Protein AF-0000000080789205 (afdb_homodimer)

InterPro domains:
  IPR005720 Dihydroorotate dehydrogenase, catalytic [PF01180] (4-302)
  IPR012135 Dihydroorotate dehydrogenase, class 1/ 2 [PIRSF000164] (1-318)
  IPR013785 Aldolase-type TIM barrel [G3DSA:3.20.20.70] (4-308)

Organism: Sulfurisphaera tokodaii (strain DSM 16993 / JCM 10545 / NBRC 100140 / 7) (NCBI:txid273063)

Foldseek 3Di:
DFQQWFAALNDIFSHQEEAEADPQQAFQVSQLQQLVLPGREYEHFAAAAPDADDAFPPFKDFDDDPPHTQKIWGPDDGHNDHPVVVLVRLLSNCVRCPVSHAYEYEYWYWPDLVRVLVVLVVCVVSPHQEYEYQQAAPNPPCVGCIHVNLLQDLVSLLVSLLSNQVRDDHAYEYEHELAYDANLSNLVSNVVSPHQAYEDHWFDWDFRDAPPVVRATPPHRPRHDDTTGMAAQNCLVVQLVSLLSSQVRHVHAYAGEGHCQALVSQLSSQLSAHRHYHYHVNCVVPNNNCVVVSVVVNSVVCVVVVNRYSNSRGNNVSVVDDDVVVVVVVDDDDDDPVVVVVVVVVVVVD/DFQQWFDALNDIFSHQEEAEADPQQAFQVSQLQQLVLPGREYEHFAAAAPDADDAFPPFKDFDDDPPHTQKIWGPDDGHNDHPVRVLVRLLSNCVRCPVSHAYEYEYWYWPDLVRVLVVLVVCVVSPHQEYEYQQANPNPPCVGCIHVNLLQDLVSLLVSLLSNQVRDDHAYEYEHELAYDANLSNLVSNVVSPHQAYEDHWFDWDFRDAPPVVRATPPHRPRHDDTTGMAAQNCLVVQLVSLLSSQVRHPHAYAGEGHCQALVSQLSSQLSAHRHYHYHVNCVVPNNNCVVVSVVVNSVVCVVVVNRYSNSRGNNVSVVDDDVVVVVVVDDDDDDPVVVVVVVVVVVVD

Sequence (700 aa):
MIDLSVTFQGITFPNPFLVGSGPTTGNPPKIISAIRAGWGGVVVKTIGDSIVRKSVRPMYATIRRNREIIAFENLELITEDPLEVWDKYLRVIKSEIGKSAPIIVSIMGGPDYSEWIRLARWAEDRGADMLELNFGCPHGEPEKRTGAFIGQHADLVQEYTKEVVSSVGIPVIAKLTPNITDIRETAKAAENAGAKAVTAINTVNGVIAVDIERAQPLPDINGYSGYGGISGPAVKPIGLAAVSKIYTSTSLQISGVGGIFDWRDAVEYIMMGATTVQSVTYTILKGFEFINEWKKELESFMERKGYRAIEDMRGLAAKKMTTYEVLEKVTKRRTSVDEEINTVRDETHGMIDLSVTFQGITFPNPFLVGSGPTTGNPPKIISAIRAGWGGVVVKTIGDSIVRKSVRPMYATIRRNREIIAFENLELITEDPLEVWDKYLRVIKSEIGKSAPIIVSIMGGPDYSEWIRLARWAEDRGADMLELNFGCPHGEPEKRTGAFIGQHADLVQEYTKEVVSSVGIPVIAKLTPNITDIRETAKAAENAGAKAVTAINTVNGVIAVDIERAQPLPDINGYSGYGGISGPAVKPIGLAAVSKIYTSTSLQISGVGGIFDWRDAVEYIMMGATTVQSVTYTILKGFEFINEWKKELESFMERKGYRAIEDMRGLAAKKMTTYEVLEKVTKRRTSVDEEINTVRDETHG

Secondary structure (DSSP, 8-state):
-----EEETTEEESSSEEEPSSGGGSSHHHHHHHHHHT-SEEEPPPB-SS---PPPSS-EEEEEETTEEEEEEE---S--S-HHHHHHHHHHHHHHHTTSS-EEEEE---S-HHHHHHHHHHHHHTT-SEEEEE---TTS-GGG--THHHHT-HHHHHHHHHHHHTT-SS-EEEEE-S-SS-HHHHHHHHHHTT-SEEEE--PEEE--EEETTTTEEES-BTTBB--EEEESGGGHHHHHHHHHHHHHH---EEEEES---SHHHHHHHHHTT-SEEEE-HHHHHH-STTHHHHHHHHHHHHHHHT--SGGGTTTTTGGGB--HHHHHHH------HHHHHHHHHHHHH-/-----EEETTEEESSSEEEPSSGGGSSHHHHHHHHHHT-SEEEPPPB-SS---PPPSS-EEEEEETTEEEEEEE---S--S-HHHHHHHHHHHHHHHTTSS-EEEEE---S-HHHHHHHHHHHHHTT-SEEEEE---TTS-GGG--THHHHT-HHHHHHHHHHHHTT-SS-EEEEE-S-SS-HHHHHHHHHHTT-SEEEE--PEEE--EEETTTTEEES-BTTBB--EEEESGGGHHHHHHHHHHHHHH---EEEEES---SHHHHHHHHHTT-SEEEE-HHHHHH-STTHHHHHHHHHHHHHHHT--SGGGTTTTTGGGB--HHHHHHH------HHHHHHHHHHHHH-

Solvent-accessible surface area (backbone atoms only — not comparable to full-atom values): 34205 Å² total; per-residue (Å²): 134,73,45,51,45,36,74,62,87,86,40,71,23,68,26,41,48,23,39,28,57,34,83,66,21,63,46,45,72,45,41,52,48,36,49,73,47,59,38,13,26,39,26,32,28,32,42,39,75,84,67,78,68,69,71,41,34,56,36,56,40,71,37,66,60,99,74,37,72,38,32,34,29,32,54,72,71,62,54,77,66,51,56,72,55,48,54,52,36,43,52,52,42,45,70,72,52,55,86,74,43,46,42,30,42,25,33,43,42,55,66,52,57,66,49,37,34,51,51,48,40,54,42,49,76,62,62,37,57,28,37,31,42,47,19,24,48,70,80,35,59,60,91,46,44,16,25,23,49,31,35,58,31,37,70,48,33,21,50,51,41,29,55,36,46,74,60,46,89,56,49,34,24,44,27,34,26,61,57,28,58,57,59,54,51,33,49,44,24,27,46,76,26,57,35,51,27,32,30,33,33,39,48,36,65,18,29,63,49,48,44,69,92,74,44,37,37,35,35,60,26,78,79,26,25,48,80,24,32,32,31,29,55,36,34,23,22,44,23,41,34,52,39,24,48,38,41,77,70,43,88,51,47,27,34,29,24,44,32,40,79,51,49,65,47,46,50,35,34,22,18,18,32,18,65,31,34,30,32,42,63,44,40,59,61,69,47,54,73,61,44,54,57,33,52,52,53,47,45,52,50,28,59,75,72,68,40,61,39,59,72,73,43,40,27,56,20,34,73,31,53,48,54,61,72,56,42,43,68,52,36,84,62,77,71,54,70,64,58,53,43,50,51,56,32,50,62,53,76,98,132,75,44,52,44,35,73,61,87,88,41,70,23,67,26,41,47,22,40,29,57,35,81,65,23,61,46,45,74,45,41,53,49,37,48,71,47,59,38,13,26,38,26,32,29,32,41,38,74,85,67,78,66,70,71,43,36,57,38,58,39,72,38,67,60,97,73,38,69,37,32,33,29,32,54,73,68,61,53,77,66,52,57,73,55,48,54,53,35,43,52,52,40,44,70,72,51,56,85,74,43,47,42,31,43,25,33,43,42,55,65,52,57,67,50,38,35,51,51,50,41,54,42,48,76,61,63,38,58,29,37,31,42,47,19,25,48,70,79,37,59,62,92,47,46,17,25,23,48,31,36,58,31,38,69,49,32,20,51,51,41,29,56,36,48,74,61,47,90,56,48,35,24,45,27,34,26,60,58,28,59,56,58,53,52,34,49,44,25,27,48,74,26,59,35,52,26,33,31,33,34,38,50,36,64,17,29,62,48,49,44,71,93,75,45,36,35,34,34,61,27,79,80,25,25,48,80,24,32,32,32,29,55,37,35,23,20,44,22,42,34,50,38,23,50,38,40,75,69,43,88,51,47,27,34,29,23,43,31,39,79,50,48,64,47,45,49,34,36,21,18,19,32,17,65,31,34,29,32,42,62,43,38,60,60,70,47,54,74,62,44,54,58,33,52,52,53,45,46,52,49,28,59,77,72,68,40,59,38,59,72,71,43,41,28,57,20,35,73,30,51,48,55,64,71,57,42,43,69,53,36,84,61,78,72,53,71,66,57,53,42,50,52,53,32,49,60,53,77,96

Structure (mmCIF, N/CA/C/O backbone):
data_AF-0000000080789205-model_v1
#
loop_
_entity.id
_entity.type
_entity.pdbx_description
1 polymer 'Dihydroorotate dehydrogenase B (NAD(+)), catalytic subunit'
#
loop_
_atom_site.group_PDB
_atom_site.id
_atom_site.type_symbol
_atom_site.label_atom_id
_atom_site.label_alt_id
_atom_site.label_comp_id
_atom_site.label_asym_id
_atom_site.label_entity_id
_atom_site.label_seq_id
_atom_site.pdbx_PDB_ins_code
_atom_site.Cartn_x
_atom_site.Cartn_y
_atom_site.Cartn_z
_atom_site.occupancy
_atom_site.B_iso_or_equiv
_atom_site.auth_seq_id
_atom_site.auth_comp_id
_atom_site.auth_asym_id
_atom_site.auth_atom_id
_atom_site.pdbx_PDB_model_num
ATOM 1 N N . MET A 1 1 ? -22.891 32.375 3.377 1 74.56 1 MET A N 1
ATOM 2 C CA . MET A 1 1 ? -21.531 32.125 2.898 1 74.56 1 MET A CA 1
ATOM 3 C C . MET A 1 1 ? -20.938 30.891 3.564 1 74.56 1 MET A C 1
ATOM 5 O O . MET A 1 1 ? -21.109 30.688 4.766 1 74.56 1 MET A O 1
ATOM 9 N N . ILE A 1 2 ? -20.391 29.922 2.738 1 89.12 2 ILE A N 1
ATOM 10 C CA . ILE A 1 2 ? -19.859 28.672 3.287 1 89.12 2 ILE A CA 1
ATOM 11 C C . ILE A 1 2 ? -18.562 28.953 4.031 1 89.12 2 ILE A C 1
ATOM 13 O O . ILE A 1 2 ? -17.703 29.688 3.533 1 89.12 2 ILE A O 1
ATOM 17 N N . ASP A 1 3 ? -18.469 28.578 5.246 1 92.62 3 ASP A N 1
ATOM 18 C CA . ASP A 1 3 ? -17.297 28.719 6.09 1 92.62 3 ASP A CA 1
ATOM 19 C C . ASP A 1 3 ? -16.375 27.5 5.961 1 92.62 3 ASP A C 1
ATOM 21 O O . ASP A 1 3 ? -16.734 26.406 6.387 1 92.62 3 ASP A O 1
ATOM 25 N N . LEU A 1 4 ? -15.211 27.75 5.426 1 97.56 4 LEU A N 1
ATOM 26 C CA . LEU A 1 4 ? -14.281 26.625 5.238 1 97.56 4 LEU A CA 1
ATOM 27 C C . LEU A 1 4 ? -13.367 26.469 6.445 1 97.56 4 LEU A C 1
ATOM 29 O O . LEU A 1 4 ? -12.594 25.516 6.523 1 97.56 4 LEU A O 1
ATOM 33 N N . SER A 1 5 ? -13.461 27.406 7.391 1 97.5 5 SER A N 1
ATOM 34 C CA . SER A 1 5 ? -12.57 27.312 8.547 1 97.5 5 SER A CA 1
ATOM 35 C C . SER A 1 5 ? -12.844 26.047 9.352 1 97.5 5 SER A C 1
ATOM 37 O O . SER A 1 5 ? -13.961 25.531 9.352 1 97.5 5 SER A O 1
ATOM 39 N N . VAL A 1 6 ? -11.82 25.516 9.961 1 97.38 6 VAL A N 1
ATOM 40 C CA . VAL A 1 6 ? -11.938 24.328 10.797 1 97.38 6 VAL A CA 1
ATOM 41 C C . VAL A 1 6 ? -11.203 24.562 12.117 1 97.38 6 VAL A C 1
ATOM 43 O O . VAL A 1 6 ? -10.203 25.281 12.164 1 97.38 6 VAL A O 1
ATOM 46 N N . THR A 1 7 ? -11.734 24.031 13.117 1 96.19 7 THR A N 1
ATOM 47 C CA . THR A 1 7 ? -11.062 24.031 14.414 1 96.19 7 THR A CA 1
ATOM 48 C C . THR A 1 7 ? -10.375 22.688 14.648 1 96.19 7 THR A C 1
ATOM 50 O O . THR A 1 7 ? -11.023 21.641 14.664 1 96.19 7 THR A O 1
ATOM 53 N N . PHE A 1 8 ? -9.148 22.688 14.781 1 95.25 8 PHE A N 1
ATOM 54 C CA . PHE A 1 8 ? -8.289 21.531 15.016 1 95.25 8 PHE A CA 1
ATOM 55 C C . PHE A 1 8 ? -7.586 21.656 16.359 1 95.25 8 PHE A C 1
ATOM 57 O O . PHE A 1 8 ? -6.535 22.281 16.469 1 95.25 8 PHE A O 1
ATOM 64 N N . GLN A 1 9 ? -8.188 21.047 17.391 1 94.81 9 GLN A N 1
ATOM 65 C CA . GLN A 1 9 ? -7.727 21.031 18.766 1 94.81 9 GLN A CA 1
ATOM 66 C C . GLN A 1 9 ? -7.508 22.438 19.312 1 94.81 9 GLN A C 1
ATOM 68 O O . GLN A 1 9 ? -6.441 22.75 19.844 1 94.81 9 GLN A O 1
ATOM 73 N N . GLY A 1 10 ? -8.516 23.312 19.062 1 93.5 10 GLY A N 1
ATOM 74 C CA . GLY A 1 10 ? -8.555 24.656 19.625 1 93.5 10 GLY A CA 1
ATOM 75 C C . GLY A 1 10 ? -7.898 25.688 18.719 1 93.5 10 GLY A C 1
ATOM 76 O O . GLY A 1 10 ? -7.996 26.891 18.984 1 93.5 10 GLY A O 1
ATOM 77 N N . ILE A 1 11 ? -7.277 25.219 17.703 1 96.56 11 ILE A N 1
ATOM 78 C CA . ILE A 1 11 ? -6.641 26.125 16.75 1 96.56 11 ILE A CA 1
ATOM 79 C C . ILE A 1 11 ? -7.516 26.25 15.508 1 96.56 11 ILE A C 1
ATOM 81 O O . ILE A 1 11 ? -7.953 25.25 14.938 1 96.56 11 ILE A O 1
ATOM 85 N N . THR A 1 12 ? -7.766 27.438 15.094 1 96.94 12 THR A N 1
ATOM 86 C CA . THR A 1 12 ? -8.602 27.672 13.922 1 96.94 12 THR A CA 1
ATOM 87 C C . THR A 1 12 ? -7.746 27.766 12.664 1 96.94 12 THR A C 1
ATOM 89 O O . THR A 1 12 ? -6.801 28.562 12.617 1 96.94 12 THR A O 1
ATOM 92 N N . PHE A 1 13 ? -8.023 26.984 11.68 1 98.12 13 PHE A N 1
ATOM 93 C CA . PHE A 1 13 ? -7.461 27.047 10.336 1 98.12 13 PHE A CA 1
ATOM 94 C C . PHE A 1 13 ? -8.453 27.672 9.359 1 98.12 13 PHE A C 1
ATOM 96 O O . PHE A 1 13 ? -9.648 27.375 9.406 1 98.12 13 PHE A O 1
ATOM 103 N N . PRO A 1 14 ? -8.047 28.578 8.5 1 97.62 14 PRO A N 1
ATOM 104 C CA . PRO A 1 14 ? -8.984 29.25 7.594 1 97.62 14 PRO A CA 1
ATOM 105 C C . PRO A 1 14 ? -9.641 28.281 6.609 1 97.62 14 PRO A C 1
ATOM 107 O O . PRO A 1 14 ? -10.68 28.609 6.031 1 97.62 14 PRO A O 1
ATOM 110 N N . ASN A 1 15 ? -9.086 27.219 6.344 1 98.25 15 ASN A N 1
ATOM 111 C CA . ASN A 1 15 ? -9.617 26.141 5.531 1 98.25 15 ASN A CA 1
ATOM 112 C C . ASN A 1 15 ? -8.922 24.812 5.852 1 98.25 15 ASN A C 1
ATOM 114 O O . ASN A 1 15 ? -7.922 24.797 6.566 1 98.25 15 ASN A O 1
ATOM 118 N N . PRO A 1 16 ? -9.406 23.656 5.348 1 98.75 16 PRO A N 1
ATOM 119 C CA . PRO A 1 16 ? -8.898 22.375 5.812 1 98.75 16 PRO A CA 1
ATOM 120 C C . PRO A 1 16 ? -7.648 21.922 5.059 1 98.75 16 PRO A C 1
ATOM 122 O O . PRO A 1 16 ? -7.086 20.875 5.355 1 98.75 16 PRO A O 1
ATOM 125 N N . PHE A 1 17 ? -7.195 22.656 4.098 1 98.88 17 PHE A N 1
ATOM 126 C CA . PHE A 1 17 ? -6.098 22.25 3.227 1 98.88 17 PHE A CA 1
ATOM 127 C C . PHE A 1 17 ? -4.758 22.719 3.795 1 98.88 17 PHE A C 1
ATOM 129 O O . PHE A 1 17 ? -4.477 23.906 3.852 1 98.88 17 PHE A O 1
ATOM 136 N N . LEU A 1 18 ? -3.934 21.812 4.172 1 98.88 18 LEU A N 1
ATOM 137 C CA . LEU A 1 18 ? -2.594 22.125 4.66 1 98.88 18 LEU A CA 1
ATOM 138 C C . LEU A 1 18 ? -1.531 21.609 3.697 1 98.88 18 LEU A C 1
ATOM 140 O O . LEU A 1 18 ? -1.724 20.578 3.051 1 98.88 18 LEU A O 1
ATOM 144 N N . VAL A 1 19 ? -0.43 22.312 3.604 1 98.81 19 VAL A N 1
ATOM 145 C CA . VAL A 1 19 ? 0.761 21.719 2.992 1 98.81 19 VAL A CA 1
ATOM 146 C C . VAL A 1 19 ? 1.492 20.859 4.008 1 98.81 19 VAL A C 1
ATOM 148 O O . VAL A 1 19 ? 1.828 21.312 5.102 1 98.81 19 VAL A O 1
ATOM 151 N N . GLY A 1 20 ? 1.661 19.594 3.678 1 98.62 20 GLY A N 1
ATOM 152 C CA . GLY A 1 20 ? 2.289 18.672 4.602 1 98.62 20 GLY A CA 1
ATOM 153 C C . GLY A 1 20 ? 3.801 18.781 4.637 1 98.62 20 GLY A C 1
ATOM 154 O O . GLY A 1 20 ? 4.395 19.438 3.781 1 98.62 20 GLY A O 1
ATOM 155 N N . SER A 1 21 ? 4.414 18.172 5.621 1 98.06 21 SER A N 1
ATOM 156 C CA . SER A 1 21 ? 5.863 18.203 5.797 1 98.06 21 SER A CA 1
ATOM 157 C C . SER A 1 21 ? 6.574 17.562 4.609 1 98.06 21 SER A C 1
ATOM 159 O O . SER A 1 21 ? 6.309 16.422 4.258 1 98.06 21 SER A O 1
ATOM 161 N N . GLY A 1 22 ? 7.383 18.203 3.98 1 96.69 22 GLY A N 1
ATOM 162 C CA . GLY A 1 22 ? 8.156 17.766 2.832 1 96.69 22 GLY A CA 1
ATOM 163 C C . GLY A 1 22 ? 9.07 18.844 2.285 1 96.69 22 GLY A C 1
ATOM 164 O O . GLY A 1 22 ? 9.32 19.859 2.953 1 96.69 22 GLY A O 1
ATOM 165 N N . PRO A 1 23 ? 9.57 18.688 1.111 1 96.5 23 PRO A N 1
ATOM 166 C CA . PRO A 1 23 ? 10.539 19.625 0.558 1 96.5 23 PRO A CA 1
ATOM 167 C C . PRO A 1 23 ? 9.914 21 0.261 1 96.5 23 PRO A C 1
ATOM 169 O O . PRO A 1 23 ? 10.625 22 0.235 1 96.5 23 PRO A O 1
ATOM 172 N N . THR A 1 24 ? 8.633 21.078 0.122 1 97.88 24 THR A N 1
ATOM 173 C CA . THR A 1 24 ? 7.977 22.344 -0.222 1 97.88 24 THR A CA 1
ATOM 174 C C . THR A 1 24 ? 7.676 23.156 1.033 1 97.88 24 THR A C 1
ATOM 176 O O . THR A 1 24 ? 7.125 24.25 0.95 1 97.88 24 THR A O 1
ATOM 179 N N . THR A 1 25 ? 8.023 22.656 2.141 1 98.44 25 THR A N 1
ATOM 180 C CA . THR A 1 25 ? 7.934 23.391 3.396 1 98.44 25 THR A CA 1
ATOM 181 C C . THR A 1 25 ? 9.281 23.422 4.109 1 98.44 25 THR A C 1
ATOM 183 O O . THR A 1 25 ? 9.344 23.359 5.336 1 98.44 25 THR A O 1
ATOM 186 N N . GLY A 1 26 ? 10.344 23.531 3.336 1 97.31 26 GLY A N 1
ATOM 187 C CA . GLY A 1 26 ? 11.68 23.312 3.869 1 97.31 26 GLY A CA 1
ATOM 188 C C . GLY A 1 26 ? 12.422 24.609 4.152 1 97.31 26 GLY A C 1
ATOM 189 O O . GLY A 1 26 ? 13.531 24.594 4.691 1 97.31 26 GLY A O 1
ATOM 190 N N . ASN A 1 27 ? 11.836 25.734 3.754 1 97.69 27 ASN A N 1
ATOM 191 C CA . ASN A 1 27 ? 12.453 27.031 4.016 1 97.69 27 ASN A CA 1
ATOM 192 C C . ASN A 1 27 ? 11.43 28.156 3.979 1 97.69 27 ASN A C 1
ATOM 194 O O . ASN A 1 27 ? 10.289 27.953 3.562 1 97.69 27 ASN A O 1
ATOM 198 N N . PRO A 1 28 ? 11.828 29.359 4.438 1 98.25 28 PRO A N 1
ATOM 199 C CA . PRO A 1 28 ? 10.859 30.453 4.59 1 98.25 28 PRO A CA 1
ATOM 200 C C . PRO A 1 28 ? 10.211 30.844 3.268 1 98.25 28 PRO A C 1
ATOM 202 O O . PRO A 1 28 ? 8.984 30.984 3.193 1 98.25 28 PRO A O 1
ATOM 205 N N . PRO A 1 29 ? 10.938 31.062 2.135 1 98.12 29 PRO A N 1
ATOM 206 C CA . PRO A 1 29 ? 10.273 31.453 0.891 1 98.12 29 PRO A CA 1
ATOM 207 C C . PRO A 1 29 ? 9.164 30.5 0.478 1 98.12 29 PRO A C 1
ATOM 209 O O . PRO A 1 29 ? 8.086 30.938 0.053 1 98.12 29 PRO A O 1
ATOM 212 N N . LYS A 1 30 ? 9.375 29.234 0.607 1 98.19 30 LYS A N 1
ATOM 213 C CA . LYS A 1 30 ? 8.383 28.234 0.231 1 98.19 30 LYS A CA 1
ATOM 214 C C . LYS A 1 30 ? 7.176 28.281 1.163 1 98.19 30 LYS A C 1
ATOM 216 O O . LYS A 1 30 ? 6.031 28.312 0.705 1 98.19 30 LYS A O 1
ATOM 221 N N . ILE A 1 31 ? 7.422 28.312 2.441 1 98.5 31 ILE A N 1
ATOM 222 C CA . ILE A 1 31 ? 6.363 28.297 3.445 1 98.5 31 ILE A CA 1
ATOM 223 C C . ILE A 1 31 ? 5.512 29.562 3.299 1 98.5 31 ILE A C 1
ATOM 225 O O . ILE A 1 31 ? 4.281 29.484 3.293 1 98.5 31 ILE A O 1
ATOM 229 N N . ILE A 1 32 ? 6.168 30.719 3.172 1 98.25 32 ILE A N 1
ATOM 230 C CA . ILE A 1 32 ? 5.484 32 3.02 1 98.25 32 ILE A CA 1
ATOM 231 C C . ILE A 1 32 ? 4.656 31.984 1.737 1 98.25 32 ILE A C 1
ATOM 233 O O . ILE A 1 32 ? 3.51 32.438 1.728 1 98.25 32 ILE A O 1
ATOM 237 N N . SER A 1 33 ? 5.191 31.406 0.665 1 98.12 33 SER A N 1
ATOM 238 C CA . SER A 1 33 ? 4.48 31.328 -0.606 1 98.12 33 SER A CA 1
ATOM 239 C C . SER A 1 33 ? 3.217 30.469 -0.474 1 98.12 33 SER A C 1
ATOM 241 O O . SER A 1 33 ? 2.176 30.812 -1.044 1 98.12 33 SER A O 1
ATOM 243 N N . ALA A 1 34 ? 3.285 29.359 0.234 1 98.44 34 ALA A N 1
ATOM 244 C CA . ALA A 1 34 ? 2.129 28.5 0.446 1 98.44 34 ALA A CA 1
ATOM 245 C C . ALA A 1 34 ? 1.012 29.234 1.175 1 98.44 34 ALA A C 1
ATOM 247 O O . ALA A 1 34 ? -0.151 29.172 0.769 1 98.44 34 ALA A O 1
ATOM 248 N N . ILE A 1 35 ? 1.375 29.953 2.225 1 97.94 35 ILE A N 1
ATOM 249 C CA . ILE A 1 35 ? 0.397 30.672 3.037 1 97.94 35 ILE A CA 1
ATOM 250 C C . ILE A 1 35 ? -0.211 31.812 2.227 1 97.94 35 ILE A C 1
ATOM 252 O O . ILE A 1 35 ? -1.428 32 2.248 1 97.94 35 ILE A O 1
ATOM 256 N N . ARG A 1 36 ? 0.619 32.5 1.491 1 97.56 36 ARG A N 1
ATOM 257 C CA . ARG A 1 36 ? 0.133 33.625 0.676 1 97.56 36 ARG A CA 1
ATOM 258 C C . ARG A 1 36 ? -0.765 33.125 -0.45 1 97.56 36 ARG A C 1
ATOM 260 O O . ARG A 1 36 ? -1.688 33.812 -0.873 1 97.56 36 ARG A O 1
ATOM 267 N N . ALA A 1 37 ? -0.484 31.922 -0.948 1 98 37 ALA A N 1
ATOM 268 C CA . ALA A 1 37 ? -1.321 31.328 -1.987 1 98 37 ALA A CA 1
ATOM 269 C C . ALA A 1 37 ? -2.713 31 -1.453 1 98 37 ALA A C 1
ATOM 271 O O . ALA A 1 37 ? -3.668 30.891 -2.225 1 98 37 ALA A O 1
ATOM 272 N N . GLY A 1 38 ? -2.85 30.766 -0.127 1 97.88 38 GLY A N 1
ATOM 273 C CA . GLY A 1 38 ? -4.176 30.578 0.442 1 97.88 38 GLY A CA 1
ATOM 274 C C . GLY A 1 38 ? -4.336 29.266 1.163 1 97.88 38 GLY A C 1
ATOM 275 O O . GLY A 1 38 ? -5.449 28.891 1.541 1 97.88 38 GLY A O 1
ATOM 276 N N . TRP A 1 39 ? -3.287 28.469 1.327 1 98.56 39 TRP A N 1
ATOM 277 C CA . TRP A 1 39 ? -3.367 27.234 2.09 1 98.56 39 TRP A CA 1
ATOM 278 C C . TRP A 1 39 ? -3.734 27.5 3.543 1 98.56 39 TRP A C 1
ATOM 280 O O . TRP A 1 39 ? -3.373 28.547 4.094 1 98.56 39 TRP A O 1
ATOM 290 N N . GLY A 1 40 ? -4.48 26.609 4.199 1 98.44 40 GLY A N 1
ATOM 291 C CA . GLY A 1 40 ? -5.02 26.812 5.535 1 98.44 40 GLY A CA 1
ATOM 292 C C . GLY A 1 40 ? -3.963 26.75 6.621 1 98.44 40 GLY A C 1
ATOM 293 O O . GLY A 1 40 ? -4.164 27.266 7.723 1 98.44 40 GLY A O 1
ATOM 294 N N . GLY A 1 41 ? -2.873 26.141 6.336 1 98.31 41 GLY A N 1
ATOM 295 C CA . GLY A 1 41 ? -1.744 25.969 7.238 1 98.31 41 GLY A CA 1
ATOM 296 C C . GLY A 1 41 ? -0.611 25.156 6.629 1 98.31 41 GLY A C 1
ATOM 297 O O . GLY A 1 41 ? -0.697 24.734 5.477 1 98.31 41 GLY A O 1
ATOM 298 N N . VAL A 1 42 ? 0.437 25.031 7.379 1 98.56 42 VAL A N 1
ATOM 299 C CA . VAL A 1 42 ? 1.616 24.328 6.887 1 98.56 42 VAL A CA 1
ATOM 300 C C . VAL A 1 42 ? 2.219 23.484 8.008 1 98.56 42 VAL A C 1
ATOM 302 O O . VAL A 1 42 ? 2.234 23.906 9.172 1 98.56 42 VAL A O 1
ATOM 305 N N . VAL A 1 43 ? 2.621 22.312 7.66 1 98.81 43 VAL A N 1
ATOM 306 C CA . VAL A 1 43 ? 3.531 21.531 8.492 1 98.81 43 VAL A CA 1
ATOM 307 C C . VAL A 1 43 ? 4.957 21.672 7.961 1 98.81 43 VAL A C 1
ATOM 309 O O . VAL A 1 43 ? 5.25 21.266 6.832 1 98.81 43 VAL A O 1
ATOM 312 N N . VAL A 1 44 ? 5.848 22.203 8.703 1 98.44 44 VAL A N 1
ATOM 313 C CA . VAL A 1 44 ? 7.188 22.469 8.188 1 98.44 44 VAL A CA 1
ATOM 314 C C . VAL A 1 44 ? 7.949 21.156 8.031 1 98.44 44 VAL A C 1
ATOM 316 O O . VAL A 1 44 ? 7.617 20.156 8.672 1 98.44 44 VAL A O 1
ATOM 319 N N . LYS A 1 45 ? 8.945 21.203 7.141 1 97.06 45 LYS A N 1
ATOM 320 C CA . LYS A 1 45 ? 9.852 20.062 7.027 1 97.06 45 LYS A CA 1
ATOM 321 C C . LYS A 1 45 ? 10.359 19.625 8.398 1 97.06 45 LYS A C 1
ATOM 323 O O . LYS A 1 45 ? 10.719 20.469 9.227 1 97.06 45 LYS A O 1
ATOM 328 N N . THR A 1 46 ? 10.367 18.328 8.617 1 96.69 46 THR A N 1
ATOM 329 C CA . THR A 1 46 ? 10.68 17.797 9.938 1 96.69 46 THR A CA 1
ATOM 330 C C . THR A 1 46 ? 12.07 18.25 10.391 1 96.69 46 THR A C 1
ATOM 332 O O . THR A 1 46 ? 13.039 18.125 9.648 1 96.69 46 THR A O 1
ATOM 335 N N . ILE A 1 47 ? 12.102 18.781 11.555 1 96.06 47 ILE A N 1
ATOM 336 C CA . ILE A 1 47 ? 13.32 19.328 12.148 1 96.06 47 ILE A CA 1
ATOM 337 C C . ILE A 1 47 ? 13.891 18.344 13.164 1 96.06 47 ILE A C 1
ATOM 339 O O . ILE A 1 47 ? 13.156 17.781 13.977 1 96.06 47 ILE A O 1
ATOM 343 N N . GLY A 1 48 ? 15.117 18.078 13.078 1 92.31 48 GLY A N 1
ATOM 344 C CA . GLY A 1 48 ? 15.875 17.297 14.039 1 92.31 48 GLY A CA 1
ATOM 345 C C . GLY A 1 48 ? 17.109 18.016 14.562 1 92.31 48 GLY A C 1
ATOM 346 O O . GLY A 1 48 ? 17.391 19.156 14.156 1 92.31 48 GLY A O 1
ATOM 347 N N . ASP A 1 49 ? 17.766 17.406 15.516 1 87.81 49 ASP A N 1
ATOM 348 C CA . ASP A 1 49 ? 18.969 18 16.094 1 87.81 49 ASP A CA 1
ATOM 349 C C . ASP A 1 49 ? 20.188 17.109 15.891 1 87.81 49 ASP A C 1
ATOM 351 O O . ASP A 1 49 ? 21.078 17.422 15.094 1 87.81 49 ASP A O 1
ATOM 355 N N . SER A 1 50 ? 20.125 15.859 16.422 1 80.69 50 SER A N 1
ATOM 356 C CA . SER A 1 50 ? 21.281 14.977 16.406 1 80.69 50 SER A CA 1
ATOM 357 C C . SER A 1 50 ? 21.25 14.047 15.188 1 80.69 50 SER A C 1
ATOM 359 O O . SER A 1 50 ? 22.266 13.453 14.828 1 80.69 50 SER A O 1
ATOM 361 N N . ILE A 1 51 ? 20.141 13.938 14.664 1 73.44 51 ILE A N 1
ATOM 362 C CA . ILE A 1 51 ? 20 13.023 13.531 1 73.44 51 ILE A CA 1
ATOM 363 C C . ILE A 1 51 ? 20.438 13.727 12.25 1 73.44 51 ILE A C 1
ATOM 365 O O . ILE A 1 51 ? 19.797 14.672 11.797 1 73.44 51 ILE A O 1
ATOM 369 N N . VAL A 1 52 ? 21.734 13.531 11.922 1 71.12 52 VAL A N 1
ATOM 370 C CA . VAL A 1 52 ? 22.25 14.25 10.766 1 71.12 52 VAL A CA 1
ATOM 371 C C . VAL A 1 52 ? 22.641 13.25 9.672 1 71.12 52 VAL A C 1
ATOM 373 O O . VAL A 1 52 ? 23.484 12.375 9.898 1 71.12 52 VAL A O 1
ATOM 376 N N . ARG A 1 53 ? 21.828 13.25 8.594 1 79.19 53 ARG A N 1
ATOM 377 C CA . ARG A 1 53 ? 22.203 12.516 7.387 1 79.19 53 ARG A CA 1
ATOM 378 C C . ARG A 1 53 ? 22.141 13.406 6.156 1 79.19 53 ARG A C 1
ATOM 380 O O . ARG A 1 53 ? 21.391 14.391 6.137 1 79.19 53 ARG A O 1
ATOM 387 N N . LYS A 1 54 ? 23.016 13 5.258 1 87.56 54 LYS A N 1
ATOM 388 C CA . LYS A 1 54 ? 22.953 13.727 3.996 1 87.56 54 LYS A CA 1
ATOM 389 C C . LYS A 1 54 ? 22 13.055 3.012 1 87.56 54 LYS A C 1
ATOM 391 O O . LYS A 1 54 ? 21.953 11.828 2.934 1 87.56 54 LYS A O 1
ATOM 396 N N . SER A 1 55 ? 21.312 13.875 2.369 1 90.75 55 SER A N 1
ATOM 397 C CA . SER A 1 55 ? 20.344 13.352 1.417 1 90.75 55 SER A CA 1
ATOM 398 C C . SER A 1 55 ? 21.031 12.68 0.232 1 90.75 55 SER A C 1
ATOM 400 O O . SER A 1 55 ? 22.062 13.164 -0.246 1 90.75 55 SER A O 1
ATOM 402 N N . VAL A 1 56 ? 20.5 11.609 -0.198 1 94.56 56 VAL A N 1
ATOM 403 C CA . VAL A 1 56 ? 21 10.906 -1.382 1 94.56 56 VAL A CA 1
ATOM 404 C C . VAL A 1 56 ? 20.453 11.586 -2.641 1 94.56 56 VAL A C 1
ATOM 406 O O . VAL A 1 56 ? 19.516 12.375 -2.574 1 94.56 56 VAL A O 1
ATOM 409 N N . ARG A 1 57 ? 21.109 11.414 -3.754 1 96.12 57 ARG A N 1
ATOM 410 C CA . ARG A 1 57 ? 20.672 11.953 -5.043 1 96.12 57 ARG A CA 1
ATOM 411 C C . ARG A 1 57 ? 20.844 10.914 -6.148 1 96.12 57 ARG A C 1
ATOM 413 O O . ARG A 1 57 ? 21.891 10.25 -6.227 1 96.12 57 ARG A O 1
ATOM 420 N N . PRO A 1 58 ? 19.797 10.758 -7.035 1 96.38 58 PRO A N 1
ATOM 421 C CA . PRO A 1 58 ? 18.453 11.352 -6.973 1 96.38 58 PRO A CA 1
ATOM 422 C C . PRO A 1 58 ? 17.609 10.758 -5.855 1 96.38 58 PRO A C 1
ATOM 424 O O . PRO A 1 58 ? 17.781 9.602 -5.48 1 96.38 58 PRO A O 1
ATOM 427 N N . MET A 1 59 ? 16.703 11.516 -5.41 1 94.81 59 MET A N 1
ATOM 428 C CA . MET A 1 59 ? 15.961 11.047 -4.242 1 94.81 59 MET A CA 1
ATOM 429 C C . MET A 1 59 ? 14.523 10.711 -4.613 1 94.81 59 MET A C 1
ATOM 431 O O . MET A 1 59 ? 13.766 10.203 -3.783 1 94.81 59 MET A O 1
ATOM 435 N N . TYR A 1 60 ? 14.156 11.039 -5.906 1 96.69 60 TYR A N 1
ATOM 436 C CA . TYR A 1 60 ? 12.766 10.844 -6.305 1 96.69 60 TYR A CA 1
ATOM 437 C C . TYR A 1 60 ? 12.672 9.953 -7.543 1 96.69 60 TYR A C 1
ATOM 439 O O . TYR A 1 60 ? 13.578 9.953 -8.383 1 96.69 60 TYR A O 1
ATOM 447 N N . ALA A 1 61 ? 11.633 9.234 -7.656 1 96.75 61 ALA A N 1
ATOM 448 C CA . ALA A 1 61 ? 11.227 8.516 -8.867 1 96.75 61 ALA A CA 1
ATOM 449 C C . ALA A 1 61 ? 9.711 8.367 -8.93 1 96.75 61 ALA A C 1
ATOM 451 O O . ALA A 1 61 ? 9.016 8.5 -7.918 1 96.75 61 ALA A O 1
ATOM 452 N N . THR A 1 62 ? 9.148 8.195 -10.133 1 95.31 62 THR A N 1
ATOM 453 C CA . THR A 1 62 ? 7.703 8.086 -10.32 1 95.31 62 THR A CA 1
ATOM 454 C C . THR A 1 62 ? 7.367 6.926 -11.258 1 95.31 62 THR A C 1
ATOM 456 O O . THR A 1 62 ? 8.227 6.465 -12.016 1 95.31 62 THR A O 1
ATOM 459 N N . ILE A 1 63 ? 6.266 6.379 -11.094 1 92.19 63 ILE A N 1
ATOM 460 C CA . ILE A 1 63 ? 5.652 5.566 -12.133 1 92.19 63 ILE A CA 1
ATOM 461 C C . ILE A 1 63 ? 4.438 6.289 -12.711 1 92.19 63 ILE A C 1
ATOM 463 O O . ILE A 1 63 ? 3.67 6.91 -11.969 1 92.19 63 ILE A O 1
ATOM 467 N N . ARG A 1 64 ? 4.34 6.199 -13.969 1 88.88 64 ARG A N 1
ATOM 468 C CA . ARG A 1 64 ? 3.283 6.891 -14.695 1 88.88 64 ARG A CA 1
ATOM 469 C C . ARG A 1 64 ? 2.662 5.984 -15.758 1 88.88 64 ARG A C 1
ATOM 471 O O . ARG A 1 64 ? 3.312 5.059 -16.25 1 88.88 64 ARG A O 1
ATOM 478 N N . ARG A 1 65 ? 1.43 6.164 -15.969 1 80.19 65 ARG A N 1
ATOM 479 C CA . ARG A 1 65 ? 0.726 5.59 -17.109 1 80.19 65 ARG A CA 1
ATOM 480 C C . ARG A 1 65 ? -0.026 6.664 -17.891 1 80.19 65 ARG A C 1
ATOM 482 O O . ARG A 1 65 ? -0.865 7.371 -17.328 1 80.19 65 ARG A O 1
ATOM 489 N N . ASN A 1 66 ? 0.116 6.844 -19.234 1 75.94 66 ASN A N 1
ATOM 490 C CA . ASN A 1 66 ? -0.469 7.855 -20.109 1 75.94 66 ASN A CA 1
ATOM 491 C C . ASN A 1 66 ? -0.364 9.25 -19.5 1 75.94 66 ASN A C 1
ATOM 493 O O . ASN A 1 66 ? -1.359 9.969 -19.406 1 75.94 66 ASN A O 1
ATOM 497 N N . ARG A 1 67 ? 0.674 9.703 -18.828 1 75.12 67 ARG A N 1
ATOM 498 C CA . ARG A 1 67 ? 1.028 11.023 -18.312 1 75.12 67 ARG A CA 1
ATOM 499 C C . ARG A 1 67 ? 0.436 11.242 -16.922 1 75.12 67 ARG A C 1
ATOM 501 O O . ARG A 1 67 ? 0.511 12.352 -16.375 1 75.12 67 ARG A O 1
ATOM 508 N N . GLU A 1 68 ? -0.215 10.297 -16.484 1 83.06 68 GLU A N 1
ATOM 509 C CA . GLU A 1 68 ? -0.748 10.414 -15.125 1 83.06 68 GLU A CA 1
ATOM 510 C C . GLU A 1 68 ? 0.152 9.703 -14.117 1 83.06 68 GLU A C 1
ATOM 512 O O . GLU A 1 68 ? 0.602 8.578 -14.359 1 83.06 68 GLU A O 1
ATOM 517 N N . ILE A 1 69 ? 0.416 10.359 -13.109 1 90.31 69 ILE A N 1
ATOM 518 C CA . ILE A 1 69 ? 1.233 9.766 -12.055 1 90.31 69 ILE A CA 1
ATOM 519 C C . ILE A 1 69 ? 0.413 8.734 -11.281 1 90.31 69 ILE A C 1
ATOM 521 O O . ILE A 1 69 ? -0.717 9.016 -10.867 1 90.31 69 ILE A O 1
ATOM 525 N N . ILE A 1 70 ? 0.906 7.586 -11.141 1 93.69 70 ILE A N 1
ATOM 526 C CA . ILE A 1 70 ? 0.268 6.535 -10.359 1 93.69 70 ILE A CA 1
ATOM 527 C C . ILE A 1 70 ? 0.821 6.539 -8.93 1 93.69 70 ILE A C 1
ATOM 529 O O . ILE A 1 70 ? 0.061 6.477 -7.965 1 93.69 70 ILE A O 1
ATOM 533 N N . ALA A 1 71 ? 2.123 6.664 -8.859 1 96.56 71 ALA A N 1
ATOM 534 C CA . ALA A 1 71 ? 2.812 6.621 -7.574 1 96.56 71 ALA A CA 1
ATOM 535 C C . ALA A 1 71 ? 4.102 7.438 -7.617 1 96.56 71 ALA A C 1
ATOM 537 O O . ALA A 1 71 ? 4.609 7.754 -8.695 1 96.56 71 ALA A O 1
ATOM 538 N N . PHE A 1 72 ? 4.539 7.852 -6.547 1 97.5 72 PHE A N 1
ATOM 539 C CA . PHE A 1 72 ? 5.734 8.648 -6.297 1 97.5 72 PHE A CA 1
ATOM 540 C C . PHE A 1 72 ? 6.566 8.039 -5.168 1 97.5 72 PHE A C 1
ATOM 542 O O . PHE A 1 72 ? 6.016 7.59 -4.164 1 97.5 72 PHE A O 1
ATOM 549 N N . GLU A 1 73 ? 7.883 7.922 -5.395 1 97.44 73 GLU A N 1
ATOM 550 C CA . GLU A 1 73 ? 8.773 7.441 -4.34 1 97.44 73 GLU A CA 1
ATOM 551 C C . GLU A 1 73 ? 9.773 8.516 -3.93 1 97.44 73 GLU A C 1
ATOM 553 O O . GLU A 1 73 ? 10.289 9.25 -4.777 1 97.44 73 GLU A O 1
ATOM 558 N N . ASN A 1 74 ? 10.016 8.578 -2.619 1 96.44 74 ASN A N 1
ATOM 559 C CA . ASN A 1 74 ? 11.086 9.445 -2.139 1 96.44 74 ASN A CA 1
ATOM 560 C C . ASN A 1 74 ? 12.023 8.703 -1.187 1 96.44 74 ASN A C 1
ATOM 562 O O . ASN A 1 74 ? 11.586 7.805 -0.458 1 96.44 74 ASN A O 1
ATOM 566 N N . LEU A 1 75 ? 13.266 9.016 -1.243 1 95 75 LEU A N 1
ATOM 567 C CA . LEU A 1 75 ? 14.258 8.664 -0.233 1 95 75 LEU A CA 1
ATOM 568 C C . LEU A 1 75 ? 14.711 9.898 0.536 1 95 75 LEU A C 1
ATOM 570 O O . LEU A 1 75 ? 15.898 10.047 0.836 1 95 75 LEU A O 1
ATOM 574 N N . GLU A 1 76 ? 13.75 10.734 0.764 1 89.88 76 GLU A N 1
ATOM 575 C CA . GLU A 1 76 ? 13.992 11.992 1.455 1 89.88 76 GLU A CA 1
ATOM 576 C C . GLU A 1 76 ? 14.125 11.781 2.961 1 89.88 76 GLU A C 1
ATOM 578 O O . GLU A 1 76 ? 13.461 10.914 3.533 1 89.88 76 GLU A O 1
ATOM 583 N N . LEU A 1 77 ? 14.938 12.586 3.57 1 88.25 77 LEU A N 1
ATOM 584 C CA . LEU A 1 77 ? 15.117 12.594 5.016 1 88.25 77 LEU A CA 1
ATOM 585 C C . LEU A 1 77 ? 14.547 13.875 5.621 1 88.25 77 LEU A C 1
ATOM 587 O O . LEU A 1 77 ? 13.844 14.625 4.945 1 88.25 77 LEU A O 1
ATOM 591 N N . ILE A 1 78 ? 14.734 14.023 6.875 1 92.25 78 ILE A N 1
ATOM 592 C CA . ILE A 1 78 ? 14.367 15.273 7.535 1 92.25 78 ILE A CA 1
ATOM 593 C C . ILE A 1 78 ? 15.266 16.406 7.043 1 92.25 78 ILE A C 1
ATOM 595 O O . ILE A 1 78 ? 16.094 16.203 6.16 1 92.25 78 ILE A O 1
ATOM 599 N N . THR A 1 79 ? 15.062 17.594 7.453 1 93.12 79 THR A N 1
ATOM 600 C CA . THR A 1 79 ? 15.805 18.75 6.996 1 93.12 79 THR A CA 1
ATOM 601 C C . THR A 1 79 ? 17.297 18.547 7.203 1 93.12 79 THR A C 1
ATOM 603 O O . THR A 1 79 ? 17.719 17.906 8.164 1 93.12 79 THR A O 1
ATOM 606 N N . GLU A 1 80 ? 18.062 19.078 6.332 1 89.44 80 GLU A N 1
ATOM 607 C CA . GLU A 1 80 ? 19.516 19.078 6.488 1 89.44 80 GLU A CA 1
ATOM 608 C C . GLU A 1 80 ? 19.984 20.344 7.223 1 89.44 80 GLU A C 1
ATOM 610 O O . GLU A 1 80 ? 21.141 20.406 7.648 1 89.44 80 GLU A O 1
ATOM 615 N N . ASP A 1 81 ? 19.125 21.297 7.34 1 93.88 81 ASP A N 1
ATOM 616 C CA . ASP A 1 81 ? 19.516 22.547 7.992 1 93.88 81 ASP A CA 1
ATOM 617 C C . ASP A 1 81 ? 19.547 22.391 9.508 1 93.88 81 ASP A C 1
ATOM 619 O O . ASP A 1 81 ? 18.625 21.828 10.102 1 93.88 81 ASP A O 1
ATOM 623 N N . PRO A 1 82 ? 20.609 22.859 10.148 1 93.56 82 PRO A N 1
ATOM 624 C CA . PRO A 1 82 ? 20.719 22.719 11.602 1 93.56 82 PRO A CA 1
ATOM 625 C C . PRO A 1 82 ? 19.719 23.578 12.359 1 93.56 82 PRO A C 1
ATOM 627 O O . PRO A 1 82 ? 19.094 24.469 11.773 1 93.56 82 PRO A O 1
ATOM 630 N N . LEU A 1 83 ? 19.609 23.328 13.625 1 94.81 83 LEU A N 1
ATOM 631 C CA . LEU A 1 83 ? 18.625 23.969 14.484 1 94.81 83 LEU A CA 1
ATOM 632 C C . LEU A 1 83 ? 18.812 25.484 14.492 1 94.81 83 LEU A C 1
ATOM 634 O O . LEU A 1 83 ? 17.844 26.234 14.539 1 94.81 83 LEU A O 1
ATOM 638 N N . GLU A 1 84 ? 20.031 25.922 14.43 1 95.31 84 GLU A N 1
ATOM 639 C CA . GLU A 1 84 ? 20.328 27.344 14.422 1 95.31 84 GLU A CA 1
ATOM 640 C C . GLU A 1 84 ? 19.75 28.031 13.195 1 95.31 84 GLU A C 1
ATOM 642 O O . GLU A 1 84 ? 19.281 29.172 13.273 1 95.31 84 GLU A O 1
ATOM 647 N N . VAL A 1 85 ? 19.812 27.359 12.109 1 96.69 85 VAL A N 1
ATOM 648 C CA . VAL A 1 85 ? 19.25 27.891 10.867 1 96.69 85 VAL A CA 1
ATOM 649 C C . VAL A 1 85 ? 17.719 27.922 10.969 1 96.69 85 VAL A C 1
ATOM 651 O O . VAL A 1 85 ? 17.094 28.906 10.594 1 96.69 85 VAL A O 1
ATOM 654 N N . TRP A 1 86 ? 17.125 26.938 11.508 1 97.31 86 TRP A N 1
ATOM 655 C CA . TRP A 1 86 ? 15.672 26.891 11.641 1 97.31 86 TRP A CA 1
ATOM 656 C C . TRP A 1 86 ? 15.172 27.906 12.656 1 97.31 86 TRP A C 1
ATOM 658 O O . TRP A 1 86 ? 14.047 28.391 12.555 1 97.31 86 TRP A O 1
ATOM 668 N N . ASP A 1 87 ? 16.062 28.203 13.617 1 97 87 ASP A N 1
ATOM 669 C CA . ASP A 1 87 ? 15.727 29.297 14.523 1 97 87 ASP A CA 1
ATOM 670 C C . ASP A 1 87 ? 15.445 30.594 13.742 1 97 87 ASP A C 1
ATOM 672 O O . ASP A 1 87 ? 14.445 31.266 13.992 1 97 87 ASP A O 1
ATOM 676 N N . LYS A 1 88 ? 16.312 30.859 12.836 1 97.5 88 LYS A N 1
ATOM 677 C CA . LYS A 1 88 ? 16.141 32.031 11.977 1 97.5 88 LYS A CA 1
ATOM 678 C C . LYS A 1 88 ? 14.945 31.875 11.047 1 97.5 88 LYS A C 1
ATOM 680 O O . LYS A 1 88 ? 14.195 32.812 10.82 1 97.5 88 LYS A O 1
ATOM 685 N N . TYR A 1 89 ? 14.781 30.672 10.469 1 98.12 89 TYR A N 1
ATOM 686 C CA . TYR A 1 89 ? 13.664 30.391 9.57 1 98.12 89 TYR A CA 1
ATOM 687 C C . TYR A 1 89 ? 12.336 30.703 10.258 1 98.12 89 TYR A C 1
ATOM 689 O O . TYR A 1 89 ? 11.5 31.422 9.703 1 98.12 89 TYR A O 1
ATOM 697 N N . LEU A 1 90 ? 12.156 30.234 11.5 1 97.5 90 LEU A N 1
ATOM 698 C CA . LEU A 1 90 ? 10.883 30.359 12.195 1 97.5 90 LEU A CA 1
ATOM 699 C C . LEU A 1 90 ? 10.609 31.828 12.539 1 97.5 90 LEU A C 1
ATOM 701 O O . LEU A 1 90 ? 9.461 32.25 12.516 1 97.5 90 LEU A O 1
ATOM 705 N N . ARG A 1 91 ? 11.641 32.562 12.828 1 96.12 91 ARG A N 1
ATOM 706 C CA . ARG A 1 91 ? 11.484 34 13.094 1 96.12 91 ARG A CA 1
ATOM 707 C C . ARG A 1 91 ? 11 34.719 11.859 1 96.12 91 ARG A C 1
ATOM 709 O O . ARG A 1 91 ? 10.078 35.562 11.938 1 96.12 91 ARG A O 1
ATOM 716 N N . VAL A 1 92 ? 11.641 34.406 10.758 1 97.44 92 VAL A N 1
ATOM 717 C CA . VAL A 1 92 ? 11.273 35.031 9.5 1 97.44 92 VAL A CA 1
ATOM 718 C C . VAL A 1 92 ? 9.836 34.688 9.133 1 97.44 92 VAL A C 1
ATOM 720 O O . VAL A 1 92 ? 9.047 35.562 8.758 1 97.44 92 VAL A O 1
ATOM 723 N N . ILE A 1 93 ? 9.469 33.438 9.227 1 97.31 93 ILE A N 1
ATOM 724 C CA . ILE A 1 93 ? 8.141 32.938 8.891 1 97.31 93 ILE A CA 1
ATOM 725 C C . ILE A 1 93 ? 7.094 33.656 9.75 1 97.31 93 ILE A C 1
ATOM 727 O O . ILE A 1 93 ? 6.102 34.156 9.234 1 97.31 93 ILE A O 1
ATOM 731 N N . LYS A 1 94 ? 7.328 33.719 11.031 1 95.12 94 LYS A N 1
ATOM 732 C CA . LYS A 1 94 ? 6.383 34.312 11.953 1 95.12 94 LYS A CA 1
ATOM 733 C C . LYS A 1 94 ? 6.215 35.812 11.656 1 95.12 94 LYS A C 1
ATOM 735 O O . LYS A 1 94 ? 5.105 36.344 11.711 1 95.12 94 LYS A O 1
ATOM 740 N N . SER A 1 95 ? 7.301 36.438 11.391 1 95.38 95 SER A N 1
ATOM 741 C CA . SER A 1 95 ? 7.254 37.875 11.094 1 95.38 95 SER A CA 1
ATOM 742 C C . SER A 1 95 ? 6.461 38.156 9.82 1 95.38 95 SER A C 1
ATOM 744 O O . SER A 1 95 ? 5.73 39.156 9.742 1 95.38 95 SER A O 1
ATOM 746 N N . GLU A 1 96 ? 6.617 37.312 8.852 1 96.19 96 GLU A N 1
ATOM 747 C CA . GLU A 1 96 ? 6.035 37.562 7.531 1 96.19 96 GLU A CA 1
ATOM 748 C C . GLU A 1 96 ? 4.566 37.156 7.496 1 96.19 96 GLU A C 1
ATOM 750 O O . GLU A 1 96 ? 3.754 37.781 6.828 1 96.19 96 GLU A O 1
ATOM 755 N N . ILE A 1 97 ? 4.172 36.094 8.133 1 93.75 97 ILE A N 1
ATOM 756 C CA . ILE A 1 97 ? 2.824 35.562 7.957 1 93.75 97 ILE A CA 1
ATOM 757 C C . ILE A 1 97 ? 1.95 35.969 9.141 1 93.75 97 ILE A C 1
ATOM 759 O O . ILE A 1 97 ? 0.721 35.875 9.07 1 93.75 97 ILE A O 1
ATOM 763 N N . GLY A 1 98 ? 2.561 36.344 10.273 1 89.56 98 GLY A N 1
ATOM 764 C CA . GLY A 1 98 ? 1.797 36.719 11.445 1 89.56 98 GLY A CA 1
ATOM 765 C C . GLY A 1 98 ? 0.86 35.625 11.93 1 89.56 98 GLY A C 1
ATOM 766 O O . GLY A 1 98 ? 1.285 34.5 12.164 1 89.56 98 GLY A O 1
ATOM 767 N N . LYS A 1 99 ? -0.38 36.031 12.031 1 84.94 99 LYS A N 1
ATOM 768 C CA . LYS A 1 99 ? -1.396 35.094 12.5 1 84.94 99 LYS A CA 1
ATOM 769 C C . LYS A 1 99 ? -2.311 34.656 11.359 1 84.94 99 LYS A C 1
ATOM 771 O O . LYS A 1 99 ? -3.451 34.25 11.594 1 84.94 99 LYS A O 1
ATOM 776 N N . SER A 1 100 ? -1.836 34.75 10.195 1 87.38 100 SER A N 1
ATOM 777 C CA . SER A 1 100 ? -2.633 34.469 9.008 1 87.38 100 SER A CA 1
ATOM 778 C C . SER A 1 100 ? -2.967 32.969 8.906 1 87.38 100 SER A C 1
ATOM 780 O O . SER A 1 100 ? -4.051 32.625 8.453 1 87.38 100 SER A O 1
ATOM 782 N N . ALA A 1 101 ? -2.055 32.156 9.273 1 92.88 101 ALA A N 1
ATOM 783 C CA . ALA A 1 101 ? -2.262 30.719 9.227 1 92.88 101 ALA A CA 1
ATOM 784 C C . ALA A 1 101 ? -1.438 30.016 10.297 1 92.88 101 ALA A C 1
ATOM 786 O O . ALA A 1 101 ? -0.326 30.438 10.617 1 92.88 101 ALA A O 1
ATOM 787 N N . PRO A 1 102 ? -1.998 28.969 10.836 1 97.31 102 PRO A N 1
ATOM 788 C CA . PRO A 1 102 ? -1.231 28.203 11.828 1 97.31 102 PRO A CA 1
ATOM 789 C C . PRO A 1 102 ? -0.009 27.516 11.227 1 97.31 102 PRO A C 1
ATOM 791 O O . PRO A 1 102 ? -0.049 27.078 10.078 1 97.31 102 PRO A O 1
ATOM 794 N N . ILE A 1 103 ? 1.018 27.422 12.023 1 97.88 103 ILE A N 1
ATOM 795 C CA . ILE A 1 103 ? 2.24 26.703 11.68 1 97.88 103 ILE A CA 1
ATOM 796 C C . ILE A 1 103 ? 2.396 25.484 12.602 1 97.88 103 ILE A C 1
ATOM 798 O O . ILE A 1 103 ? 2.473 25.641 13.828 1 97.88 103 ILE A O 1
ATOM 802 N N . ILE A 1 104 ? 2.389 24.328 12 1 98.69 104 ILE A N 1
ATOM 803 C CA . ILE A 1 104 ? 2.686 23.094 12.711 1 98.69 104 ILE A CA 1
ATOM 804 C C . ILE A 1 104 ? 4.164 22.75 12.547 1 98.69 104 ILE A C 1
ATOM 806 O O . ILE A 1 104 ? 4.668 22.688 11.43 1 98.69 104 ILE A O 1
ATOM 810 N N . VAL A 1 105 ? 4.887 22.609 13.641 1 98.75 105 VAL A N 1
ATOM 811 C CA . VAL A 1 105 ? 6.297 22.234 13.57 1 98.75 105 VAL A CA 1
ATOM 812 C C . VAL A 1 105 ? 6.457 20.734 13.742 1 98.75 105 VAL A C 1
ATOM 814 O O . VAL A 1 105 ? 6.086 20.172 14.773 1 98.75 105 VAL A O 1
ATOM 817 N N . SER A 1 106 ? 6.922 20.109 12.68 1 98.25 106 SER A N 1
ATOM 818 C CA . SER A 1 106 ? 7.246 18.688 12.727 1 98.25 106 SER A CA 1
ATOM 819 C C . SER A 1 106 ? 8.641 18.453 13.297 1 98.25 106 SER A C 1
ATOM 821 O O . SER A 1 106 ? 9.602 19.109 12.883 1 98.25 106 SER A O 1
ATOM 823 N N . ILE A 1 107 ? 8.758 17.5 14.227 1 96.88 107 ILE A N 1
ATOM 824 C CA . ILE A 1 107 ? 10.055 17.25 14.844 1 96.88 107 ILE A CA 1
ATOM 825 C C . ILE A 1 107 ? 10.336 15.742 14.844 1 96.88 107 ILE A C 1
ATOM 827 O O . ILE A 1 107 ? 9.406 14.93 14.805 1 96.88 107 ILE A O 1
ATOM 831 N N . MET A 1 108 ? 11.57 15.398 14.883 1 94.75 108 MET A N 1
ATOM 832 C CA . MET A 1 108 ? 12.062 14.031 15.047 1 94.75 108 MET A CA 1
ATOM 833 C C . MET A 1 108 ? 13.375 14.016 15.828 1 94.75 108 MET A C 1
ATOM 835 O O . MET A 1 108 ? 14.297 14.758 15.508 1 94.75 108 MET A O 1
ATOM 839 N N . GLY A 1 109 ? 13.391 13.25 16.891 1 91.12 109 GLY A N 1
ATOM 840 C CA . GLY A 1 109 ? 14.602 13.039 17.672 1 91.12 109 GLY A CA 1
ATOM 841 C C . GLY A 1 109 ? 15.133 11.625 17.578 1 91.12 109 GLY A C 1
ATOM 842 O O . GLY A 1 109 ? 14.578 10.797 16.844 1 91.12 109 GLY A O 1
ATOM 843 N N . GLY A 1 110 ? 16.281 11.367 18.25 1 86.62 110 GLY A N 1
ATOM 844 C CA . GLY A 1 110 ? 16.875 10.039 18.312 1 86.62 110 GLY A CA 1
ATOM 845 C C . GLY A 1 110 ? 16.219 9.141 19.344 1 86.62 110 GLY A C 1
ATOM 846 O O . GLY A 1 110 ? 15.094 9.391 19.75 1 86.62 110 GLY A O 1
ATOM 847 N N . PRO A 1 111 ? 16.922 8.039 19.672 1 86.44 111 PRO A N 1
ATOM 848 C CA . PRO A 1 111 ? 16.375 7.074 20.625 1 86.44 111 PRO A CA 1
ATOM 849 C C . PRO A 1 111 ? 16.203 7.66 22.016 1 86.44 111 PRO A C 1
ATOM 851 O O . PRO A 1 111 ? 15.383 7.164 22.812 1 86.44 111 PRO A O 1
ATOM 854 N N . ASP A 1 112 ? 16.906 8.688 22.328 1 88.69 112 ASP A N 1
ATOM 855 C CA . ASP A 1 112 ? 16.766 9.375 23.609 1 88.69 112 ASP A CA 1
ATOM 856 C C . ASP A 1 112 ? 15.625 10.383 23.578 1 88.69 112 ASP A C 1
ATOM 858 O O . ASP A 1 112 ? 15.719 11.414 22.906 1 88.69 112 ASP A O 1
ATOM 862 N N . TYR A 1 113 ? 14.57 10.125 24.375 1 90.31 113 TYR A N 1
ATOM 863 C CA . TYR A 1 113 ? 13.383 10.969 24.328 1 90.31 113 TYR A CA 1
ATOM 864 C C . TYR A 1 113 ? 13.688 12.375 24.828 1 90.31 113 TYR A C 1
ATOM 866 O O . TYR A 1 113 ? 12.945 13.32 24.562 1 90.31 113 TYR A O 1
ATOM 874 N N . SER A 1 114 ? 14.797 12.57 25.562 1 94.62 114 SER A N 1
ATOM 875 C CA . SER A 1 114 ? 15.156 13.906 26.016 1 94.62 114 SER A CA 1
ATOM 876 C C . SER A 1 114 ? 15.383 14.844 24.828 1 94.62 114 SER A C 1
ATOM 878 O O . SER A 1 114 ? 15.133 16.047 24.922 1 94.62 114 SER A O 1
ATOM 880 N N . GLU A 1 115 ? 15.828 14.289 23.75 1 94 115 GLU A N 1
ATOM 881 C CA . GLU A 1 115 ? 16 15.086 22.547 1 94 115 GLU A CA 1
ATOM 882 C C . GLU A 1 115 ? 14.664 15.562 21.984 1 94 115 GLU A C 1
ATOM 884 O O . GLU A 1 115 ? 14.547 16.688 21.5 1 94 115 GLU A O 1
ATOM 889 N N . TRP A 1 116 ? 13.68 14.727 22.078 1 96.25 116 TRP A N 1
ATOM 890 C CA . TRP A 1 116 ? 12.336 15.086 21.625 1 96.25 116 TRP A CA 1
ATOM 891 C C . TRP A 1 116 ? 11.75 16.188 22.5 1 96.25 116 TRP A C 1
ATOM 893 O O . TRP A 1 116 ? 11.117 17.125 21.984 1 96.25 116 TRP A O 1
ATOM 903 N N . ILE A 1 117 ? 11.977 16.078 23.766 1 97.94 117 ILE A N 1
ATOM 904 C CA . ILE A 1 117 ? 11.492 17.078 24.719 1 97.94 117 ILE A CA 1
ATOM 905 C C . ILE A 1 117 ? 12.141 18.422 24.422 1 97.94 117 ILE A C 1
ATOM 907 O O . ILE A 1 117 ? 11.461 19.453 24.359 1 97.94 117 ILE A O 1
ATOM 911 N N . ARG A 1 118 ? 13.43 18.391 24.219 1 97.56 118 ARG A N 1
ATOM 912 C CA . ARG A 1 118 ? 14.156 19.625 23.938 1 97.56 118 ARG A CA 1
ATOM 913 C C . ARG A 1 118 ? 13.664 20.266 22.641 1 97.56 118 ARG A C 1
ATOM 915 O O . ARG A 1 118 ? 13.469 21.484 22.578 1 97.56 118 ARG A O 1
ATOM 922 N N . LEU A 1 119 ? 13.469 19.484 21.625 1 97.25 119 LEU A N 1
ATOM 923 C CA . LEU A 1 119 ? 12.977 19.969 20.344 1 97.25 119 LEU A CA 1
ATOM 924 C C . LEU A 1 119 ? 11.578 20.547 20.484 1 97.25 119 LEU A C 1
ATOM 926 O O . LEU A 1 119 ? 11.258 21.578 19.891 1 97.25 119 LEU A O 1
ATOM 930 N N . ALA A 1 120 ? 10.781 19.875 21.266 1 98.62 120 ALA A N 1
ATOM 931 C CA . ALA A 1 120 ? 9.398 20.297 21.469 1 98.62 120 ALA A CA 1
ATOM 932 C C . ALA A 1 120 ? 9.344 21.656 22.156 1 98.62 120 ALA A C 1
ATOM 934 O O . ALA A 1 120 ? 8.633 22.562 21.703 1 98.62 120 ALA A O 1
ATOM 935 N N . ARG A 1 121 ? 10.062 21.828 23.219 1 98.56 121 ARG A N 1
ATOM 936 C CA . ARG A 1 121 ? 10.109 23.094 23.938 1 98.56 121 ARG A CA 1
ATOM 937 C C . ARG A 1 121 ? 10.672 24.203 23.047 1 98.56 121 ARG A C 1
ATOM 939 O O . ARG A 1 121 ? 10.172 25.328 23.078 1 98.56 121 ARG A O 1
ATOM 946 N N . TRP A 1 122 ? 11.711 23.828 22.359 1 98.12 122 TRP A N 1
ATOM 947 C CA . TRP A 1 122 ? 12.328 24.766 21.422 1 98.12 122 TRP A CA 1
ATOM 948 C C . TRP A 1 122 ? 11.305 25.266 20.406 1 98.12 122 TRP A C 1
ATOM 950 O O . TRP A 1 122 ? 11.219 26.484 20.156 1 98.12 122 TRP A O 1
ATOM 960 N N . ALA A 1 123 ? 10.523 24.406 19.828 1 98.12 123 ALA A N 1
ATOM 961 C CA . ALA A 1 123 ? 9.508 24.75 18.828 1 98.12 123 ALA A CA 1
ATOM 962 C C . ALA A 1 123 ? 8.414 25.609 19.438 1 98.12 123 ALA A C 1
ATOM 964 O O . ALA A 1 123 ? 7.984 26.609 18.844 1 98.12 123 ALA A O 1
ATOM 965 N N . GLU A 1 124 ? 7.945 25.219 20.609 1 98.12 124 GLU A N 1
ATOM 966 C CA . GLU A 1 124 ? 6.91 25.984 21.297 1 98.12 124 GLU A CA 1
ATOM 967 C C . GLU A 1 124 ? 7.383 27.406 21.594 1 98.12 124 GLU A C 1
ATOM 969 O O . GLU A 1 124 ? 6.648 28.375 21.375 1 98.12 124 GLU A O 1
ATOM 974 N N . ASP A 1 125 ? 8.586 27.516 22.078 1 97.5 125 ASP A N 1
ATOM 975 C CA . ASP A 1 125 ? 9.164 28.812 22.438 1 97.5 125 ASP A CA 1
ATOM 976 C C . ASP A 1 125 ? 9.258 29.719 21.219 1 97.5 125 ASP A C 1
ATOM 978 O O . ASP A 1 125 ? 9.281 30.938 21.344 1 97.5 125 ASP A O 1
ATOM 982 N N . ARG A 1 126 ? 9.266 29.156 20.094 1 96 126 ARG A N 1
ATOM 983 C CA . ARG A 1 126 ? 9.445 29.922 18.875 1 96 126 ARG A CA 1
ATOM 984 C C . ARG A 1 126 ? 8.125 30.109 18.141 1 96 126 ARG A C 1
ATOM 986 O O . ARG A 1 126 ? 8.109 30.516 16.984 1 96 126 ARG A O 1
ATOM 993 N N . GLY A 1 127 ? 7.082 29.703 18.766 1 94.12 127 GLY A N 1
ATOM 994 C CA . GLY A 1 127 ? 5.77 30.125 18.297 1 94.12 127 GLY A CA 1
ATOM 995 C C . GLY A 1 127 ? 5.055 29.047 17.5 1 94.12 127 GLY A C 1
ATOM 996 O O . GLY A 1 127 ? 4.117 29.344 16.766 1 94.12 127 GLY A O 1
ATOM 997 N N . ALA A 1 128 ? 5.484 27.797 17.562 1 97.06 128 ALA A N 1
ATOM 998 C CA . ALA A 1 128 ? 4.703 26.719 16.953 1 97.06 128 ALA A CA 1
ATOM 999 C C . ALA A 1 128 ? 3.271 26.719 17.484 1 97.06 128 ALA A C 1
ATOM 1001 O O . ALA A 1 128 ? 3.051 26.844 18.688 1 97.06 128 ALA A O 1
ATOM 1002 N N . ASP A 1 129 ? 2.307 26.641 16.578 1 97.88 129 ASP A N 1
ATOM 1003 C CA . ASP A 1 129 ? 0.917 26.547 17 1 97.88 129 ASP A CA 1
ATOM 1004 C C . ASP A 1 129 ? 0.586 25.125 17.469 1 97.88 129 ASP A C 1
ATOM 1006 O O . ASP A 1 129 ? -0.262 24.938 18.344 1 97.88 129 ASP A O 1
ATOM 1010 N N . MET A 1 130 ? 1.134 24.125 16.812 1 98.38 130 MET A N 1
ATOM 1011 C CA . MET A 1 130 ? 1.052 22.703 17.141 1 98.38 130 MET A CA 1
ATOM 1012 C C . MET A 1 130 ? 2.385 22.016 16.906 1 98.38 130 MET A C 1
ATOM 1014 O O . MET A 1 130 ? 3.246 22.547 16.203 1 98.38 130 MET A O 1
ATOM 1018 N N . LEU A 1 131 ? 2.525 20.875 17.5 1 98.69 131 LEU A N 1
ATOM 1019 C CA . LEU A 1 131 ? 3.672 20 17.25 1 98.69 131 LEU A CA 1
ATOM 1020 C C . LEU A 1 131 ? 3.24 18.719 16.562 1 98.69 131 LEU A C 1
ATOM 1022 O O . LEU A 1 131 ? 2.217 18.125 16.922 1 98.69 131 LEU A O 1
ATOM 1026 N N . GLU A 1 132 ? 3.965 18.312 15.594 1 98.69 132 GLU A N 1
ATOM 1027 C CA . GLU A 1 132 ? 3.785 16.984 14.992 1 98.69 132 GLU A CA 1
ATOM 1028 C C . GLU A 1 132 ? 5.004 16.109 15.219 1 98.69 132 GLU A C 1
ATOM 1030 O O . GLU A 1 132 ? 6.117 16.453 14.82 1 98.69 132 GLU A O 1
ATOM 1035 N N . LEU A 1 133 ? 4.855 15.016 15.883 1 97.94 133 LEU A N 1
ATOM 1036 C CA . LEU A 1 133 ? 5.91 14.031 16.109 1 97.94 133 LEU A CA 1
ATOM 1037 C C . LEU A 1 133 ? 6 13.062 14.93 1 97.94 133 LEU A C 1
ATOM 1039 O O . LEU A 1 133 ? 5.102 12.242 14.727 1 97.94 133 LEU A O 1
ATOM 1043 N N . ASN A 1 134 ? 7.059 13.125 14.203 1 96.44 134 ASN A N 1
ATOM 1044 C CA . ASN A 1 134 ? 7.223 12.266 13.031 1 96.44 134 ASN A CA 1
ATOM 1045 C C . ASN A 1 134 ? 7.664 10.859 13.438 1 96.44 134 ASN A C 1
ATOM 1047 O O . ASN A 1 134 ? 8.859 10.609 13.617 1 96.44 134 ASN A O 1
ATOM 1051 N N . PHE A 1 135 ? 6.707 9.922 13.469 1 94.38 135 PHE A N 1
ATOM 1052 C CA . PHE A 1 135 ? 6.957 8.523 13.781 1 94.38 135 PHE A CA 1
ATOM 1053 C C . PHE A 1 135 ? 6.922 7.668 12.523 1 94.38 135 PHE A C 1
ATOM 1055 O O . PHE A 1 135 ? 6.645 6.469 12.586 1 94.38 135 PHE A O 1
ATOM 1062 N N . GLY A 1 136 ? 7.188 8.297 11.352 1 85.44 136 GLY A N 1
ATOM 1063 C CA . GLY A 1 136 ? 6.957 7.52 10.141 1 85.44 136 GLY A CA 1
ATOM 1064 C C . GLY A 1 136 ? 8.156 7.496 9.211 1 85.44 136 GLY A C 1
ATOM 1065 O O . GLY A 1 136 ? 8.156 6.762 8.219 1 85.44 136 GLY A O 1
ATOM 1066 N N . CYS A 1 137 ? 9.109 8.25 9.477 1 69.19 137 CYS A N 1
ATOM 1067 C CA . CYS A 1 137 ? 10.234 8.32 8.539 1 69.19 137 CYS A CA 1
ATOM 1068 C C . CYS A 1 137 ? 11.016 7.016 8.523 1 69.19 137 CYS A C 1
ATOM 1070 O O . CYS A 1 137 ? 11.57 6.605 9.547 1 69.19 137 CYS A O 1
ATOM 1072 N N . PRO A 1 138 ? 10.977 6.328 7.395 1 55.97 138 PRO A N 1
ATOM 1073 C CA . PRO A 1 138 ? 11.484 4.957 7.305 1 55.97 138 PRO A CA 1
ATOM 1074 C C . PRO A 1 138 ? 13.008 4.895 7.25 1 55.97 138 PRO A C 1
ATOM 1076 O O . PRO A 1 138 ? 13.586 3.807 7.328 1 55.97 138 PRO A O 1
ATOM 1079 N N . HIS A 1 139 ? 13.617 5.965 6.902 1 55.09 139 HIS A N 1
ATOM 1080 C CA . HIS A 1 139 ? 15.016 5.938 6.477 1 55.09 139 HIS A CA 1
ATOM 1081 C C . HIS A 1 139 ? 15.953 5.938 7.68 1 55.09 139 HIS A C 1
ATOM 1083 O O . HIS A 1 139 ? 17.172 6.07 7.523 1 55.09 139 HIS A O 1
ATOM 1089 N N . GLY A 1 140 ? 15.227 5.785 8.805 1 50.66 140 GLY A N 1
ATOM 1090 C CA . GLY A 1 140 ? 16.062 5.867 10 1 50.66 140 GLY A CA 1
ATOM 1091 C C . GLY A 1 140 ? 16.594 4.523 10.445 1 50.66 140 GLY A C 1
ATOM 1092 O O . GLY A 1 140 ? 16.094 3.477 10.023 1 50.66 140 GLY A O 1
ATOM 1093 N N . GLU A 1 141 ? 18.016 4.27 10 1 52.28 141 GLU A N 1
ATOM 1094 C CA . GLU A 1 141 ? 18.75 3.164 10.586 1 52.28 141 GLU A CA 1
ATOM 1095 C C . GLU A 1 141 ? 17.969 2.49 11.695 1 52.28 141 GLU A C 1
ATOM 1097 O O . GLU A 1 141 ? 17.938 2.977 12.828 1 52.28 141 GLU A O 1
ATOM 1102 N N . PRO A 1 142 ? 16.906 1.52 11.312 1 49.91 142 PRO A N 1
ATOM 1103 C CA . PRO A 1 142 ? 16.125 0.849 12.352 1 49.91 142 PRO A CA 1
ATOM 1104 C C . PRO A 1 142 ? 16.922 0.573 13.617 1 49.91 142 PRO A C 1
ATOM 1106 O O . PRO A 1 142 ? 16.375 0.643 14.727 1 49.91 142 PRO A O 1
ATOM 1109 N N . GLU A 1 143 ? 18.188 0.401 13.492 1 45.59 143 GLU A N 1
ATOM 1110 C CA . GLU A 1 143 ? 19.047 0.109 14.617 1 45.59 143 GLU A CA 1
ATOM 1111 C C . GLU A 1 143 ? 19.172 1.31 15.555 1 45.59 143 GLU A C 1
ATOM 1113 O O . GLU A 1 143 ? 19.578 1.169 16.703 1 45.59 143 GLU A O 1
ATOM 1118 N N . LYS A 1 144 ? 18.625 2.377 14.961 1 56.34 144 LYS A N 1
ATOM 1119 C CA . LYS A 1 144 ? 18.781 3.562 15.797 1 56.34 144 LYS A CA 1
ATOM 1120 C C . LYS A 1 144 ? 17.438 4.023 16.359 1 56.34 144 LYS A C 1
ATOM 1122 O O . LYS A 1 144 ? 17.344 5.094 16.953 1 56.34 144 LYS A O 1
ATOM 1127 N N . ARG A 1 145 ? 16.516 3.123 16.203 1 59.31 145 ARG A N 1
ATOM 1128 C CA . ARG A 1 145 ? 15.211 3.311 16.828 1 59.31 145 ARG A CA 1
ATOM 1129 C C . ARG A 1 145 ? 14.672 4.711 16.562 1 59.31 145 ARG A C 1
ATOM 1131 O O . ARG A 1 145 ? 14.297 5.426 17.5 1 59.31 145 ARG A O 1
ATOM 1138 N N . THR A 1 146 ? 14.617 5.102 15.391 1 69.44 146 THR A N 1
ATOM 1139 C CA . THR A 1 146 ? 14.117 6.422 15.039 1 69.44 146 THR A CA 1
ATOM 1140 C C . THR A 1 146 ? 13.008 6.316 13.992 1 69.44 146 THR A C 1
ATOM 1142 O O . THR A 1 146 ? 12.875 5.289 13.32 1 69.44 146 THR A O 1
ATOM 1145 N N . GLY A 1 147 ? 12.125 7.379 13.953 1 74.69 147 GLY A N 1
ATOM 1146 C CA . GLY A 1 147 ? 11.148 7.488 12.875 1 74.69 147 GLY A CA 1
ATOM 1147 C C . GLY A 1 147 ? 10.18 6.324 12.828 1 74.69 147 GLY A C 1
ATOM 1148 O O . GLY A 1 147 ? 9.484 6.051 13.805 1 74.69 147 GLY A O 1
ATOM 1149 N N . ALA A 1 148 ? 10.297 5.664 11.82 1 76.5 148 ALA A N 1
ATOM 1150 C CA . ALA A 1 148 ? 9.305 4.625 11.547 1 76.5 148 ALA A CA 1
ATOM 1151 C C . ALA A 1 148 ? 9.453 3.457 12.516 1 76.5 148 ALA A C 1
ATOM 1153 O O . ALA A 1 148 ? 8.469 2.785 12.844 1 76.5 148 ALA A O 1
ATOM 1154 N N . PHE A 1 149 ? 10.648 3.227 13.008 1 83.25 149 PHE A N 1
ATOM 1155 C CA . PHE A 1 149 ? 10.812 2.174 14 1 83.25 149 PHE A CA 1
ATOM 1156 C C . PHE A 1 149 ? 9.953 2.453 15.227 1 83.25 149 PHE A C 1
ATOM 1158 O O . PHE A 1 149 ? 9.266 1.561 15.727 1 83.25 149 PHE A O 1
ATOM 1165 N N . ILE A 1 150 ? 9.945 3.674 15.703 1 87.62 150 ILE A N 1
ATOM 1166 C CA . ILE A 1 150 ? 9.102 4.059 16.828 1 87.62 150 ILE A CA 1
ATOM 1167 C C . ILE A 1 150 ? 7.633 3.846 16.469 1 87.62 150 ILE A C 1
ATOM 1169 O O . ILE A 1 150 ? 6.875 3.266 17.25 1 87.62 150 ILE A O 1
ATOM 1173 N N . GLY A 1 151 ? 7.27 4.262 15.266 1 92.81 151 GLY A N 1
ATOM 1174 C CA . GLY A 1 151 ? 5.895 4.188 14.805 1 92.81 151 GLY A CA 1
ATOM 1175 C C . GLY A 1 151 ? 5.395 2.768 14.625 1 92.81 151 GLY A C 1
ATOM 1176 O O . GLY A 1 151 ? 4.191 2.535 14.516 1 92.81 151 GLY A O 1
ATOM 1177 N N . GLN A 1 152 ? 6.266 1.796 14.641 1 94.56 152 GLN A N 1
ATOM 1178 C CA . GLN A 1 152 ? 5.902 0.4 14.422 1 94.56 152 GLN A CA 1
ATOM 1179 C C . GLN A 1 152 ? 5.73 -0.339 15.742 1 94.56 152 GLN A C 1
ATOM 1181 O O . GLN A 1 152 ? 5.379 -1.52 15.766 1 94.56 152 GLN A O 1
ATOM 1186 N N . HIS A 1 153 ? 5.969 0.416 16.828 1 94.81 153 HIS A N 1
ATOM 1187 C CA . HIS A 1 153 ? 5.863 -0.146 18.172 1 94.81 153 HIS A CA 1
ATOM 1188 C C . HIS A 1 153 ? 4.977 0.72 19.062 1 94.81 153 HIS A C 1
ATOM 1190 O O . HIS A 1 153 ? 5.391 1.801 19.5 1 94.81 153 HIS A O 1
ATOM 1196 N N . ALA A 1 154 ? 3.793 0.19 19.422 1 97.31 154 ALA A N 1
ATOM 1197 C CA . ALA A 1 154 ? 2.793 0.954 20.156 1 97.31 154 ALA A CA 1
ATOM 1198 C C . ALA A 1 154 ? 3.352 1.444 21.5 1 97.31 154 ALA A C 1
ATOM 1200 O O . ALA A 1 154 ? 3.057 2.562 21.922 1 97.31 154 ALA A O 1
ATOM 1201 N N . ASP A 1 155 ? 4.141 0.619 22.125 1 97.31 155 ASP A N 1
ATOM 1202 C CA . ASP A 1 155 ? 4.711 0.994 23.422 1 97.31 155 ASP A CA 1
ATOM 1203 C C . ASP A 1 155 ? 5.66 2.18 23.266 1 97.31 155 ASP A C 1
ATOM 1205 O O . ASP A 1 155 ? 5.672 3.078 24.125 1 97.31 155 ASP A O 1
ATOM 1209 N N . LEU A 1 156 ? 6.461 2.221 22.219 1 95.81 156 LEU A N 1
ATOM 1210 C CA . LEU A 1 156 ? 7.375 3.332 21.969 1 95.81 156 LEU A CA 1
ATOM 1211 C C . LEU A 1 156 ? 6.609 4.598 21.609 1 95.81 156 LEU A C 1
ATOM 1213 O O . LEU A 1 156 ? 6.949 5.691 22.062 1 95.81 156 LEU A O 1
ATOM 1217 N N . VAL A 1 157 ? 5.551 4.453 20.781 1 97.38 157 VAL A N 1
ATOM 1218 C CA . VAL A 1 157 ? 4.707 5.598 20.453 1 97.38 157 VAL A CA 1
ATOM 1219 C C . VAL A 1 157 ? 4.148 6.215 21.734 1 97.38 157 VAL A C 1
ATOM 1221 O O . VAL A 1 157 ? 4.176 7.434 21.906 1 97.38 157 VAL A O 1
ATOM 1224 N N . GLN A 1 158 ? 3.645 5.371 22.609 1 98.19 158 GLN A N 1
ATOM 1225 C CA . GLN A 1 158 ? 3.07 5.844 23.859 1 98.19 158 GLN A CA 1
ATOM 1226 C C . GLN A 1 158 ? 4.113 6.566 24.719 1 98.19 158 GLN A C 1
ATOM 1228 O O . GLN A 1 158 ? 3.848 7.645 25.25 1 98.19 158 GLN A O 1
ATOM 1233 N N . GLU A 1 159 ? 5.277 5.992 24.812 1 97.25 159 GLU A N 1
ATOM 1234 C CA . GLU A 1 159 ? 6.336 6.543 25.656 1 97.25 159 GLU A CA 1
ATOM 1235 C C . GLU A 1 159 ? 6.793 7.906 25.141 1 97.25 159 GLU A C 1
ATOM 1237 O O . GLU A 1 159 ? 6.801 8.891 25.891 1 97.25 159 GLU A O 1
ATOM 1242 N N . TYR A 1 160 ? 7.164 8.016 23.891 1 97.06 160 TYR A N 1
ATOM 1243 C CA . TYR A 1 160 ? 7.676 9.258 23.328 1 97.06 160 TYR A CA 1
ATOM 1244 C C . TYR A 1 160 ? 6.609 10.352 23.344 1 97.06 160 TYR A C 1
ATOM 1246 O O . TYR A 1 160 ? 6.902 11.5 23.672 1 97.06 160 TYR A O 1
ATOM 1254 N N . THR A 1 161 ? 5.398 9.977 23 1 98.5 161 THR A N 1
ATOM 1255 C CA . THR A 1 161 ? 4.301 10.938 22.969 1 98.5 161 THR A CA 1
ATOM 1256 C C . THR A 1 161 ? 4.023 11.492 24.375 1 98.5 161 THR A C 1
ATOM 1258 O O . THR A 1 161 ? 3.863 12.703 24.547 1 98.5 161 THR A O 1
ATOM 1261 N N . LYS A 1 162 ? 3.965 10.617 25.328 1 98.62 162 LYS A N 1
ATOM 1262 C CA . LYS A 1 162 ? 3.686 11.023 26.703 1 98.62 162 LYS A CA 1
ATOM 1263 C C . LYS A 1 162 ? 4.723 12.023 27.203 1 98.62 162 LYS A C 1
ATOM 1265 O O . LYS A 1 162 ? 4.371 13.031 27.828 1 98.62 162 LYS A O 1
ATOM 1270 N N . GLU A 1 163 ? 5.98 11.695 26.953 1 98.12 163 GLU A N 1
ATOM 1271 C CA . GLU A 1 163 ? 7.066 12.555 27.406 1 98.12 163 GLU A CA 1
ATOM 1272 C C . GLU A 1 163 ? 6.977 13.938 26.766 1 98.12 163 GLU A C 1
ATOM 1274 O O . GLU A 1 163 ? 7.16 14.953 27.438 1 98.12 163 GLU A O 1
ATOM 1279 N N . VAL A 1 164 ? 6.66 14.008 25.516 1 98.62 164 VAL A N 1
ATOM 1280 C CA . VAL A 1 164 ? 6.594 15.281 24.812 1 98.62 164 VAL A CA 1
ATOM 1281 C C . VAL A 1 164 ? 5.363 16.062 25.266 1 98.62 164 VAL A C 1
ATOM 1283 O O . VAL A 1 164 ? 5.445 17.266 25.531 1 98.62 164 VAL A O 1
ATOM 1286 N N . VAL A 1 165 ? 4.211 15.414 25.359 1 98.69 165 VAL A N 1
ATOM 1287 C CA . VAL A 1 165 ? 2.959 16.047 25.75 1 98.69 165 VAL A CA 1
ATOM 1288 C C . VAL A 1 165 ? 3.131 16.703 27.125 1 98.69 165 VAL A C 1
ATOM 1290 O O . VAL A 1 165 ? 2.623 17.812 27.344 1 98.69 165 VAL A O 1
ATOM 1293 N N . SER A 1 166 ? 3.852 16.078 27.969 1 98.31 166 SER A N 1
ATOM 1294 C CA . SER A 1 166 ? 4.031 16.578 29.328 1 98.31 166 SER A CA 1
ATOM 1295 C C . SER A 1 166 ? 4.988 17.766 29.359 1 98.31 166 SER A C 1
ATOM 1297 O O . SER A 1 166 ? 5.074 18.469 30.375 1 98.31 166 SER A O 1
ATOM 1299 N N . SER A 1 167 ? 5.645 18.016 28.297 1 98.44 167 SER A N 1
ATOM 1300 C CA . SER A 1 167 ? 6.73 19 28.312 1 98.44 167 SER A CA 1
ATOM 1301 C C . SER A 1 167 ? 6.312 20.312 27.656 1 98.44 167 SER A C 1
ATOM 1303 O O . SER A 1 167 ? 7.02 21.312 27.766 1 98.44 167 SER A O 1
ATOM 1305 N N . VAL A 1 168 ? 5.176 20.359 27.016 1 98.56 168 VAL A N 1
ATOM 1306 C CA . VAL A 1 168 ? 4.77 21.547 26.281 1 98.56 168 VAL A CA 1
ATOM 1307 C C . VAL A 1 168 ? 3.299 21.859 26.562 1 98.56 168 VAL A C 1
ATOM 1309 O O . VAL A 1 168 ? 2.574 21 27.094 1 98.56 168 VAL A O 1
ATOM 1312 N N . GLY A 1 169 ? 2.867 23.078 26.188 1 98.06 169 GLY A N 1
ATOM 1313 C CA . GLY A 1 169 ? 1.492 23.5 26.406 1 98.06 169 GLY A CA 1
ATOM 1314 C C . GLY A 1 169 ? 0.666 23.5 25.125 1 98.06 169 GLY A C 1
ATOM 1315 O O . GLY A 1 169 ? -0.562 23.5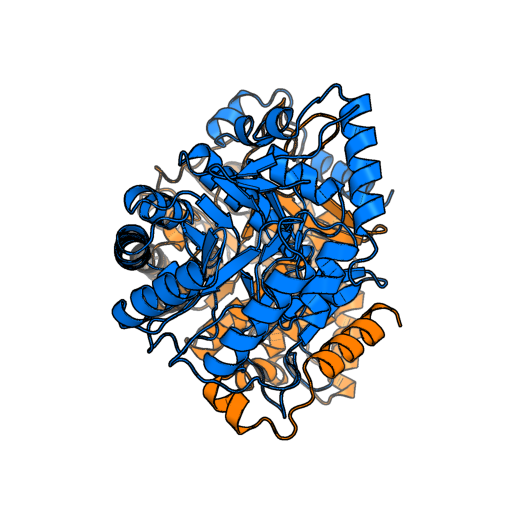94 25.172 1 98.06 169 GLY A O 1
ATOM 1316 N N . ILE A 1 170 ? 1.242 23.375 24.016 1 98.19 170 ILE A N 1
ATOM 1317 C CA . ILE A 1 170 ? 0.538 23.406 22.734 1 98.19 170 ILE A CA 1
ATOM 1318 C C . ILE A 1 170 ? 0.123 21.984 22.344 1 98.19 170 ILE A C 1
ATOM 1320 O O . ILE A 1 170 ? 0.696 21.016 22.828 1 98.19 170 ILE A O 1
ATOM 1324 N N . PRO A 1 171 ? -0.915 21.812 21.469 1 98.56 171 PRO A N 1
ATOM 1325 C CA . PRO A 1 171 ? -1.377 20.484 21.062 1 98.56 171 PRO A CA 1
ATOM 1326 C C . PRO A 1 171 ? -0.301 19.672 20.344 1 98.56 171 PRO A C 1
ATOM 1328 O O . PRO A 1 171 ? 0.43 20.219 19.516 1 98.56 171 PRO A O 1
ATOM 1331 N N . VAL A 1 172 ? -0.228 18.391 20.672 1 98.81 172 VAL A N 1
ATOM 1332 C CA . VAL A 1 172 ? 0.734 17.469 20.078 1 98.81 172 VAL A CA 1
ATOM 1333 C C . VAL A 1 172 ? 0.009 16.469 19.172 1 98.81 172 VAL A C 1
ATOM 1335 O O . VAL A 1 172 ? -0.987 15.867 19.562 1 98.81 172 VAL A O 1
ATOM 1338 N N . ILE A 1 173 ? 0.504 16.391 17.922 1 98.75 173 ILE A N 1
ATOM 1339 C CA . ILE A 1 173 ? 0.022 15.461 16.906 1 98.75 173 ILE A CA 1
ATOM 1340 C C . ILE A 1 173 ? 1.036 14.336 16.719 1 98.75 173 ILE A C 1
ATOM 1342 O O . ILE A 1 173 ? 2.232 14.586 16.562 1 98.75 173 ILE A O 1
ATOM 1346 N N . ALA A 1 174 ? 0.653 13.086 16.781 1 98.56 174 ALA A N 1
ATOM 1347 C CA . ALA A 1 174 ? 1.518 11.969 16.391 1 98.56 174 ALA A CA 1
ATOM 1348 C C . ALA A 1 174 ? 1.296 11.586 14.938 1 98.56 174 ALA A C 1
ATOM 1350 O O . ALA A 1 174 ? 0.188 11.211 14.547 1 98.56 174 ALA A O 1
ATOM 1351 N N . LYS A 1 175 ? 2.307 11.711 14.133 1 98.38 175 LYS A N 1
ATOM 1352 C CA . LYS A 1 175 ? 2.209 11.258 12.75 1 98.38 175 LYS A CA 1
ATOM 1353 C C . LYS A 1 175 ? 2.557 9.773 12.633 1 98.38 175 LYS A C 1
ATOM 1355 O O . LYS A 1 175 ? 3.691 9.375 12.898 1 98.38 175 LYS A O 1
ATOM 1360 N N . LEU A 1 176 ? 1.655 8.992 12.141 1 98.19 176 LEU A N 1
ATOM 1361 C CA . LEU A 1 176 ? 1.749 7.539 12.242 1 98.19 176 LEU A CA 1
ATOM 1362 C C . LEU A 1 176 ? 2.111 6.922 10.898 1 98.19 176 LEU A C 1
ATOM 1364 O O . LEU A 1 176 ? 1.721 7.434 9.852 1 98.19 176 LEU A O 1
ATOM 1368 N N . THR A 1 177 ? 2.834 5.82 10.969 1 97.38 177 THR A N 1
ATOM 1369 C CA . THR A 1 177 ? 3.238 5.086 9.773 1 97.38 177 THR A CA 1
ATOM 1370 C C . THR A 1 177 ? 2.195 4.035 9.406 1 97.38 177 THR A C 1
ATOM 1372 O O . THR A 1 177 ? 1.621 3.387 10.281 1 97.38 177 THR A O 1
ATOM 1375 N N . PRO A 1 178 ? 1.92 3.902 8.102 1 97.56 178 PRO A N 1
ATOM 1376 C CA . PRO A 1 178 ? 1.058 2.803 7.66 1 97.56 178 PRO A CA 1
ATOM 1377 C C . PRO A 1 178 ? 1.794 1.467 7.59 1 97.56 178 PRO A C 1
ATOM 1379 O O . PRO A 1 178 ? 1.185 0.435 7.293 1 97.56 178 PRO A O 1
ATOM 1382 N N . ASN A 1 179 ? 3.117 1.433 7.777 1 96.75 179 ASN A N 1
ATOM 1383 C CA . ASN A 1 179 ? 3.945 0.24 7.637 1 96.75 179 ASN A CA 1
ATOM 1384 C C . ASN A 1 179 ? 3.965 -0.585 8.922 1 96.75 179 ASN A C 1
ATOM 1386 O O . ASN A 1 179 ? 5.031 -0.873 9.461 1 96.75 179 ASN A O 1
ATOM 1390 N N . ILE A 1 180 ? 2.785 -0.908 9.391 1 96.38 180 ILE A N 1
ATOM 1391 C CA . ILE A 1 180 ? 2.531 -1.675 10.602 1 96.38 180 ILE A CA 1
ATOM 1392 C C . ILE A 1 180 ? 1.291 -2.545 10.414 1 96.38 180 ILE A C 1
ATOM 1394 O O . ILE A 1 180 ? 0.481 -2.295 9.516 1 96.38 180 ILE A O 1
ATOM 1398 N N . THR A 1 181 ? 1.175 -3.584 11.203 1 95.88 181 THR A N 1
ATOM 1399 C CA . THR A 1 181 ? 0.102 -4.559 11.047 1 95.88 181 THR A CA 1
ATOM 1400 C C . THR A 1 181 ? -1.258 -3.912 11.297 1 95.88 181 THR A C 1
ATOM 1402 O O . THR A 1 181 ? -2.199 -4.121 10.531 1 95.88 181 THR A O 1
ATOM 1405 N N . ASP A 1 182 ? -1.394 -3.137 12.344 1 96.38 182 ASP A N 1
ATOM 1406 C CA . ASP A 1 182 ? -2.652 -2.486 12.688 1 96.38 182 ASP A CA 1
ATOM 1407 C C . ASP A 1 182 ? -2.41 -1.085 13.25 1 96.38 182 ASP A C 1
ATOM 1409 O O . ASP A 1 182 ? -2.02 -0.931 14.406 1 96.38 182 ASP A O 1
ATOM 1413 N N . ILE A 1 183 ? -2.75 -0.078 12.492 1 97.88 183 ILE A N 1
ATOM 1414 C CA . ILE A 1 183 ? -2.455 1.312 12.82 1 97.88 183 ILE A CA 1
ATOM 1415 C C . ILE A 1 183 ? -3.285 1.745 14.031 1 97.88 183 ILE A C 1
ATOM 1417 O O . ILE A 1 183 ? -2.969 2.74 14.688 1 97.88 183 ILE A O 1
ATOM 1421 N N . ARG A 1 184 ? -4.457 1.049 14.367 1 98.44 184 ARG A N 1
ATOM 1422 C CA . ARG A 1 184 ? -5.297 1.373 15.516 1 98.44 184 ARG A CA 1
ATOM 1423 C C . ARG A 1 184 ? -4.508 1.269 16.812 1 98.44 184 ARG A C 1
ATOM 1425 O O . ARG A 1 184 ? -4.758 2.016 17.766 1 98.44 184 ARG A O 1
ATOM 1432 N N . GLU A 1 185 ? -3.469 0.345 16.797 1 98.06 185 GLU A N 1
ATOM 1433 C CA . GLU A 1 185 ? -2.674 0.12 18 1 98.06 185 GLU A CA 1
ATOM 1434 C C . GLU A 1 185 ? -1.832 1.346 18.344 1 98.06 185 GLU A C 1
ATOM 1436 O O . GLU A 1 185 ? -1.803 1.782 19.484 1 98.06 185 GLU A O 1
ATOM 1441 N N . THR A 1 186 ? -1.228 1.938 17.375 1 98.38 186 THR A N 1
ATOM 1442 C CA . THR A 1 186 ? -0.363 3.086 17.625 1 98.38 186 THR A CA 1
ATOM 1443 C C . THR A 1 186 ? -1.188 4.359 17.797 1 98.38 186 THR A C 1
ATOM 1445 O O . THR A 1 186 ? -0.812 5.254 18.562 1 98.38 186 THR A O 1
ATOM 1448 N N . ALA A 1 187 ? -2.348 4.414 17.109 1 98.75 187 ALA A N 1
ATOM 1449 C CA . ALA A 1 187 ? -3.246 5.543 17.328 1 98.75 187 ALA A CA 1
ATOM 1450 C C . ALA A 1 187 ? -3.752 5.566 18.766 1 98.75 187 ALA A C 1
ATOM 1452 O O . ALA A 1 187 ? -3.756 6.617 19.422 1 98.75 187 ALA A O 1
ATOM 1453 N N . LYS A 1 188 ? -4.176 4.41 19.266 1 98.81 188 LYS A N 1
ATOM 1454 C CA . LYS A 1 188 ? -4.664 4.305 20.641 1 98.81 188 LYS A CA 1
ATOM 1455 C C . LYS A 1 188 ? -3.555 4.621 21.641 1 98.81 188 LYS A C 1
ATOM 1457 O O . LYS A 1 188 ? -3.803 5.262 22.656 1 98.81 188 LYS A O 1
ATOM 1462 N N . ALA A 1 189 ? -2.357 4.125 21.328 1 98.81 189 ALA A N 1
ATOM 1463 C CA . ALA A 1 189 ? -1.208 4.426 22.172 1 98.81 189 ALA A CA 1
ATOM 1464 C C . ALA A 1 189 ? -0.965 5.93 22.25 1 98.81 189 ALA A C 1
ATOM 1466 O O . ALA A 1 189 ? -0.707 6.465 23.344 1 98.81 189 ALA A O 1
ATOM 1467 N N . ALA A 1 190 ? -1.021 6.629 21.125 1 98.81 190 ALA A N 1
ATOM 1468 C CA . ALA A 1 190 ? -0.869 8.078 21.094 1 98.81 190 ALA A CA 1
ATOM 1469 C C . ALA A 1 190 ? -1.961 8.766 21.906 1 98.81 190 ALA A C 1
ATOM 1471 O O . ALA A 1 190 ? -1.686 9.695 22.672 1 98.81 190 ALA A O 1
ATOM 1472 N N . GLU A 1 191 ? -3.201 8.305 21.719 1 98.81 191 GLU A N 1
ATOM 1473 C CA . GLU A 1 191 ? -4.336 8.844 22.469 1 98.81 191 GLU A CA 1
ATOM 1474 C C . GLU A 1 191 ? -4.129 8.695 23.969 1 98.81 191 GLU A C 1
ATOM 1476 O O . GLU A 1 191 ? -4.289 9.664 24.719 1 98.81 191 GLU A O 1
ATOM 1481 N N . ASN A 1 192 ? -3.752 7.488 24.344 1 98.69 192 ASN A N 1
ATOM 1482 C CA . ASN A 1 192 ? -3.539 7.195 25.766 1 98.69 192 ASN A CA 1
ATOM 1483 C C . ASN A 1 192 ? -2.428 8.062 26.344 1 98.69 192 ASN A C 1
ATOM 1485 O O . ASN A 1 192 ? -2.438 8.359 27.547 1 98.69 192 ASN A O 1
ATOM 1489 N N . ALA A 1 193 ? -1.536 8.469 25.516 1 98.75 193 ALA A N 1
ATOM 1490 C CA . ALA A 1 193 ? -0.373 9.234 25.953 1 98.75 193 ALA A CA 1
ATOM 1491 C C . ALA A 1 193 ? -0.686 10.727 26 1 98.75 193 ALA A C 1
ATOM 1493 O O . ALA A 1 193 ? 0.145 11.531 26.438 1 98.75 193 ALA A O 1
ATOM 1494 N N . GLY A 1 194 ? -1.833 11.133 25.516 1 98.62 194 GLY A N 1
ATOM 1495 C CA . GLY A 1 194 ? -2.262 12.516 25.656 1 98.62 194 GLY A CA 1
ATOM 1496 C C . GLY A 1 194 ? -2.158 13.305 24.359 1 98.62 194 GLY A C 1
ATOM 1497 O O . GLY A 1 194 ? -2.402 14.516 24.344 1 98.62 194 GLY A O 1
ATOM 1498 N N . ALA A 1 195 ? -1.797 12.625 23.266 1 98.69 195 ALA A N 1
ATOM 1499 C CA . ALA A 1 195 ? -1.846 13.32 21.984 1 98.69 195 ALA A CA 1
ATOM 1500 C C . ALA A 1 195 ? -3.24 13.875 21.719 1 98.69 195 ALA A C 1
ATOM 1502 O O . ALA A 1 195 ? -4.246 13.234 22.031 1 98.69 195 ALA A O 1
ATOM 1503 N N . LYS A 1 196 ? -3.285 14.992 21.109 1 97.88 196 LYS A N 1
ATOM 1504 C CA . LYS A 1 196 ? -4.57 15.625 20.828 1 97.88 196 LYS A CA 1
ATOM 1505 C C . LYS A 1 196 ? -5.07 15.234 19.438 1 97.88 196 LYS A C 1
ATOM 1507 O O . LYS A 1 196 ? -6.266 15.328 19.156 1 97.88 196 LYS A O 1
ATOM 1512 N N . ALA A 1 197 ? -4.188 14.844 18.578 1 98.75 197 ALA A N 1
ATOM 1513 C CA . ALA A 1 197 ? -4.5 14.477 17.203 1 98.75 197 ALA A CA 1
ATOM 1514 C C . ALA A 1 197 ? -3.459 13.508 16.641 1 98.75 197 ALA A C 1
ATOM 1516 O O . ALA A 1 197 ? -2.428 13.266 17.281 1 98.75 197 ALA A O 1
ATOM 1517 N N . VAL A 1 198 ? -3.793 12.922 15.523 1 98.81 198 VAL A N 1
ATOM 1518 C CA . VAL A 1 198 ? -2.838 12.133 14.75 1 98.81 198 VAL A CA 1
ATOM 1519 C C . VAL A 1 198 ? -2.846 12.586 13.297 1 98.81 198 VAL A C 1
ATOM 1521 O O . VAL A 1 198 ? -3.824 13.172 12.828 1 98.81 198 VAL A O 1
ATOM 1524 N N . THR A 1 199 ? -1.736 12.484 12.719 1 98.81 199 THR A N 1
ATOM 1525 C CA . THR A 1 199 ? -1.635 12.539 11.266 1 98.81 199 THR A CA 1
ATOM 1526 C C . THR A 1 199 ? -1.487 11.141 10.672 1 98.81 199 THR A C 1
ATOM 1528 O O . THR A 1 199 ? -0.677 10.344 11.148 1 98.81 199 THR A O 1
ATOM 1531 N N . ALA A 1 200 ? -2.266 10.898 9.742 1 98.5 200 ALA A N 1
ATOM 1532 C CA . ALA A 1 200 ? -2.193 9.617 9.047 1 98.5 200 ALA A CA 1
ATOM 1533 C C . ALA A 1 200 ? -2.414 9.789 7.547 1 98.5 200 ALA A C 1
ATOM 1535 O O . ALA A 1 200 ? -3.344 10.477 7.125 1 98.5 200 ALA A O 1
ATOM 1536 N N . ILE A 1 201 ? -1.576 9.281 6.707 1 97.94 201 ILE A N 1
ATOM 1537 C CA . ILE A 1 201 ? -0.481 8.375 7.035 1 97.94 201 ILE A CA 1
ATOM 1538 C C . ILE A 1 201 ? 0.841 8.969 6.551 1 97.94 201 ILE A C 1
ATOM 1540 O O . ILE A 1 201 ? 0.853 9.898 5.742 1 97.94 201 ILE A O 1
ATOM 1544 N N . ASN A 1 202 ? 1.957 8.484 7.168 1 96.56 202 ASN A N 1
ATOM 1545 C CA . ASN A 1 202 ? 3.24 8.648 6.492 1 96.56 202 ASN A CA 1
ATOM 1546 C C . ASN A 1 202 ? 3.342 7.77 5.254 1 96.56 202 ASN A C 1
ATOM 1548 O O . ASN A 1 202 ? 2.391 7.066 4.906 1 96.56 202 ASN A O 1
ATOM 1552 N N . THR A 1 203 ? 4.457 7.871 4.523 1 97.25 203 THR A N 1
ATOM 1553 C CA . THR A 1 203 ? 4.602 7.195 3.238 1 97.25 203 THR A CA 1
ATOM 1554 C C . THR A 1 203 ? 4.633 5.684 3.424 1 97.25 203 THR A C 1
ATOM 1556 O O . THR A 1 203 ? 4.93 5.191 4.516 1 97.25 203 THR A O 1
ATOM 1559 N N . VAL A 1 204 ? 4.258 4.965 2.393 1 97.75 204 VAL A N 1
ATOM 1560 C CA . VAL A 1 204 ? 4.227 3.506 2.373 1 97.75 204 VAL A CA 1
ATOM 1561 C C . VAL A 1 204 ? 5.559 2.969 1.851 1 97.75 204 VAL A C 1
ATOM 1563 O O . VAL A 1 204 ? 6.066 3.436 0.829 1 97.75 204 VAL A O 1
ATOM 1566 N N . ASN A 1 205 ? 6.102 2.01 2.535 1 96.88 205 ASN A N 1
ATOM 1567 C CA . ASN A 1 205 ? 7.383 1.445 2.119 1 96.88 205 ASN A CA 1
ATOM 1568 C C . ASN A 1 205 ? 7.266 0.709 0.789 1 96.88 205 ASN A C 1
ATOM 1570 O O . ASN A 1 205 ? 6.305 -0.029 0.566 1 96.88 205 ASN A O 1
ATOM 1574 N N . GLY A 1 206 ? 8.18 0.941 -0.12 1 97.88 206 GLY A N 1
ATOM 1575 C CA . GLY A 1 206 ? 8.094 0.261 -1.403 1 97.88 206 GLY A CA 1
ATOM 1576 C C . GLY A 1 206 ? 9.297 0.526 -2.295 1 97.88 206 GLY A C 1
ATOM 1577 O O . GLY A 1 206 ? 10.273 1.138 -1.863 1 97.88 206 GLY A O 1
ATOM 1578 N N . VAL A 1 207 ? 9.312 -0.053 -3.484 1 98.62 207 VAL A N 1
ATOM 1579 C CA . VAL A 1 207 ? 10.195 0.198 -4.613 1 98.62 207 VAL A CA 1
ATOM 1580 C C . VAL A 1 207 ? 9.383 0.599 -5.836 1 98.62 207 VAL A C 1
ATOM 1582 O O . VAL A 1 207 ? 8.57 -0.186 -6.332 1 98.62 207 VAL A O 1
ATOM 1585 N N . ILE A 1 208 ? 9.633 1.71 -6.328 1 98.31 208 ILE A N 1
ATOM 1586 C CA . ILE A 1 208 ? 8.734 2.342 -7.285 1 98.31 208 ILE A CA 1
ATOM 1587 C C . ILE A 1 208 ? 8.742 1.56 -8.594 1 98.31 208 ILE A C 1
ATOM 1589 O O . ILE A 1 208 ? 7.691 1.379 -9.227 1 98.31 208 ILE A O 1
ATOM 1593 N N . ALA A 1 209 ? 9.953 1.136 -9.047 1 98.38 209 ALA A N 1
ATOM 1594 C CA . ALA A 1 209 ? 10.078 0.483 -10.344 1 98.38 209 ALA A CA 1
ATOM 1595 C C . ALA A 1 209 ? 11.508 -0.017 -10.57 1 98.38 209 ALA A C 1
ATOM 1597 O O . ALA A 1 209 ? 12.398 0.236 -9.758 1 98.38 209 ALA A O 1
ATOM 1598 N N . VAL A 1 210 ? 11.633 -0.789 -11.602 1 98.81 210 VAL A N 1
ATOM 1599 C CA . VAL A 1 210 ? 12.93 -1.22 -12.117 1 98.81 210 VAL A CA 1
ATOM 1600 C C . VAL A 1 210 ? 13.086 -0.778 -13.578 1 98.81 210 VAL A C 1
ATOM 1602 O O . VAL A 1 210 ? 12.18 -0.989 -14.391 1 98.81 210 VAL A O 1
ATOM 1605 N N . ASP A 1 211 ? 14.172 -0.083 -13.875 1 98.62 211 ASP A N 1
ATOM 1606 C CA . ASP A 1 211 ? 14.562 0.064 -15.273 1 98.62 211 ASP A CA 1
ATOM 1607 C C . ASP A 1 211 ? 15.039 -1.268 -15.852 1 98.62 211 ASP A C 1
ATOM 1609 O O . ASP A 1 211 ? 16.172 -1.681 -15.625 1 98.62 211 ASP A O 1
ATOM 1613 N N . ILE A 1 212 ? 14.234 -1.902 -16.641 1 98.75 212 ILE A N 1
ATOM 1614 C CA . ILE A 1 212 ? 14.508 -3.281 -17.031 1 98.75 212 ILE A CA 1
ATOM 1615 C C . ILE A 1 212 ? 15.602 -3.312 -18.094 1 98.75 212 ILE A C 1
ATOM 1617 O O . ILE A 1 212 ? 16.234 -4.352 -18.328 1 98.75 212 ILE A O 1
ATOM 1621 N N . GLU A 1 213 ? 15.836 -2.205 -18.812 1 98.69 213 GLU A N 1
ATOM 1622 C CA . GLU A 1 213 ? 16.922 -2.162 -19.781 1 98.69 213 GLU A CA 1
ATOM 1623 C C . GLU A 1 213 ? 18.281 -2.23 -19.109 1 98.69 213 GLU A C 1
ATOM 1625 O O . GLU A 1 213 ? 19.234 -2.795 -19.656 1 98.69 213 GLU A O 1
ATOM 1630 N N . ARG A 1 214 ? 18.375 -1.7 -17.906 1 98.44 214 ARG A N 1
ATOM 1631 C CA . ARG A 1 214 ? 19.641 -1.651 -17.172 1 98.44 214 ARG A CA 1
ATOM 1632 C C . ARG A 1 214 ? 19.609 -2.582 -15.969 1 98.44 214 ARG A C 1
ATOM 1634 O O . ARG A 1 214 ? 20.609 -2.725 -15.266 1 98.44 214 ARG A O 1
ATOM 1641 N N . ALA A 1 215 ? 18.453 -3.219 -15.688 1 98.75 215 ALA A N 1
ATOM 1642 C CA . ALA A 1 215 ? 18.234 -4.02 -14.484 1 98.75 215 ALA A CA 1
ATOM 1643 C C . ALA A 1 215 ? 18.547 -3.211 -13.227 1 98.75 215 ALA A C 1
ATOM 1645 O O . ALA A 1 215 ? 19.281 -3.672 -12.352 1 98.75 215 ALA A O 1
ATOM 1646 N N . GLN A 1 216 ? 18.016 -1.992 -13.164 1 98.88 216 GLN A N 1
ATOM 1647 C CA . GLN A 1 216 ? 18.328 -1.027 -12.117 1 98.88 216 GLN A CA 1
ATOM 1648 C C . GLN A 1 216 ? 17.078 -0.564 -11.391 1 98.88 216 GLN A C 1
ATOM 1650 O O . GLN A 1 216 ? 16.188 0.027 -11.992 1 98.88 216 GLN A O 1
ATOM 1655 N N . PRO A 1 217 ? 17.016 -0.942 -10.062 1 98.75 217 PRO A N 1
ATOM 1656 C CA . PRO A 1 217 ? 15.898 -0.359 -9.32 1 98.75 217 PRO A CA 1
ATOM 1657 C C . PRO A 1 217 ? 15.969 1.165 -9.258 1 98.75 217 PRO A C 1
ATOM 1659 O O . PRO A 1 217 ? 17.062 1.744 -9.305 1 98.75 217 PRO A O 1
ATOM 1662 N N . LEU A 1 218 ? 14.844 1.751 -9.172 1 98.25 218 LEU A N 1
ATOM 1663 C CA . LEU A 1 218 ? 14.742 3.205 -9.141 1 98.25 218 LEU A CA 1
ATOM 1664 C C . LEU A 1 218 ? 14.367 3.693 -7.742 1 98.25 218 LEU A C 1
ATOM 1666 O O . LEU A 1 218 ? 13.641 3.008 -7.016 1 98.25 218 LEU A O 1
ATOM 1670 N N . PRO A 1 219 ? 14.75 5.02 -7.297 1 97.56 219 PRO A N 1
ATOM 1671 C CA . PRO A 1 219 ? 15.672 5.855 -8.078 1 97.56 219 PRO A CA 1
ATOM 1672 C C . PRO A 1 219 ? 17.078 5.27 -8.164 1 97.56 219 PRO A C 1
ATOM 1674 O O . PRO A 1 219 ? 17.5 4.543 -7.258 1 97.56 219 PRO A O 1
ATOM 1677 N N . ASP A 1 220 ? 17.766 5.562 -9.266 1 98.06 220 ASP A N 1
ATOM 1678 C CA . ASP A 1 220 ? 19.125 5.074 -9.484 1 98.06 220 ASP A CA 1
ATOM 1679 C C . ASP A 1 220 ? 20.141 5.973 -8.789 1 98.06 220 ASP A C 1
ATOM 1681 O O . ASP A 1 220 ? 20.484 7.035 -9.305 1 98.06 220 ASP A O 1
ATOM 1685 N N . ILE A 1 221 ? 20.656 5.543 -7.68 1 97.75 221 ILE A N 1
ATOM 1686 C CA . ILE A 1 221 ? 21.672 6.266 -6.922 1 97.75 221 ILE A CA 1
ATOM 1687 C C . ILE A 1 221 ? 23.031 5.613 -7.129 1 97.75 221 ILE A C 1
ATOM 1689 O O . ILE A 1 221 ? 23.484 4.812 -6.305 1 97.75 221 ILE A O 1
ATOM 1693 N N . ASN A 1 222 ? 23.641 6.02 -8.195 1 97.69 222 ASN A N 1
ATOM 1694 C CA . ASN A 1 222 ? 24.969 5.539 -8.578 1 97.69 222 ASN A CA 1
ATOM 1695 C C . ASN A 1 222 ? 25.031 4.016 -8.594 1 97.69 222 ASN A C 1
ATOM 1697 O O . ASN A 1 222 ? 25.922 3.422 -7.98 1 97.69 222 ASN A O 1
ATOM 1701 N N . GLY A 1 223 ? 24.031 3.377 -9.195 1 98.19 223 GLY A N 1
ATOM 1702 C CA . GLY A 1 223 ? 24.031 1.941 -9.422 1 98.19 223 GLY A CA 1
ATOM 1703 C C . GLY A 1 223 ? 23.328 1.162 -8.32 1 98.19 223 GLY A C 1
ATOM 1704 O O . GLY A 1 223 ? 23.203 -0.06 -8.406 1 98.19 223 GLY A O 1
ATOM 1705 N N . TYR A 1 224 ? 22.875 1.836 -7.281 1 98.38 224 TYR A N 1
ATOM 1706 C CA . TYR A 1 224 ? 22.156 1.223 -6.172 1 98.38 224 TYR A CA 1
ATOM 1707 C C . TYR A 1 224 ? 20.812 1.913 -5.945 1 98.38 224 TYR A C 1
ATOM 1709 O O . TYR A 1 224 ? 20.516 2.92 -6.59 1 98.38 224 TYR A O 1
ATOM 1717 N N . SER A 1 225 ? 20.016 1.35 -5.129 1 98.06 225 SER A N 1
ATOM 1718 C CA . SER A 1 225 ? 18.781 1.972 -4.652 1 98.06 225 SER A CA 1
ATOM 1719 C C . SER A 1 225 ? 18.406 1.462 -3.266 1 98.06 225 SER A C 1
ATOM 1721 O O . SER A 1 225 ? 19.109 0.611 -2.701 1 98.06 225 SER A O 1
ATOM 1723 N N . GLY A 1 226 ? 17.469 2.078 -2.697 1 96.38 226 GLY A N 1
ATOM 1724 C CA . GLY A 1 226 ? 16.938 1.661 -1.409 1 96.38 226 GLY A CA 1
ATOM 1725 C C . GLY A 1 226 ? 15.414 1.595 -1.382 1 96.38 226 GLY A C 1
ATOM 1726 O O . GLY A 1 226 ? 14.758 2.004 -2.34 1 96.38 226 GLY A O 1
ATOM 1727 N N . TYR A 1 227 ? 14.914 0.945 -0.317 1 96.56 227 TYR A N 1
ATOM 1728 C CA . TYR A 1 227 ? 13.477 1.01 -0.083 1 96.56 227 TYR A CA 1
ATOM 1729 C C . TYR A 1 227 ? 13.055 2.416 0.326 1 96.56 227 TYR A C 1
ATOM 1731 O O . TYR A 1 227 ? 13.609 2.988 1.267 1 96.56 227 TYR A O 1
ATOM 1739 N N . GLY A 1 228 ? 12.125 3.027 -0.385 1 96.38 228 GLY A N 1
ATOM 1740 C CA . GLY A 1 228 ? 11.711 4.395 -0.122 1 96.38 228 GLY A CA 1
ATOM 1741 C C . GLY A 1 228 ? 10.273 4.508 0.354 1 96.38 228 GLY A C 1
ATOM 1742 O O . GLY A 1 228 ? 9.672 3.512 0.771 1 96.38 228 GLY A O 1
ATOM 1743 N N . GLY A 1 229 ? 9.828 5.746 0.457 1 97 229 GLY A N 1
ATOM 1744 C CA . GLY A 1 229 ? 8.445 6.031 0.792 1 97 229 GLY A CA 1
ATOM 1745 C C . GLY A 1 229 ? 7.574 6.277 -0.426 1 97 229 GLY A C 1
ATOM 1746 O O . GLY A 1 229 ? 7.793 7.238 -1.168 1 97 229 GLY A O 1
ATOM 1747 N N . ILE A 1 230 ? 6.594 5.402 -0.582 1 98.19 230 ILE A N 1
ATOM 1748 C CA . ILE A 1 230 ? 5.66 5.531 -1.694 1 98.19 230 ILE A CA 1
ATOM 1749 C C . ILE A 1 230 ? 4.531 6.488 -1.313 1 98.19 230 ILE A C 1
ATOM 1751 O O . ILE A 1 230 ? 4 6.418 -0.203 1 98.19 230 ILE A O 1
ATOM 1755 N N . SER A 1 231 ? 4.219 7.422 -2.139 1 98 231 SER A N 1
ATOM 1756 C CA . SER A 1 231 ? 3.119 8.375 -2.021 1 98 231 SER A CA 1
ATOM 1757 C C . SER A 1 231 ? 2.398 8.555 -3.354 1 98 231 SER A C 1
ATOM 1759 O O . SER A 1 231 ? 2.543 7.73 -4.258 1 98 231 SER A O 1
ATOM 1761 N N . GLY A 1 232 ? 1.583 9.57 -3.479 1 96.81 232 GLY A N 1
ATOM 1762 C CA . GLY A 1 232 ? 0.811 9.781 -4.691 1 96.81 232 GLY A CA 1
ATOM 1763 C C . GLY A 1 232 ? -0.524 9.062 -4.684 1 96.81 232 GLY A C 1
ATOM 1764 O O . GLY A 1 232 ? -0.943 8.539 -3.652 1 96.81 232 GLY A O 1
ATOM 1765 N N . PRO A 1 233 ? -1.203 9.047 -5.805 1 96.31 233 PRO A N 1
ATOM 1766 C CA . PRO A 1 233 ? -2.549 8.477 -5.875 1 96.31 233 PRO A CA 1
ATOM 1767 C C . PRO A 1 233 ? -2.594 7.016 -5.422 1 96.31 233 PRO A C 1
ATOM 1769 O O . PRO A 1 233 ? -3.602 6.57 -4.867 1 96.31 233 PRO A O 1
ATOM 1772 N N . ALA A 1 234 ? -1.536 6.312 -5.555 1 97.5 234 ALA A N 1
ATOM 1773 C CA . ALA A 1 234 ? -1.477 4.879 -5.285 1 97.5 234 ALA A CA 1
ATOM 1774 C C . ALA A 1 234 ? -1.746 4.586 -3.812 1 97.5 234 ALA A C 1
ATOM 1776 O O . ALA A 1 234 ? -2.258 3.516 -3.471 1 97.5 234 ALA A O 1
ATOM 1777 N N . VAL A 1 235 ? -1.465 5.543 -2.912 1 98.44 235 VAL A N 1
ATOM 1778 C CA . VAL A 1 235 ? -1.527 5.203 -1.493 1 98.44 235 VAL A CA 1
ATOM 1779 C C . VAL A 1 235 ? -2.83 5.727 -0.894 1 98.44 235 VAL A C 1
ATOM 1781 O O . VAL A 1 235 ? -3.107 5.512 0.289 1 98.44 235 VAL A O 1
ATOM 1784 N N . LYS A 1 236 ? -3.688 6.418 -1.693 1 98.56 236 LYS A N 1
ATOM 1785 C CA . LYS A 1 236 ? -4.918 6.996 -1.166 1 98.56 236 LYS A CA 1
ATOM 1786 C C . LYS A 1 236 ? -5.805 5.93 -0.532 1 98.56 236 LYS A C 1
ATOM 1788 O O . LYS A 1 236 ? -6.309 6.113 0.577 1 98.56 236 LYS A O 1
ATOM 1793 N N . PRO A 1 237 ? -5.965 4.711 -1.146 1 98.75 237 PRO A N 1
ATOM 1794 C CA . PRO A 1 237 ? -6.816 3.705 -0.51 1 98.75 237 PRO A CA 1
ATOM 1795 C C . PRO A 1 237 ? -6.312 3.295 0.873 1 98.75 237 PRO A C 1
ATOM 1797 O O . PRO A 1 237 ? -7.113 2.992 1.761 1 98.75 237 PRO A O 1
ATOM 1800 N N . ILE A 1 238 ? -5.008 3.273 1.011 1 98.81 238 ILE A N 1
ATOM 1801 C CA . ILE A 1 238 ? -4.402 2.91 2.287 1 98.81 238 ILE A CA 1
ATOM 1802 C C . ILE A 1 238 ? -4.641 4.02 3.307 1 98.81 238 ILE A C 1
ATOM 1804 O O . ILE A 1 238 ? -4.992 3.75 4.457 1 98.81 238 ILE A O 1
ATOM 1808 N N . GLY A 1 239 ? -4.48 5.25 2.85 1 98.88 239 GLY A N 1
ATOM 1809 C CA . GLY A 1 239 ? -4.746 6.398 3.701 1 98.88 239 GLY A CA 1
ATOM 1810 C C . GLY A 1 239 ? -6.191 6.488 4.145 1 98.88 239 GLY A C 1
ATOM 1811 O O . GLY A 1 239 ? -6.473 6.723 5.324 1 98.88 239 GLY A O 1
ATOM 1812 N N . LEU A 1 240 ? -7.137 6.285 3.244 1 98.94 240 LEU A N 1
ATOM 1813 C CA . LEU A 1 240 ? -8.555 6.332 3.566 1 98.94 240 LEU A CA 1
ATOM 1814 C C . LEU A 1 240 ? -8.914 5.281 4.613 1 98.94 240 LEU A C 1
ATOM 1816 O O . LEU A 1 240 ? -9.648 5.566 5.559 1 98.94 240 LEU A O 1
ATOM 1820 N N . ALA A 1 241 ? -8.359 4.117 4.449 1 98.81 241 ALA A N 1
ATOM 1821 C CA . ALA A 1 241 ? -8.609 3.049 5.414 1 98.81 241 ALA A CA 1
ATOM 1822 C C . ALA A 1 241 ? -8.047 3.408 6.785 1 98.81 241 ALA A C 1
ATOM 1824 O O . ALA A 1 241 ? -8.703 3.217 7.809 1 98.81 241 ALA A O 1
ATOM 1825 N N . ALA A 1 242 ? -6.832 3.91 6.801 1 98.88 242 ALA A N 1
ATOM 1826 C CA . ALA A 1 242 ? -6.184 4.273 8.062 1 98.88 242 ALA A CA 1
ATOM 1827 C C . ALA A 1 242 ? -6.996 5.32 8.812 1 98.88 242 ALA A C 1
ATOM 1829 O O . ALA A 1 242 ? -7.242 5.18 10.016 1 98.88 242 ALA A O 1
ATOM 1830 N N . VAL A 1 243 ? -7.418 6.332 8.117 1 98.94 243 VAL A N 1
ATOM 1831 C CA . VAL A 1 243 ? -8.156 7.434 8.719 1 98.94 243 VAL A CA 1
ATOM 1832 C C . VAL A 1 243 ? -9.477 6.918 9.289 1 98.94 243 VAL A C 1
ATOM 1834 O O . VAL A 1 243 ? -9.836 7.234 10.43 1 98.94 243 VAL A O 1
ATOM 1837 N N . SER A 1 244 ? -10.195 6.098 8.555 1 98.88 244 SER A N 1
ATOM 1838 C CA . SER A 1 244 ? -11.477 5.578 9.031 1 98.88 244 SER A CA 1
ATOM 1839 C C . SER A 1 244 ? -11.289 4.664 10.234 1 98.88 244 SER A C 1
ATOM 1841 O O . SER A 1 244 ? -12.086 4.691 11.172 1 98.88 244 SER A O 1
ATOM 1843 N N . LYS A 1 245 ? -10.234 3.826 10.18 1 98.62 245 LYS A N 1
ATOM 1844 C CA . LYS A 1 245 ? -9.945 2.943 11.305 1 98.62 245 LYS A CA 1
ATOM 1845 C C . LYS A 1 245 ? -9.641 3.744 12.562 1 98.62 245 LYS A C 1
ATOM 1847 O O . LYS A 1 245 ? -10.125 3.416 13.648 1 98.62 245 LYS A O 1
ATOM 1852 N N . ILE A 1 246 ? -8.836 4.766 12.438 1 98.88 246 ILE A N 1
ATOM 1853 C CA . ILE A 1 246 ? -8.484 5.598 13.578 1 98.88 246 ILE A CA 1
ATOM 1854 C C . ILE A 1 246 ? -9.727 6.332 14.086 1 98.88 246 ILE A C 1
ATOM 1856 O O . ILE A 1 246 ? -9.977 6.379 15.297 1 98.88 246 ILE A O 1
ATOM 1860 N N . TYR A 1 247 ? -10.508 6.867 13.203 1 98.81 247 TYR A N 1
ATOM 1861 C CA . TYR A 1 247 ? -11.703 7.633 13.539 1 98.81 247 TYR A CA 1
ATOM 1862 C C . TYR A 1 247 ? -12.672 6.797 14.359 1 98.81 247 TYR A C 1
ATOM 1864 O O . TYR A 1 247 ? -13.273 7.293 15.312 1 98.81 247 TYR A O 1
ATOM 1872 N N . THR A 1 248 ? -12.789 5.551 14.023 1 97.88 248 THR A N 1
ATOM 1873 C CA . THR A 1 248 ? -13.789 4.707 14.672 1 97.88 248 THR A CA 1
ATOM 1874 C C . THR A 1 248 ? -13.227 4.066 15.938 1 97.88 248 THR A C 1
ATOM 1876 O O . THR A 1 248 ? -13.961 3.463 16.719 1 97.88 248 THR A O 1
ATOM 1879 N N . SER A 1 249 ? -11.945 4.246 16.156 1 97.56 249 SER A N 1
ATOM 1880 C CA . SER A 1 249 ? -11.359 3.52 17.281 1 97.56 249 SER A CA 1
ATOM 1881 C C . SER A 1 249 ? -10.805 4.477 18.328 1 97.56 249 SER A C 1
ATOM 1883 O O . SER A 1 249 ? -10.383 4.051 19.406 1 97.56 249 SER A O 1
ATOM 1885 N N . THR A 1 250 ? -10.719 5.773 18.047 1 98.31 250 THR A N 1
ATOM 1886 C CA . THR A 1 250 ? -10.188 6.77 18.984 1 98.31 250 THR A CA 1
ATOM 1887 C C . THR A 1 250 ? -11.055 8.023 18.984 1 98.31 250 THR A C 1
ATOM 1889 O O . THR A 1 250 ? -11.969 8.156 18.156 1 98.31 250 THR A O 1
ATOM 1892 N N . SER A 1 251 ? -10.82 8.914 19.875 1 97.81 251 SER A N 1
ATOM 1893 C CA . SER A 1 251 ? -11.492 10.211 19.906 1 97.81 251 SER A CA 1
ATOM 1894 C C . SER A 1 251 ? -10.609 11.305 19.312 1 97.81 251 SER A C 1
ATOM 1896 O O . SER A 1 251 ? -10.977 12.484 19.344 1 97.81 251 SER A O 1
ATOM 1898 N N . LEU A 1 252 ? -9.5 10.914 18.797 1 98.31 252 LEU A N 1
ATOM 1899 C CA . LEU A 1 252 ? -8.516 11.867 18.281 1 98.31 252 LEU A CA 1
ATOM 1900 C C . LEU A 1 252 ? -9.031 12.555 17.031 1 98.31 252 LEU A C 1
ATOM 1902 O O . LEU A 1 252 ? -9.688 11.93 16.203 1 98.31 252 LEU A O 1
ATOM 1906 N N . GLN A 1 253 ? -8.758 13.836 16.891 1 98.62 253 GLN A N 1
ATOM 1907 C CA . GLN A 1 253 ? -8.867 14.445 15.562 1 98.62 253 GLN A CA 1
ATOM 1908 C C . GLN A 1 253 ? -7.75 13.969 14.641 1 98.62 253 GLN A C 1
ATOM 1910 O O . GLN A 1 253 ? -6.691 13.547 15.109 1 98.62 253 GLN A O 1
ATOM 1915 N N . ILE A 1 254 ? -8.055 13.961 13.391 1 98.94 254 ILE A N 1
ATOM 1916 C CA . ILE A 1 254 ? -7.133 13.375 12.43 1 98.94 254 ILE A CA 1
ATOM 1917 C C . ILE A 1 254 ? -6.812 14.391 11.336 1 98.94 254 ILE A C 1
ATOM 1919 O O . ILE A 1 254 ? -7.707 15.094 10.852 1 98.94 254 ILE A O 1
ATOM 1923 N N . SER A 1 255 ? -5.574 14.586 11.047 1 98.94 255 SER A N 1
ATOM 1924 C CA . SER A 1 255 ? -5.148 15.195 9.789 1 98.94 255 SER A CA 1
ATOM 1925 C C . SER A 1 255 ? -4.809 14.141 8.75 1 98.94 255 SER A C 1
ATOM 1927 O O . SER A 1 255 ? -3.85 13.375 8.922 1 98.94 255 SER A O 1
ATOM 1929 N N . GLY A 1 256 ? -5.621 14.047 7.699 1 98.88 256 GLY A N 1
ATOM 1930 C CA . GLY A 1 256 ? -5.43 13.031 6.676 1 98.88 256 GLY A CA 1
ATOM 1931 C C . GLY A 1 256 ? -4.344 13.391 5.68 1 98.88 256 GLY A C 1
ATOM 1932 O O . GLY A 1 256 ? -4.258 14.531 5.227 1 98.88 256 GLY A O 1
ATOM 1933 N N . VAL A 1 257 ? -3.49 12.438 5.363 1 98.69 257 VAL A N 1
ATOM 1934 C CA . VAL A 1 257 ? -2.43 12.633 4.379 1 98.69 257 VAL A CA 1
ATOM 1935 C C . VAL A 1 257 ? -2.232 11.359 3.568 1 98.69 257 VAL A C 1
ATOM 1937 O O . VAL A 1 257 ? -2.225 10.258 4.125 1 98.69 257 VAL A O 1
ATOM 1940 N N . GLY A 1 258 ? -2.064 11.516 2.236 1 98.12 258 GLY A N 1
ATOM 1941 C CA . GLY A 1 258 ? -1.817 10.391 1.353 1 98.12 258 GLY A CA 1
ATOM 1942 C C . GLY A 1 258 ? -2.621 10.453 0.067 1 98.12 258 GLY A C 1
ATOM 1943 O O . GLY A 1 258 ? -3.793 10.07 0.042 1 98.12 258 GLY A O 1
ATOM 1944 N N . GLY A 1 259 ? -1.983 10.875 -0.96 1 97.44 259 GLY A N 1
ATOM 1945 C CA . GLY A 1 259 ? -2.59 10.789 -2.279 1 97.44 259 GLY A CA 1
ATOM 1946 C C . GLY A 1 259 ? -3.656 11.836 -2.518 1 97.44 259 GLY A C 1
ATOM 1947 O O . GLY A 1 259 ? -4.633 11.586 -3.227 1 97.44 259 GLY A O 1
ATOM 1948 N N . ILE A 1 260 ? -3.605 12.953 -1.934 1 98.06 260 ILE A N 1
ATOM 1949 C CA . ILE A 1 260 ? -4.566 14.031 -2.141 1 98.06 260 ILE A CA 1
ATOM 1950 C C . ILE A 1 260 ? -4.125 14.898 -3.32 1 98.06 260 ILE A C 1
ATOM 1952 O O . ILE A 1 260 ? -3.186 15.688 -3.205 1 98.06 260 ILE A O 1
ATOM 1956 N N . PHE A 1 261 ? -4.832 14.75 -4.453 1 95.38 261 PHE A N 1
ATOM 1957 C CA . PHE A 1 261 ? -4.426 15.383 -5.703 1 95.38 261 PHE A CA 1
ATOM 1958 C C . PHE A 1 261 ? -5.496 16.344 -6.191 1 95.38 261 PHE A C 1
ATOM 1960 O O . PHE A 1 261 ? -5.32 17 -7.219 1 95.38 261 PHE A O 1
ATOM 1967 N N . ASP A 1 262 ? -6.625 16.484 -5.473 1 96.06 262 ASP A N 1
ATOM 1968 C CA . ASP A 1 262 ? -7.648 17.484 -5.734 1 96.06 262 ASP A CA 1
ATOM 1969 C C . ASP A 1 262 ? -8.586 17.641 -4.539 1 96.06 262 ASP A C 1
ATOM 1971 O O . ASP A 1 262 ? -8.406 16.984 -3.514 1 96.06 262 ASP A O 1
ATOM 1975 N N . TRP A 1 263 ? -9.578 18.547 -4.719 1 98.31 263 TRP A N 1
ATOM 1976 C CA . TRP A 1 263 ? -10.5 18.859 -3.633 1 98.31 263 TRP A CA 1
ATOM 1977 C C . TRP A 1 263 ? -11.406 17.672 -3.328 1 98.31 263 TRP A C 1
ATOM 1979 O O . TRP A 1 263 ? -11.844 17.5 -2.189 1 98.31 263 TRP A O 1
ATOM 1989 N N . ARG A 1 264 ? -11.703 16.844 -4.289 1 98.38 264 ARG A N 1
ATOM 1990 C CA . ARG A 1 264 ? -12.562 15.68 -4.066 1 98.38 264 ARG A CA 1
ATOM 1991 C C . ARG A 1 264 ? -11.883 14.664 -3.152 1 98.38 264 ARG A C 1
ATOM 1993 O O . ARG A 1 264 ? -12.523 14.086 -2.273 1 98.38 264 ARG A O 1
ATOM 2000 N N . ASP A 1 265 ? -10.555 14.414 -3.42 1 98.38 265 ASP A N 1
ATOM 2001 C CA . ASP A 1 265 ? -9.781 13.555 -2.529 1 98.38 265 ASP A CA 1
ATOM 2002 C C . ASP A 1 265 ? -9.875 14.039 -1.085 1 98.38 265 ASP A C 1
ATOM 2004 O O . ASP A 1 265 ? -10 13.234 -0.161 1 98.38 265 ASP A O 1
ATOM 2008 N N . ALA A 1 266 ? -9.773 15.328 -0.935 1 98.88 266 ALA A N 1
ATOM 2009 C CA . ALA A 1 266 ? -9.859 15.914 0.399 1 98.88 266 ALA A CA 1
ATOM 2010 C C . ALA A 1 266 ? -11.211 15.609 1.044 1 98.88 266 ALA A C 1
ATOM 2012 O O . ALA A 1 266 ? -11.273 15.25 2.221 1 98.88 266 ALA A O 1
ATOM 2013 N N . VAL A 1 267 ? -12.266 15.758 0.293 1 98.94 267 VAL A N 1
ATOM 2014 C CA . VAL A 1 267 ? -13.602 15.484 0.812 1 98.94 267 VAL A CA 1
ATOM 2015 C C . VAL A 1 267 ? -13.711 14.016 1.202 1 98.94 267 VAL A C 1
ATOM 2017 O O . VAL A 1 267 ? -14.32 13.68 2.225 1 98.94 267 VAL A O 1
ATOM 2020 N N . GLU A 1 268 ? -13.172 13.133 0.406 1 98.94 268 GLU A N 1
ATOM 2021 C CA . GLU A 1 268 ? -13.172 11.719 0.766 1 98.94 268 GLU A CA 1
ATOM 2022 C C . GLU A 1 268 ? -12.539 11.492 2.137 1 98.94 268 GLU A C 1
ATOM 2024 O O . GLU A 1 268 ? -13.094 10.789 2.979 1 98.94 268 GLU A O 1
ATOM 2029 N N . TYR A 1 269 ? -11.383 12.094 2.393 1 99 269 TYR A N 1
ATOM 2030 C CA . TYR A 1 269 ? -10.703 11.961 3.676 1 99 269 TYR A CA 1
ATOM 2031 C C . TYR A 1 269 ? -11.555 12.523 4.809 1 99 269 TYR A C 1
ATOM 2033 O O . TYR A 1 269 ? -11.625 11.938 5.891 1 99 269 TYR A O 1
ATOM 2041 N N . ILE A 1 270 ? -12.156 13.664 4.562 1 98.94 270 ILE A N 1
ATOM 2042 C CA . ILE A 1 270 ? -12.992 14.289 5.586 1 98.94 270 ILE A CA 1
ATOM 2043 C C . ILE A 1 270 ? -14.172 13.383 5.906 1 98.94 270 ILE A C 1
ATOM 2045 O O . ILE A 1 270 ? -14.477 13.141 7.078 1 98.94 270 ILE A O 1
ATOM 2049 N N . MET A 1 271 ? -14.805 12.828 4.898 1 98.94 271 MET A N 1
ATOM 2050 C CA . MET A 1 271 ? -15.945 11.938 5.105 1 98.94 271 MET A CA 1
ATOM 2051 C C . MET A 1 271 ? -15.508 10.648 5.797 1 98.94 271 MET A C 1
ATOM 2053 O O . MET A 1 271 ? -16.312 9.992 6.457 1 98.94 271 MET A O 1
ATOM 2057 N N . MET A 1 272 ? -14.211 10.336 5.719 1 98.94 272 MET A N 1
ATOM 2058 C CA . MET A 1 272 ? -13.695 9.141 6.387 1 98.94 272 MET A CA 1
ATOM 2059 C C . MET A 1 272 ? -13.219 9.477 7.797 1 98.94 272 MET A C 1
ATOM 2061 O O . MET A 1 272 ? -12.82 8.586 8.547 1 98.94 272 MET A O 1
ATOM 2065 N N . GLY A 1 273 ? -13.172 10.766 8.18 1 98.94 273 GLY A N 1
ATOM 2066 C CA . GLY A 1 273 ? -12.977 11.062 9.586 1 98.94 273 GLY A CA 1
ATOM 2067 C C . GLY A 1 273 ? -11.961 12.172 9.82 1 98.94 273 GLY A C 1
ATOM 2068 O O . GLY A 1 273 ? -11.773 12.617 10.953 1 98.94 273 GLY A O 1
ATOM 2069 N N . ALA A 1 274 ? -11.336 12.688 8.766 1 98.94 274 ALA A N 1
ATOM 2070 C CA . ALA A 1 274 ? -10.297 13.703 8.938 1 98.94 274 ALA A CA 1
ATOM 2071 C C . ALA A 1 274 ? -10.906 15.07 9.211 1 98.94 274 ALA A C 1
ATOM 2073 O O . ALA A 1 274 ? -11.992 15.383 8.719 1 98.94 274 ALA A O 1
ATOM 2074 N N . THR A 1 275 ? -10.203 15.859 9.969 1 98.75 275 THR A N 1
ATOM 2075 C CA . THR A 1 275 ? -10.555 17.25 10.211 1 98.75 275 THR A CA 1
ATOM 2076 C C . THR A 1 275 ? -9.844 18.172 9.219 1 98.75 275 THR A C 1
ATOM 2078 O O . THR A 1 275 ? -10.43 19.125 8.719 1 98.75 275 THR A O 1
ATOM 2081 N N . THR A 1 276 ? -8.633 17.938 9.031 1 98.81 276 THR A N 1
ATOM 2082 C CA . THR A 1 276 ? -7.809 18.594 8.023 1 98.81 276 THR A CA 1
ATOM 2083 C C . THR A 1 276 ? -7.152 17.578 7.105 1 98.81 276 THR A C 1
ATOM 2085 O O . THR A 1 276 ? -7.172 16.375 7.391 1 98.81 276 THR A O 1
ATOM 2088 N N . VAL A 1 277 ? -6.652 18.062 5.996 1 98.94 277 VAL A N 1
ATOM 2089 C CA . VAL A 1 277 ? -5.875 17.219 5.094 1 98.94 277 VAL A CA 1
ATOM 2090 C C . VAL A 1 277 ? -4.543 17.891 4.777 1 98.94 277 VAL A C 1
ATOM 2092 O O . VAL A 1 277 ? -4.441 19.125 4.789 1 98.94 277 VAL A O 1
ATOM 2095 N N . GLN A 1 278 ? -3.535 17.094 4.555 1 98.94 278 GLN A N 1
ATOM 2096 C CA . GLN A 1 278 ? -2.221 17.578 4.145 1 98.94 278 GLN A CA 1
ATOM 2097 C C . GLN A 1 278 ? -1.867 17.078 2.744 1 98.94 278 GLN A C 1
ATOM 2099 O O . GLN A 1 278 ? -1.985 15.883 2.457 1 98.94 278 GLN A O 1
ATOM 2104 N N . SER A 1 279 ? -1.513 17.938 1.862 1 98.62 279 SER A N 1
ATOM 2105 C CA . SER A 1 279 ? -1.002 17.594 0.539 1 98.62 279 SER A CA 1
ATOM 2106 C C . SER A 1 279 ? 0.51 17.781 0.465 1 98.62 279 SER A C 1
ATOM 2108 O O . SER A 1 279 ? 1.034 18.828 0.858 1 98.62 279 SER A O 1
ATOM 2110 N N . VAL A 1 280 ? 1.242 16.781 -0.047 1 98.25 280 VAL A N 1
ATOM 2111 C CA . VAL A 1 280 ? 2.699 16.844 -0.119 1 98.25 280 VAL A CA 1
ATOM 2112 C C . VAL A 1 280 ? 3.156 16.625 -1.559 1 98.25 280 VAL A C 1
ATOM 2114 O O . VAL A 1 280 ? 3.535 17.578 -2.248 1 98.25 280 VAL A O 1
ATOM 2117 N N . THR A 1 281 ? 2.916 15.375 -2.08 1 97.81 281 THR A N 1
ATOM 2118 C CA . THR A 1 281 ? 3.375 15.039 -3.422 1 97.81 281 THR A CA 1
ATOM 2119 C C . THR A 1 281 ? 2.807 16.016 -4.453 1 97.81 281 THR A C 1
ATOM 2121 O O . THR A 1 281 ? 3.514 16.438 -5.363 1 97.81 281 THR A O 1
ATOM 2124 N N . TYR A 1 282 ? 1.583 16.359 -4.367 1 96.94 282 TYR A N 1
ATOM 2125 C CA . TYR A 1 282 ? 0.962 17.25 -5.34 1 96.94 282 TYR A CA 1
ATOM 2126 C C . TYR A 1 282 ? 1.647 18.609 -5.34 1 96.94 282 TYR A C 1
ATOM 2128 O O . TYR A 1 282 ? 1.868 19.203 -6.402 1 96.94 282 TYR A O 1
ATOM 2136 N N . THR A 1 283 ? 1.965 19.156 -4.152 1 97.81 283 THR A N 1
ATOM 2137 C CA . THR A 1 283 ? 2.613 20.469 -4.078 1 97.81 283 THR A CA 1
ATOM 2138 C C . THR A 1 283 ? 4.02 20.406 -4.66 1 97.81 283 THR A C 1
ATOM 2140 O O . THR A 1 283 ? 4.52 21.391 -5.195 1 97.81 283 THR A O 1
ATOM 2143 N N . ILE A 1 284 ? 4.684 19.25 -4.539 1 97.19 284 ILE A N 1
ATOM 2144 C CA . ILE A 1 284 ? 5.98 19.031 -5.172 1 97.19 284 ILE A CA 1
ATOM 2145 C C . ILE A 1 284 ? 5.836 19.125 -6.688 1 97.19 284 ILE A C 1
ATOM 2147 O O . ILE A 1 284 ? 6.613 19.812 -7.352 1 97.19 284 ILE A O 1
ATOM 2151 N N . LEU A 1 285 ? 4.797 18.531 -7.195 1 95.12 285 LEU A N 1
ATOM 2152 C CA . LEU A 1 285 ? 4.648 18.344 -8.633 1 95.12 285 LEU A CA 1
ATOM 2153 C C . LEU A 1 285 ? 4.043 19.594 -9.273 1 95.12 285 LEU A C 1
ATOM 2155 O O . LEU A 1 285 ? 4.371 19.938 -10.414 1 95.12 285 LEU A O 1
ATOM 2159 N N . LYS A 1 286 ? 3.141 20.328 -8.508 1 94.69 286 LYS A N 1
ATOM 2160 C CA . LYS A 1 286 ? 2.299 21.328 -9.172 1 94.69 286 LYS A CA 1
ATOM 2161 C C . LYS A 1 286 ? 2.475 22.703 -8.547 1 94.69 286 LYS A C 1
ATOM 2163 O O . LYS A 1 286 ? 2.043 23.703 -9.117 1 94.69 286 LYS A O 1
ATOM 2168 N N . GLY A 1 287 ? 3.115 22.75 -7.422 1 96.06 287 GLY A N 1
ATOM 2169 C CA . GLY A 1 287 ? 3.211 24.031 -6.719 1 96.06 287 GLY A CA 1
ATOM 2170 C C . GLY A 1 287 ? 2 24.328 -5.855 1 96.06 287 GLY A C 1
ATOM 2171 O O . GLY A 1 287 ? 1.339 23.406 -5.367 1 96.06 287 GLY A O 1
ATOM 2172 N N . PHE A 1 288 ? 1.763 25.641 -5.57 1 97.94 288 PHE A N 1
ATOM 2173 C CA . PHE A 1 288 ? 0.815 25.984 -4.516 1 97.94 288 PHE A CA 1
ATOM 2174 C C . PHE A 1 288 ? -0.426 26.656 -5.098 1 97.94 288 PHE A C 1
ATOM 2176 O O . PHE A 1 288 ? -1.438 26.797 -4.41 1 97.94 288 PHE A O 1
ATOM 2183 N N . GLU A 1 289 ? -0.461 26.953 -6.32 1 96.06 289 GLU A N 1
ATOM 2184 C CA . GLU A 1 289 ? -1.403 27.938 -6.871 1 96.06 289 GLU A CA 1
ATOM 2185 C C . GLU A 1 289 ? -2.779 27.312 -7.082 1 96.06 289 GLU A C 1
ATOM 2187 O O . GLU A 1 289 ? -3.762 28.016 -7.305 1 96.06 289 GLU A O 1
ATOM 2192 N N . PHE A 1 290 ? -2.879 26.047 -6.945 1 95.69 290 PHE A N 1
ATOM 2193 C CA . PHE A 1 290 ? -4.125 25.344 -7.238 1 95.69 290 PHE A CA 1
ATOM 2194 C C . PHE A 1 290 ? -5.094 25.453 -6.066 1 95.69 290 PHE A C 1
ATOM 2196 O O . PHE A 1 290 ? -6.27 25.109 -6.191 1 95.69 290 PHE A O 1
ATOM 2203 N N . ILE A 1 291 ? -4.715 26.062 -4.977 1 98.12 291 ILE A N 1
ATOM 2204 C CA . ILE A 1 291 ? -5.461 26 -3.725 1 98.12 291 ILE A CA 1
ATOM 2205 C C . ILE A 1 291 ? -6.738 26.828 -3.85 1 98.12 291 ILE A C 1
ATOM 2207 O O . ILE A 1 291 ? -7.777 26.453 -3.293 1 98.12 291 ILE A O 1
ATOM 2211 N N . ASN A 1 292 ? -6.727 27.875 -4.57 1 97.62 292 ASN A N 1
ATOM 2212 C CA . ASN A 1 292 ? -7.922 28.688 -4.746 1 97.62 292 ASN A CA 1
ATOM 2213 C C . ASN A 1 292 ? -9.023 27.922 -5.48 1 97.62 292 ASN A C 1
ATOM 2215 O O . ASN A 1 292 ? -10.195 28.047 -5.141 1 97.62 292 ASN A O 1
ATOM 2219 N N . GLU A 1 293 ? -8.57 27.234 -6.453 1 98.06 293 GLU A N 1
ATOM 2220 C CA . GLU A 1 293 ? -9.531 26.406 -7.172 1 98.06 293 GLU A CA 1
ATOM 2221 C C . GLU A 1 293 ? -10.117 25.328 -6.26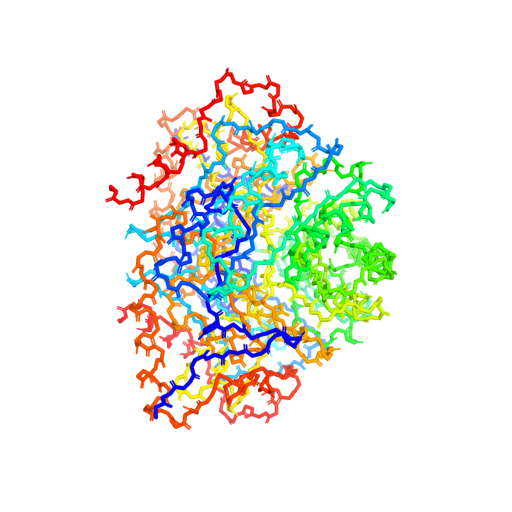2 1 98.06 293 GLU A C 1
ATOM 2223 O O . GLU A 1 293 ? -11.328 25.078 -6.297 1 98.06 293 GLU A O 1
ATOM 2228 N N . TRP A 1 294 ? -9.273 24.656 -5.469 1 98.5 294 TRP A N 1
ATOM 2229 C CA . TRP A 1 294 ? -9.758 23.641 -4.535 1 98.5 294 TRP A CA 1
ATOM 2230 C C . TRP A 1 294 ? -10.812 24.219 -3.598 1 98.5 294 TRP A C 1
ATOM 2232 O O . TRP A 1 294 ? -11.859 23.609 -3.381 1 98.5 294 TRP A O 1
ATOM 2242 N N . LYS A 1 295 ? -10.57 25.438 -3.074 1 98.44 295 LYS A N 1
ATOM 2243 C CA . LYS A 1 295 ? -11.477 26.078 -2.131 1 98.44 295 LYS A CA 1
ATOM 2244 C C . LYS A 1 295 ? -12.812 26.422 -2.793 1 98.44 295 LYS A C 1
ATOM 2246 O O . LYS A 1 295 ? -13.875 26.172 -2.227 1 98.44 295 LYS A O 1
ATOM 2251 N N . LYS A 1 296 ? -12.703 26.922 -3.996 1 98.12 296 LYS A N 1
ATOM 2252 C CA . LYS A 1 296 ? -13.914 27.312 -4.719 1 98.12 296 LYS A CA 1
ATOM 2253 C C . LYS A 1 296 ? -14.789 26.094 -5.008 1 98.12 296 LYS A C 1
ATOM 2255 O O . LYS A 1 296 ? -16 26.141 -4.809 1 98.12 296 LYS A O 1
ATOM 2260 N N . GLU A 1 297 ? -14.141 25.047 -5.477 1 98.5 297 GLU A N 1
ATOM 2261 C CA . GLU A 1 297 ? -14.883 23.828 -5.797 1 98.5 297 GLU A CA 1
ATOM 2262 C C . GLU A 1 297 ? -15.484 23.203 -4.547 1 98.5 297 GLU A C 1
ATOM 2264 O O . GLU A 1 297 ? -16.625 22.719 -4.574 1 98.5 297 GLU A O 1
ATOM 2269 N N . LEU A 1 298 ? -14.742 23.219 -3.477 1 98.62 298 LEU A N 1
ATOM 2270 C CA . LEU A 1 298 ? -15.25 22.672 -2.215 1 98.62 298 LEU A CA 1
ATOM 2271 C C . LEU A 1 298 ? -16.453 23.484 -1.726 1 98.62 298 LEU A C 1
ATOM 2273 O O . LEU A 1 298 ? -17.453 22.906 -1.291 1 98.62 298 LEU A O 1
ATOM 2277 N N . GLU A 1 299 ? -16.344 24.797 -1.793 1 98.31 299 GLU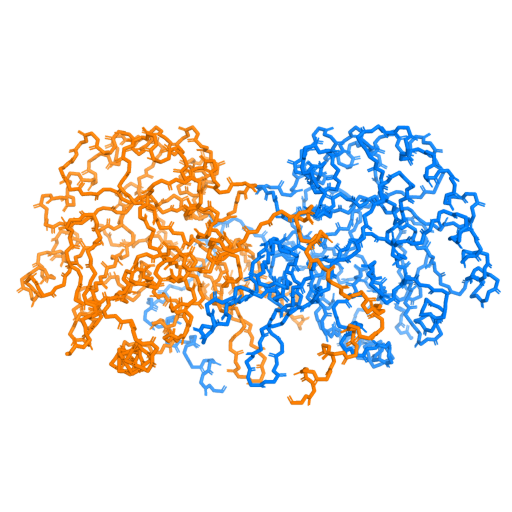 A N 1
ATOM 2278 C CA . GLU A 1 299 ? -17.453 25.656 -1.382 1 98.31 299 GLU A CA 1
ATOM 2279 C C . GLU A 1 299 ? -18.703 25.375 -2.199 1 98.31 299 GLU A C 1
ATOM 2281 O O . GLU A 1 299 ? -19.812 25.281 -1.646 1 98.31 299 GLU A O 1
ATOM 2286 N N . SER A 1 300 ? -18.516 25.266 -3.494 1 98.25 300 SER A N 1
ATOM 2287 C CA . SER A 1 300 ? -19.641 24.984 -4.391 1 98.25 300 SER A CA 1
ATOM 2288 C C . SER A 1 300 ? -20.281 23.641 -4.066 1 98.25 300 SER A C 1
ATOM 2290 O O . SER A 1 300 ? -21.5 23.516 -4.07 1 98.25 300 SER A O 1
ATOM 2292 N N . PHE A 1 301 ? -19.484 22.672 -3.838 1 98.75 301 PHE A N 1
ATOM 2293 C CA . PHE A 1 301 ? -19.969 21.344 -3.475 1 98.75 301 PHE A CA 1
ATOM 2294 C C . PHE A 1 301 ? -20.766 21.391 -2.182 1 98.75 301 PHE A C 1
ATOM 2296 O O . PHE A 1 301 ? -21.875 20.844 -2.107 1 98.75 301 PHE A O 1
ATOM 2303 N N . MET A 1 302 ? -20.234 22.078 -1.146 1 98.56 302 MET A N 1
ATOM 2304 C CA . MET A 1 302 ? -20.891 22.188 0.149 1 98.56 302 MET A CA 1
ATOM 2305 C C . MET A 1 302 ? -22.234 22.906 0.01 1 98.56 302 MET A C 1
ATOM 2307 O O . MET A 1 302 ? -23.234 22.469 0.593 1 98.56 302 MET A O 1
ATOM 2311 N N . GLU A 1 303 ? -22.219 23.922 -0.779 1 98.12 303 GLU A N 1
ATOM 2312 C CA . GLU A 1 303 ? -23.469 24.656 -1.026 1 98.12 303 GLU A CA 1
ATOM 2313 C C . GLU A 1 303 ? -24.5 23.75 -1.676 1 98.12 303 GLU A C 1
ATOM 2315 O O . GLU A 1 303 ? -25.656 23.703 -1.232 1 98.12 303 GLU A O 1
ATOM 2320 N N . ARG A 1 304 ? -24.125 23.047 -2.67 1 98.06 304 ARG A N 1
ATOM 2321 C CA . ARG A 1 304 ? -25.031 22.172 -3.418 1 98.06 304 ARG A CA 1
ATOM 2322 C C . ARG A 1 304 ? -25.578 21.062 -2.531 1 98.06 304 ARG A C 1
ATOM 2324 O O . ARG A 1 304 ? -26.734 20.672 -2.668 1 98.06 304 ARG A O 1
ATOM 2331 N N . LYS A 1 305 ? -24.75 20.594 -1.597 1 98.19 305 LYS A N 1
ATOM 2332 C CA . LYS A 1 305 ? -25.125 19.438 -0.779 1 98.19 305 LYS A CA 1
ATOM 2333 C C . LYS A 1 305 ? -25.766 19.891 0.529 1 98.19 305 LYS A C 1
ATOM 2335 O O . LYS A 1 305 ? -26.297 19.062 1.274 1 98.19 305 LYS A O 1
ATOM 2340 N N . GLY A 1 306 ? -25.641 21.156 0.921 1 97.62 306 GLY A N 1
ATOM 2341 C CA . GLY A 1 306 ? -26.25 21.703 2.127 1 97.62 306 GLY A CA 1
ATOM 2342 C C . GLY A 1 306 ? -25.359 21.578 3.35 1 97.62 306 GLY A C 1
ATOM 2343 O O . GLY A 1 306 ? -25.844 21.562 4.48 1 97.62 306 GLY A O 1
ATOM 2344 N N . TYR A 1 307 ? -24.062 21.359 3.137 1 97.88 307 TYR A N 1
ATOM 2345 C CA . TYR A 1 307 ? -23.109 21.391 4.234 1 97.88 307 TYR A CA 1
ATOM 2346 C C . TYR A 1 307 ? -22.719 22.828 4.57 1 97.88 307 TYR A C 1
ATOM 2348 O O . TYR A 1 307 ? -22.359 23.609 3.68 1 97.88 307 TYR A O 1
ATOM 2356 N N . ARG A 1 308 ? -22.703 23.25 5.824 1 96.19 308 ARG A N 1
ATOM 2357 C CA . ARG A 1 308 ? -22.406 24.625 6.219 1 96.19 308 ARG A CA 1
ATOM 2358 C C . ARG A 1 308 ? -21 24.75 6.789 1 96.19 308 ARG A C 1
ATOM 2360 O O . ARG A 1 308 ? -20.406 25.828 6.797 1 96.19 308 ARG A O 1
ATOM 2367 N N . ALA A 1 309 ? -20.594 23.656 7.301 1 97.31 309 ALA A N 1
ATOM 2368 C CA . ALA A 1 309 ? -19.25 23.562 7.859 1 97.31 309 ALA A CA 1
ATOM 2369 C C . ALA A 1 309 ? -18.578 22.25 7.473 1 97.31 309 ALA A C 1
ATOM 2371 O O . ALA A 1 309 ? -19.266 21.281 7.133 1 97.31 309 ALA A O 1
ATOM 2372 N N . ILE A 1 310 ? -17.297 22.234 7.512 1 98 310 ILE A N 1
ATOM 2373 C CA . ILE A 1 310 ? -16.531 21.031 7.211 1 98 310 ILE A CA 1
ATOM 2374 C C . ILE A 1 310 ? -16.984 19.906 8.125 1 98 310 ILE A C 1
ATOM 2376 O O . ILE A 1 310 ? -17.078 18.75 7.695 1 98 310 ILE A O 1
ATOM 2380 N N . GLU A 1 311 ? -17.281 20.25 9.336 1 97.25 311 GLU A N 1
ATOM 2381 C CA . GLU A 1 311 ? -17.688 19.281 10.359 1 97.25 311 GLU A CA 1
ATOM 2382 C C . GLU A 1 311 ? -18.938 18.531 9.953 1 97.25 311 GLU A C 1
ATOM 2384 O O . GLU A 1 311 ? -19.156 17.391 10.375 1 97.25 311 GLU A O 1
ATOM 2389 N N . ASP A 1 312 ? -19.75 19.141 9.172 1 98 312 ASP A N 1
ATOM 2390 C CA . ASP A 1 312 ? -20.984 18.516 8.734 1 98 312 ASP A CA 1
ATOM 2391 C C . ASP A 1 312 ? -20.719 17.266 7.91 1 98 312 ASP A C 1
ATOM 2393 O O . ASP A 1 312 ? -21.547 16.359 7.844 1 98 312 ASP A O 1
ATOM 2397 N N . MET A 1 313 ? -19.531 17.172 7.293 1 98.56 313 MET A N 1
ATOM 2398 C CA . MET A 1 313 ? -19.203 16.078 6.391 1 98.56 313 MET A CA 1
ATOM 2399 C C . MET A 1 313 ? -18.359 15.023 7.105 1 98.56 313 MET A C 1
ATOM 2401 O O . MET A 1 313 ? -18.25 13.883 6.641 1 98.56 313 MET A O 1
ATOM 2405 N N . ARG A 1 314 ? -17.734 15.422 8.195 1 98.69 314 ARG A N 1
ATOM 2406 C CA . ARG A 1 314 ? -16.719 14.586 8.82 1 98.69 314 ARG A CA 1
ATOM 2407 C C . ARG A 1 314 ? -17.312 13.266 9.305 1 98.69 314 ARG A C 1
ATOM 2409 O O . ARG A 1 314 ? -18.281 13.258 10.055 1 98.69 314 ARG A O 1
ATOM 2416 N N . GLY A 1 315 ? -16.75 12.148 8.805 1 98.81 315 GLY A N 1
ATOM 2417 C CA . GLY A 1 315 ? -17.062 10.828 9.328 1 98.81 315 GLY A CA 1
ATOM 2418 C C . GLY A 1 315 ? -18.312 10.227 8.719 1 98.81 315 GLY A C 1
ATOM 2419 O O . GLY A 1 315 ? -18.688 9.094 9.047 1 98.81 315 GLY A O 1
ATOM 2420 N N . LEU A 1 316 ? -18.984 10.945 7.82 1 98.88 316 LEU A N 1
ATOM 2421 C CA . LEU A 1 316 ? -20.234 10.453 7.25 1 98.88 316 LEU A CA 1
ATOM 2422 C C . LEU A 1 316 ? -20.031 9.094 6.59 1 98.88 316 LEU A C 1
ATOM 2424 O O . LEU A 1 316 ? -20.891 8.219 6.684 1 98.88 316 LEU A O 1
ATOM 2428 N N . ALA A 1 317 ? -18.906 8.914 5.871 1 98.94 317 ALA A N 1
ATOM 2429 C CA . ALA A 1 317 ? -18.609 7.652 5.184 1 98.94 317 ALA A CA 1
ATOM 2430 C C . ALA A 1 317 ? -18.016 6.625 6.145 1 98.94 317 ALA A C 1
ATOM 2432 O O . ALA A 1 317 ? -18.328 5.434 6.051 1 98.94 317 ALA A O 1
ATOM 2433 N N . ALA A 1 318 ? -17.203 7.062 7.059 1 98.88 318 ALA A N 1
ATOM 2434 C CA . ALA A 1 318 ? -16.562 6.168 8.016 1 98.88 318 ALA A CA 1
ATOM 2435 C C . ALA A 1 318 ? -17.594 5.383 8.812 1 98.88 318 ALA A C 1
ATOM 2437 O O . ALA A 1 318 ? -17.391 4.211 9.141 1 98.88 318 ALA A O 1
ATOM 2438 N N . LYS A 1 319 ? -18.688 6 9.117 1 98.38 319 LYS A N 1
ATOM 2439 C CA . LYS A 1 319 ? -19.734 5.398 9.938 1 98.38 319 LYS A CA 1
ATOM 2440 C C . LYS A 1 319 ? -20.422 4.258 9.188 1 98.38 319 LYS A C 1
ATOM 2442 O O . LYS A 1 319 ? -21.141 3.455 9.797 1 98.38 319 LYS A O 1
ATOM 2447 N N . LYS A 1 320 ? -20.188 4.191 7.895 1 98.69 320 LYS A N 1
ATOM 2448 C CA . LYS A 1 320 ? -20.828 3.188 7.055 1 98.69 320 LYS A CA 1
ATOM 2449 C C . LYS A 1 320 ? -19.906 1.999 6.812 1 98.69 320 LYS A C 1
ATOM 2451 O O . LYS A 1 320 ? -20.266 1.045 6.125 1 98.69 320 LYS A O 1
ATOM 2456 N N . MET A 1 321 ? -18.688 2.018 7.312 1 98.25 321 MET A N 1
ATOM 2457 C CA . MET A 1 321 ? -17.781 0.871 7.281 1 98.25 321 MET A CA 1
ATOM 2458 C C . MET A 1 321 ? -18.203 -0.188 8.289 1 98.25 321 MET A C 1
ATOM 2460 O O . MET A 1 321 ? -18.562 0.138 9.43 1 98.25 321 MET A O 1
ATOM 2464 N N . THR A 1 322 ? -18.203 -1.389 7.844 1 96.31 322 THR A N 1
ATOM 2465 C CA . THR A 1 322 ? -18.656 -2.439 8.75 1 96.31 322 THR A CA 1
ATOM 2466 C C . THR A 1 322 ? -17.969 -3.762 8.43 1 96.31 322 THR A C 1
ATOM 2468 O O . THR A 1 322 ? -17.047 -3.805 7.609 1 96.31 322 THR A O 1
ATOM 2471 N N . THR A 1 323 ? -18.297 -4.812 9.18 1 92.75 323 THR A N 1
ATOM 2472 C CA . THR A 1 323 ? -17.656 -6.121 9.047 1 92.75 323 THR A CA 1
ATOM 2473 C C . THR A 1 323 ? -18.297 -6.918 7.914 1 92.75 323 THR A C 1
ATOM 2475 O O . THR A 1 323 ? -19.406 -6.617 7.488 1 92.75 323 THR A O 1
ATOM 2478 N N . TYR A 1 324 ? -17.625 -7.898 7.461 1 91.81 324 TYR A N 1
ATOM 2479 C CA . TYR A 1 324 ? -18.125 -8.75 6.391 1 91.81 324 TYR A CA 1
ATOM 2480 C C . TYR A 1 324 ? -19.406 -9.445 6.805 1 91.81 324 TYR A C 1
ATOM 2482 O O . TYR A 1 324 ? -20.297 -9.664 5.977 1 91.81 324 TYR A O 1
ATOM 2490 N N . GLU A 1 325 ? -19.516 -9.82 8.031 1 90.12 325 GLU A N 1
ATOM 2491 C CA . GLU A 1 325 ? -20.719 -10.477 8.539 1 90.12 325 GLU A CA 1
ATOM 2492 C C . GLU A 1 325 ? -21.953 -9.617 8.312 1 90.12 325 GLU A C 1
ATOM 2494 O O . GLU A 1 325 ? -23 -10.125 7.891 1 90.12 325 GLU A O 1
ATOM 2499 N N . VAL A 1 326 ? -21.797 -8.367 8.609 1 94.19 326 VAL A N 1
ATOM 2500 C CA . VAL A 1 326 ? -22.906 -7.445 8.414 1 94.19 326 VAL A CA 1
ATOM 2501 C C . VAL A 1 326 ? -23.172 -7.273 6.922 1 94.19 326 VAL A C 1
ATOM 2503 O O . VAL A 1 326 ? -24.328 -7.266 6.488 1 94.19 326 VAL A O 1
ATOM 2506 N N . LEU A 1 327 ? -22.094 -7.148 6.148 1 95.69 327 LEU A N 1
ATOM 2507 C CA . LEU A 1 327 ? -22.234 -6.965 4.707 1 95.69 327 LEU A CA 1
ATOM 2508 C C . LEU A 1 327 ? -22.984 -8.141 4.082 1 95.69 327 LEU A C 1
ATOM 2510 O O . LEU A 1 327 ? -23.812 -7.953 3.186 1 95.69 327 LEU A O 1
ATOM 2514 N N . GLU A 1 328 ? -22.625 -9.305 4.527 1 93.25 328 GLU A N 1
ATOM 2515 C CA . GLU A 1 328 ? -23.281 -10.508 4.039 1 93.25 328 GLU A CA 1
ATOM 2516 C C . GLU A 1 328 ? -24.781 -10.453 4.277 1 93.25 328 GLU A C 1
ATOM 2518 O O . GLU A 1 328 ? -25.578 -10.867 3.424 1 93.25 328 GLU A O 1
ATOM 2523 N N . LYS A 1 329 ? -25.172 -9.953 5.391 1 94.44 329 LYS A N 1
ATOM 2524 C CA . LYS A 1 329 ? -26.578 -9.906 5.793 1 94.44 329 LYS A CA 1
ATOM 2525 C C . LYS A 1 329 ? -27.328 -8.852 4.992 1 94.44 329 LYS A C 1
ATOM 2527 O O . LYS A 1 329 ? -28.516 -9.031 4.695 1 94.44 329 LYS A O 1
ATOM 2532 N N . VAL A 1 330 ? -26.672 -7.797 4.648 1 96.12 330 VAL A N 1
ATOM 2533 C CA . VAL A 1 330 ? -27.391 -6.695 4.031 1 96.12 330 VAL A CA 1
ATOM 2534 C C . VAL A 1 330 ? -27.406 -6.867 2.514 1 96.12 330 VAL A C 1
ATOM 2536 O O . VAL A 1 330 ? -28.078 -6.121 1.8 1 96.12 330 VAL A O 1
ATOM 2539 N N . THR A 1 331 ? -26.625 -7.809 2.01 1 96 331 THR A N 1
ATOM 2540 C CA . THR A 1 331 ? -26.625 -8.086 0.579 1 96 331 THR A CA 1
ATOM 2541 C C . THR A 1 331 ? -28 -8.609 0.141 1 96 331 THR A C 1
ATOM 2543 O O . THR A 1 331 ? -28.453 -9.648 0.627 1 96 331 THR A O 1
ATOM 2546 N N . LYS A 1 332 ? -28.609 -8.008 -0.792 1 93.75 332 LYS A N 1
ATOM 2547 C CA . LYS A 1 332 ? -29.984 -8.336 -1.164 1 93.75 332 LYS A CA 1
ATOM 2548 C C . LYS A 1 332 ? -30.031 -9.297 -2.35 1 93.75 332 LYS A C 1
ATOM 2550 O O . LYS A 1 332 ? -30.859 -10.195 -2.4 1 93.75 332 LYS A O 1
ATOM 2555 N N . ARG A 1 333 ? -29.266 -8.969 -3.354 1 92 333 ARG A N 1
ATOM 2556 C CA . ARG A 1 333 ? -29.188 -9.789 -4.559 1 92 333 ARG A CA 1
ATOM 2557 C C . ARG A 1 333 ? -27.75 -10.211 -4.84 1 92 333 ARG A C 1
ATOM 2559 O O . ARG A 1 333 ? -26.844 -9.375 -4.84 1 92 333 ARG A O 1
ATOM 2566 N N . ARG A 1 334 ? -27.641 -11.477 -5.055 1 93.44 334 ARG A N 1
ATOM 2567 C CA . ARG A 1 334 ? -26.312 -11.992 -5.348 1 93.44 334 ARG A CA 1
ATOM 2568 C C . ARG A 1 334 ? -26.172 -12.383 -6.816 1 93.44 334 ARG A C 1
ATOM 2570 O O . ARG A 1 334 ? -26.562 -13.484 -7.211 1 93.44 334 ARG A O 1
ATOM 2577 N N . THR A 1 335 ? -25.641 -11.445 -7.504 1 92.62 335 THR A N 1
ATOM 2578 C CA . THR A 1 335 ? -25.344 -11.695 -8.914 1 92.62 335 THR A CA 1
ATOM 2579 C C . THR A 1 335 ? -24.188 -12.688 -9.047 1 92.62 335 THR A C 1
ATOM 2581 O O . THR A 1 335 ? -23.453 -12.93 -8.086 1 92.62 335 THR A O 1
ATOM 2584 N N . SER A 1 336 ? -24.094 -13.258 -10.25 1 93.62 336 SER A N 1
ATOM 2585 C CA . SER A 1 336 ? -22.984 -14.18 -10.492 1 93.62 336 SER A CA 1
ATOM 2586 C C . SER A 1 336 ? -21.656 -13.438 -10.531 1 93.62 336 SER A C 1
ATOM 2588 O O . SER A 1 336 ? -21.625 -12.227 -10.781 1 93.62 336 SER A O 1
ATOM 2590 N N . VAL A 1 337 ? -20.656 -14.195 -10.305 1 92.88 337 VAL A N 1
ATOM 2591 C CA . VAL A 1 337 ? -19.297 -13.648 -10.359 1 92.88 337 VAL A CA 1
ATOM 2592 C C . VAL A 1 337 ? -19.031 -13.07 -11.75 1 92.88 337 VAL A C 1
ATOM 2594 O O . VAL A 1 337 ? -18.438 -12.008 -11.883 1 92.88 337 VAL A O 1
ATOM 2597 N N . ASP A 1 338 ? -19.5 -13.734 -12.773 1 94.5 338 ASP A N 1
ATOM 2598 C CA . ASP A 1 338 ? -19.312 -13.289 -14.148 1 94.5 338 ASP A CA 1
ATOM 2599 C C . ASP A 1 338 ? -20.031 -11.961 -14.398 1 94.5 338 ASP A C 1
ATOM 2601 O O . ASP A 1 338 ? -19.516 -11.102 -15.117 1 94.5 338 ASP A O 1
ATOM 2605 N N . GLU A 1 339 ? -21.203 -11.844 -13.852 1 95.56 339 GLU A N 1
ATOM 2606 C CA . GLU A 1 339 ? -21.938 -10.586 -13.953 1 95.56 339 GLU A CA 1
ATOM 2607 C C . GLU A 1 339 ? -21.156 -9.445 -13.289 1 95.56 339 GLU A C 1
ATOM 2609 O O . GLU A 1 339 ? -21.109 -8.336 -13.82 1 95.56 339 GLU A O 1
ATOM 2614 N N . GLU A 1 340 ? -20.562 -9.734 -12.164 1 94.75 340 GLU A N 1
ATOM 2615 C CA . GLU A 1 340 ? -19.75 -8.734 -11.477 1 94.75 340 GLU A CA 1
ATOM 2616 C C . GLU A 1 340 ? -18.531 -8.344 -12.312 1 94.75 340 GLU A C 1
ATOM 2618 O O . GLU A 1 340 ? -18.219 -7.156 -12.414 1 94.75 340 GLU A O 1
ATOM 2623 N N . ILE A 1 341 ? -17.875 -9.312 -12.883 1 94.25 341 ILE A N 1
ATOM 2624 C CA . ILE A 1 341 ? -16.688 -9.086 -13.711 1 94.25 341 ILE A CA 1
ATOM 2625 C C . ILE A 1 341 ? -17.062 -8.242 -14.93 1 94.25 341 ILE A C 1
ATOM 2627 O O . ILE A 1 341 ? -16.359 -7.293 -15.273 1 94.25 341 ILE A O 1
ATOM 2631 N N . ASN A 1 342 ? -18.172 -8.562 -15.516 1 94.94 342 ASN A N 1
ATOM 2632 C CA . ASN A 1 342 ? -18.625 -7.824 -16.688 1 94.94 342 ASN A CA 1
ATOM 2633 C C . ASN A 1 342 ? -18.938 -6.367 -16.344 1 94.94 342 ASN A C 1
ATOM 2635 O O . ASN A 1 342 ? -18.656 -5.469 -17.141 1 94.94 342 ASN A O 1
ATOM 2639 N N . THR A 1 343 ? -19.469 -6.18 -15.195 1 92.56 343 THR A N 1
ATOM 2640 C CA . THR A 1 343 ? -19.781 -4.824 -14.75 1 92.56 343 THR A CA 1
ATOM 2641 C C . THR A 1 343 ? -18.5 -4.004 -14.609 1 92.56 343 THR A C 1
ATOM 2643 O O . THR A 1 343 ? -18.438 -2.863 -15.078 1 92.56 343 THR A O 1
ATOM 2646 N N . VAL A 1 344 ? -17.5 -4.574 -14.008 1 90.75 344 VAL A N 1
ATOM 2647 C CA . VAL A 1 344 ? -16.25 -3.84 -13.797 1 90.75 344 VAL A CA 1
ATOM 2648 C C . VAL A 1 344 ? -15.547 -3.625 -15.133 1 90.75 344 VAL A C 1
ATOM 2650 O O . VAL A 1 344 ? -14.945 -2.576 -15.367 1 90.75 344 VAL A O 1
ATOM 2653 N N . ARG A 1 345 ? -15.602 -4.598 -16.062 1 90.56 345 ARG A N 1
ATOM 2654 C CA . ARG A 1 345 ? -15.023 -4.461 -17.406 1 90.56 345 ARG A CA 1
ATOM 2655 C C . ARG A 1 345 ? -15.672 -3.312 -18.172 1 90.56 345 ARG A C 1
ATOM 2657 O O . ARG A 1 345 ? -14.992 -2.533 -18.828 1 90.56 345 ARG A O 1
ATOM 2664 N N . ASP A 1 346 ? -16.969 -3.201 -18.047 1 86.88 346 ASP A N 1
ATOM 2665 C CA . ASP A 1 346 ? -17.719 -2.154 -18.734 1 86.88 346 ASP A CA 1
ATOM 2666 C C . ASP A 1 346 ? -17.359 -0.773 -18.188 1 86.88 346 ASP A C 1
ATOM 2668 O O . ASP A 1 346 ? -17.266 0.191 -18.953 1 86.88 346 ASP A O 1
ATOM 2672 N N . GLU A 1 347 ? -17.109 -0.712 -16.938 1 80.31 347 GLU A N 1
ATOM 2673 C CA . GLU A 1 347 ? -16.734 0.554 -16.312 1 80.31 347 GLU A CA 1
ATOM 2674 C C . GLU A 1 347 ? -15.336 0.98 -16.734 1 80.31 347 GLU A C 1
ATOM 2676 O O . GLU A 1 347 ? -15.031 2.174 -16.781 1 80.31 347 GLU A O 1
ATOM 2681 N N . THR A 1 348 ? -14.555 0.024 -17.016 1 75.19 348 THR A N 1
ATOM 2682 C CA . THR A 1 348 ? -13.156 0.304 -17.359 1 75.19 348 THR A CA 1
ATOM 2683 C C . THR A 1 348 ? -13.016 0.656 -18.828 1 75.19 348 THR A C 1
ATOM 2685 O O . THR A 1 348 ? -12.133 1.434 -19.203 1 75.19 348 THR A O 1
ATOM 2688 N N . HIS A 1 349 ? -13.797 0.057 -19.75 1 66.81 349 HIS A N 1
ATOM 2689 C CA . HIS A 1 349 ? -13.695 0.288 -21.188 1 66.81 349 HIS A CA 1
ATOM 2690 C C . HIS A 1 349 ? -14.594 1.438 -21.625 1 66.81 349 HIS A C 1
ATOM 2692 O O . HIS A 1 349 ? -14.445 1.959 -22.734 1 66.81 349 HIS A O 1
ATOM 2698 N N . GLY A 1 350 ? -15.547 1.882 -20.766 1 56.66 350 GLY A N 1
ATOM 2699 C CA . GLY A 1 350 ? -16.453 2.947 -21.156 1 56.66 350 GLY A CA 1
ATOM 2700 C C . GLY A 1 350 ? -15.961 4.328 -20.766 1 56.66 350 GLY A C 1
ATOM 2701 O O . GLY A 1 350 ? -15.102 4.457 -19.891 1 56.66 350 GLY A O 1
ATOM 2702 N N . MET B 1 1 ? 17.203 -20.188 -29.812 1 74.94 1 MET B N 1
ATOM 2703 C CA . MET B 1 1 ? 15.812 -19.969 -29.453 1 74.94 1 MET B CA 1
ATOM 2704 C C . MET B 1 1 ? 15.672 -19.688 -27.953 1 74.94 1 MET B C 1
ATOM 2706 O O . MET B 1 1 ? 16.328 -20.328 -27.141 1 74.94 1 MET B O 1
ATOM 2710 N N . ILE B 1 2 ? 14.977 -18.547 -27.594 1 89.12 2 ILE B N 1
ATOM 2711 C CA . ILE B 1 2 ? 14.852 -18.156 -26.188 1 89.12 2 ILE B CA 1
ATOM 2712 C C . ILE B 1 2 ? 13.898 -19.109 -25.484 1 89.12 2 ILE B C 1
ATOM 2714 O O . ILE B 1 2 ? 12.828 -19.438 -26 1 89.12 2 ILE B O 1
ATOM 2718 N N . ASP B 1 3 ? 14.32 -19.719 -24.438 1 92.56 3 ASP B N 1
ATOM 2719 C CA . ASP B 1 3 ? 13.531 -20.625 -23.609 1 92.56 3 ASP B CA 1
ATOM 2720 C C . ASP B 1 3 ? 12.836 -19.875 -22.484 1 92.56 3 ASP B C 1
ATOM 2722 O O . ASP B 1 3 ? 13.492 -19.375 -21.562 1 92.56 3 ASP B O 1
ATOM 2726 N N . LEU B 1 4 ? 11.531 -19.875 -22.547 1 97.5 4 LEU B N 1
ATOM 2727 C CA . LEU B 1 4 ? 10.781 -19.141 -21.516 1 97.5 4 LEU B CA 1
ATOM 2728 C C . LEU B 1 4 ? 10.422 -20.062 -20.359 1 97.5 4 LEU B C 1
ATOM 2730 O O . LEU B 1 4 ? 9.883 -19.625 -19.344 1 97.5 4 LEU B O 1
ATOM 2734 N N . SER B 1 5 ? 10.711 -21.359 -20.516 1 97.5 5 SER B N 1
ATOM 2735 C CA . SER B 1 5 ? 10.344 -22.281 -19.453 1 97.5 5 SER B CA 1
ATOM 2736 C C . SER B 1 5 ? 11.102 -21.969 -18.156 1 97.5 5 SER B C 1
ATOM 2738 O O . SER B 1 5 ? 12.203 -21.422 -18.203 1 97.5 5 SER B O 1
ATOM 2740 N N . VAL B 1 6 ? 10.477 -22.219 -17.047 1 97.31 6 VAL B N 1
ATOM 2741 C CA . VAL B 1 6 ? 11.102 -22.016 -15.742 1 97.31 6 VAL B CA 1
ATOM 2742 C C . VAL B 1 6 ? 10.883 -23.25 -14.867 1 97.31 6 VAL B C 1
ATOM 2744 O O . VAL B 1 6 ? 9.867 -23.938 -14.992 1 97.31 6 VAL B O 1
ATOM 2747 N N . THR B 1 7 ? 11.828 -23.516 -14.094 1 96.12 7 THR B N 1
ATOM 2748 C CA . THR B 1 7 ? 11.695 -24.547 -13.086 1 96.12 7 THR B CA 1
ATOM 2749 C C . THR B 1 7 ? 11.391 -23.938 -11.719 1 96.12 7 THR B C 1
ATOM 2751 O O . THR B 1 7 ? 12.164 -23.141 -11.203 1 96.12 7 THR B O 1
ATOM 2754 N N . PHE B 1 8 ? 10.312 -24.25 -11.195 1 95 8 PHE B N 1
ATOM 2755 C CA . PHE B 1 8 ? 9.812 -23.797 -9.898 1 95 8 PHE B CA 1
ATOM 2756 C C . PHE B 1 8 ? 9.656 -24.969 -8.938 1 95 8 PHE B C 1
ATOM 2758 O O . PHE B 1 8 ? 8.633 -25.656 -8.945 1 95 8 PHE B O 1
ATOM 2765 N N . GLN B 1 9 ? 10.695 -25.203 -8.141 1 94.56 9 GLN B N 1
ATOM 2766 C CA . GLN B 1 9 ? 10.797 -26.266 -7.141 1 94.56 9 GLN B CA 1
ATOM 2767 C C . GLN B 1 9 ? 10.562 -27.625 -7.766 1 94.56 9 GLN B C 1
ATOM 2769 O O . GLN B 1 9 ? 9.734 -28.406 -7.277 1 94.56 9 GLN B O 1
ATOM 2774 N N . GLY B 1 10 ? 11.234 -27.859 -8.914 1 93.12 10 GLY B N 1
ATOM 2775 C CA . GLY B 1 10 ? 11.25 -29.156 -9.57 1 93.12 10 GLY B CA 1
ATOM 2776 C C . GLY B 1 10 ? 10.148 -29.312 -10.594 1 93.12 10 GLY B C 1
ATOM 2777 O O . GLY B 1 10 ? 10.133 -30.297 -11.352 1 93.12 10 GLY B O 1
ATOM 2778 N N . ILE B 1 11 ? 9.266 -28.391 -10.617 1 96.5 11 ILE B N 1
ATOM 2779 C CA . ILE B 1 11 ? 8.18 -28.406 -11.594 1 96.5 11 ILE B CA 1
ATOM 2780 C C . ILE B 1 11 ? 8.492 -27.453 -12.742 1 96.5 11 ILE B C 1
ATOM 2782 O O . ILE B 1 11 ? 8.852 -26.297 -12.508 1 96.5 11 ILE B O 1
ATOM 2786 N N . THR B 1 12 ? 8.375 -27.906 -13.914 1 96.88 12 THR B N 1
ATOM 2787 C CA . THR B 1 12 ? 8.656 -27.078 -15.078 1 96.88 12 THR B CA 1
ATOM 2788 C C . THR B 1 12 ? 7.391 -26.375 -15.578 1 96.88 12 THR B C 1
ATOM 2790 O O . THR B 1 12 ? 6.375 -27.031 -15.82 1 96.88 12 THR B O 1
ATOM 2793 N N . PHE B 1 13 ? 7.41 -25.109 -15.695 1 98.06 13 PHE B N 1
ATOM 2794 C CA . PHE B 1 13 ? 6.387 -24.281 -16.312 1 98.06 13 PHE B CA 1
ATOM 2795 C C . PHE B 1 13 ? 6.828 -23.828 -17.703 1 98.06 13 PHE B C 1
ATOM 2797 O O . PHE B 1 13 ? 7.984 -23.438 -17.891 1 98.06 13 PHE B O 1
ATOM 2804 N N . PRO B 1 14 ? 5.996 -23.875 -18.703 1 97.62 14 PRO B N 1
ATOM 2805 C CA . PRO B 1 14 ? 6.398 -23.516 -20.062 1 97.62 14 PRO B CA 1
ATOM 2806 C C . PRO B 1 14 ? 6.793 -22.047 -20.188 1 97.62 14 PRO B C 1
ATOM 2808 O O . PRO B 1 14 ? 7.48 -21.656 -21.141 1 97.62 14 PRO B O 1
ATOM 2811 N N . ASN B 1 15 ? 6.359 -21.234 -19.375 1 98.25 15 ASN B N 1
ATOM 2812 C CA . ASN B 1 15 ? 6.723 -19.828 -19.25 1 98.25 15 ASN B CA 1
ATOM 2813 C C . ASN B 1 15 ? 6.434 -19.297 -17.859 1 98.25 15 ASN B C 1
ATOM 2815 O O . ASN B 1 15 ? 5.789 -19.969 -17.047 1 98.25 15 ASN B O 1
ATOM 2819 N N . PRO B 1 16 ? 6.875 -18.062 -17.5 1 98.69 16 PRO B N 1
ATOM 2820 C CA . PRO B 1 16 ? 6.801 -17.625 -16.109 1 98.69 16 PRO B CA 1
ATOM 2821 C C . PRO B 1 16 ? 5.453 -17 -15.766 1 98.69 16 PRO B C 1
ATOM 2823 O O . PRO B 1 16 ? 5.227 -16.594 -14.617 1 98.69 16 PRO B O 1
ATOM 2826 N N . PHE B 1 17 ? 4.555 -16.875 -16.688 1 98.88 17 PHE B N 1
ATOM 2827 C CA . PHE B 1 17 ? 3.295 -16.156 -16.484 1 98.88 17 PHE B CA 1
ATOM 2828 C C . PHE B 1 17 ? 2.211 -17.109 -15.992 1 98.88 17 PHE B C 1
ATOM 2830 O O . PHE B 1 17 ? 1.781 -18 -16.719 1 98.88 17 PHE B O 1
ATOM 2837 N N . LEU B 1 18 ? 1.746 -16.906 -14.82 1 98.88 18 LEU B N 1
ATOM 2838 C CA . LEU B 1 18 ? 0.654 -17.703 -14.258 1 98.88 18 LEU B CA 1
ATOM 2839 C C . LEU B 1 18 ? -0.587 -16.844 -14.055 1 98.88 18 LEU B C 1
ATOM 2841 O O . LEU B 1 18 ? -0.479 -15.641 -13.758 1 98.88 18 LEU B O 1
ATOM 2845 N N . VAL B 1 19 ? -1.745 -17.422 -14.195 1 98.81 19 VAL B N 1
ATOM 2846 C CA . VAL B 1 19 ? -2.963 -16.797 -13.695 1 98.81 19 VAL B CA 1
ATOM 2847 C C . VAL B 1 19 ? -3.104 -17.062 -12.203 1 98.81 19 VAL B C 1
ATOM 2849 O O . VAL B 1 19 ? -3.08 -18.219 -11.766 1 98.81 19 VAL B O 1
ATOM 2852 N N . GLY B 1 20 ? -3.166 -16.016 -11.422 1 98.62 20 GLY B N 1
ATOM 2853 C CA . GLY B 1 20 ? -3.236 -16.172 -9.977 1 98.62 20 GLY B CA 1
ATOM 2854 C C . GLY B 1 20 ? -4.625 -16.531 -9.484 1 98.62 20 GLY B C 1
ATOM 2855 O O . GLY B 1 20 ? -5.598 -16.453 -10.234 1 98.62 20 GLY B O 1
ATOM 2856 N N . SER B 1 21 ? -4.723 -16.922 -8.242 1 98.06 21 SER B N 1
ATOM 2857 C CA . SER B 1 21 ? -5.98 -17.312 -7.613 1 98.06 21 SER B CA 1
ATOM 2858 C C . SER B 1 21 ? -6.969 -16.141 -7.59 1 98.06 21 SER B C 1
ATOM 2860 O O . SER B 1 21 ? -6.656 -15.078 -7.062 1 98.06 21 SER B O 1
ATOM 2862 N N . GLY B 1 22 ? -8.047 -16.266 -8.117 1 96.69 22 GLY B N 1
ATOM 2863 C CA . GLY B 1 22 ? -9.109 -15.273 -8.188 1 96.69 22 GLY B CA 1
ATOM 2864 C C . GLY B 1 22 ? -10.328 -15.758 -8.945 1 96.69 22 GLY B C 1
ATOM 2865 O O . GLY B 1 22 ? -10.477 -16.953 -9.195 1 96.69 22 GLY B O 1
ATOM 2866 N N . PRO B 1 23 ? -11.188 -14.875 -9.32 1 96.44 23 PRO B N 1
ATOM 2867 C CA . PRO B 1 23 ? -12.43 -15.273 -9.977 1 96.44 23 PRO B CA 1
ATOM 2868 C C . PRO B 1 23 ? -12.211 -15.875 -11.359 1 96.44 23 PRO B C 1
ATOM 2870 O O . PRO B 1 23 ? -13.031 -16.656 -11.844 1 96.44 23 PRO B O 1
ATOM 2873 N N . THR B 1 24 ? -11.102 -15.625 -11.992 1 97.88 24 THR B N 1
ATOM 2874 C CA . THR B 1 24 ? -10.844 -16.109 -13.344 1 97.88 24 THR B CA 1
ATOM 2875 C C . THR B 1 24 ? -10.242 -17.516 -13.305 1 97.88 24 THR B C 1
ATOM 2877 O O . THR B 1 24 ? -9.945 -18.094 -14.352 1 97.88 24 THR B O 1
ATOM 2880 N N . THR B 1 25 ? -10.055 -18.047 -12.18 1 98.44 25 THR B N 1
ATOM 2881 C CA . THR B 1 25 ? -9.633 -19.422 -12.008 1 98.44 25 THR B CA 1
ATOM 2882 C C . THR B 1 25 ? -10.602 -20.188 -11.109 1 98.44 25 THR B C 1
ATOM 2884 O O . THR B 1 25 ? -10.188 -21.047 -10.32 1 98.44 25 THR B O 1
ATOM 2887 N N . GLY B 1 26 ? -11.883 -19.891 -11.242 1 97.31 26 GLY B N 1
ATOM 2888 C CA . GLY B 1 26 ? -12.867 -20.359 -10.273 1 97.31 26 GLY B CA 1
ATOM 2889 C C . GLY B 1 26 ? -13.656 -21.547 -10.766 1 97.31 26 GLY B C 1
ATOM 2890 O O . GLY B 1 26 ? -14.469 -22.109 -10.031 1 97.31 26 GLY B O 1
ATOM 2891 N N . ASN B 1 27 ? -13.453 -21.922 -12.031 1 97.69 27 ASN B N 1
ATOM 2892 C CA . ASN B 1 27 ? -14.148 -23.078 -12.578 1 97.69 27 ASN B CA 1
ATOM 2893 C C . ASN B 1 27 ? -13.414 -23.641 -13.797 1 97.69 27 ASN B C 1
ATOM 2895 O O . ASN B 1 27 ? -12.492 -23.016 -14.32 1 97.69 27 ASN B O 1
ATOM 2899 N N . PRO B 1 28 ? -13.805 -24.859 -14.242 1 98.25 28 PRO B N 1
ATOM 2900 C CA . PRO B 1 28 ? -13.047 -25.531 -15.297 1 98.25 28 PRO B CA 1
ATOM 2901 C C . PRO B 1 28 ? -13.016 -24.734 -16.609 1 98.25 28 PRO B C 1
ATOM 2903 O O . PRO B 1 28 ? -11.953 -24.578 -17.203 1 98.25 28 PRO B O 1
ATOM 2906 N N . PRO B 1 29 ? -14.141 -24.172 -17.141 1 98.12 29 PRO B N 1
ATOM 2907 C CA . PRO B 1 29 ? -14.062 -23.438 -18.406 1 98.12 29 PRO B CA 1
ATOM 2908 C C . PRO B 1 29 ? -13.039 -22.312 -18.359 1 98.12 29 PRO B C 1
ATOM 2910 O O . PRO B 1 29 ? -12.297 -22.109 -19.328 1 98.12 29 PRO B O 1
ATOM 2913 N N . LYS B 1 30 ? -12.969 -21.594 -17.312 1 98.19 30 LYS B N 1
ATOM 2914 C CA . LYS B 1 30 ? -12.031 -20.469 -17.172 1 98.19 30 LYS B CA 1
ATOM 2915 C C . LYS B 1 30 ? -10.586 -20.969 -17.109 1 98.19 30 LYS B C 1
ATOM 2917 O O . LYS B 1 30 ? -9.719 -20.469 -17.812 1 98.19 30 LYS B O 1
ATOM 2922 N N . ILE B 1 31 ? -10.352 -21.953 -16.281 1 98.5 31 ILE B N 1
ATOM 2923 C CA . ILE B 1 31 ? -9.016 -22.5 -16.094 1 98.5 31 ILE B CA 1
ATOM 2924 C C . ILE B 1 31 ? -8.508 -23.094 -17.391 1 98.5 31 ILE B C 1
ATOM 2926 O O . ILE B 1 31 ? -7.371 -22.844 -17.812 1 98.5 31 ILE B O 1
ATOM 2930 N N . ILE B 1 32 ? -9.336 -23.891 -18.062 1 98.25 32 ILE B N 1
ATOM 2931 C CA . ILE B 1 32 ? -8.984 -24.531 -19.328 1 98.25 32 ILE B CA 1
ATOM 2932 C C . ILE B 1 32 ? -8.711 -23.453 -20.375 1 98.25 32 ILE B C 1
ATOM 2934 O O . ILE B 1 32 ? -7.742 -23.562 -21.141 1 98.25 32 ILE B O 1
ATOM 2938 N N . SER B 1 33 ? -9.5 -22.391 -20.391 1 98.12 33 SER B N 1
ATOM 2939 C CA . SER B 1 33 ? -9.305 -21.297 -21.344 1 98.12 33 SER B CA 1
ATOM 2940 C C . SER B 1 33 ? -7.965 -20.609 -21.125 1 98.12 33 SER B C 1
ATOM 2942 O O . SER B 1 33 ? -7.285 -20.234 -22.078 1 98.12 33 SER B O 1
ATOM 2944 N N . ALA B 1 34 ? -7.578 -20.375 -19.875 1 98.44 34 ALA B N 1
ATOM 2945 C CA . ALA B 1 34 ? -6.301 -19.75 -19.562 1 98.44 34 ALA B CA 1
ATOM 2946 C C . ALA B 1 34 ? -5.133 -20.578 -20.078 1 98.44 34 ALA B C 1
ATOM 2948 O O . ALA B 1 34 ? -4.215 -20.047 -20.703 1 98.44 34 ALA B O 1
ATOM 2949 N N . ILE B 1 35 ? -5.191 -21.891 -19.844 1 97.94 35 ILE B N 1
ATOM 2950 C CA . ILE B 1 35 ? -4.117 -22.797 -20.25 1 97.94 35 ILE B CA 1
ATOM 2951 C C . ILE B 1 35 ? -4.055 -22.875 -21.781 1 97.94 35 ILE B C 1
ATOM 2953 O O . ILE B 1 35 ? -2.973 -22.812 -22.359 1 97.94 35 ILE B O 1
ATOM 2957 N N . ARG B 1 36 ? -5.199 -22.938 -22.406 1 97.56 36 ARG B N 1
ATOM 2958 C CA . ARG B 1 36 ? -5.246 -23.016 -23.859 1 97.56 36 ARG B CA 1
ATOM 2959 C C . ARG B 1 36 ? -4.762 -21.719 -24.484 1 97.56 36 ARG B C 1
ATOM 2961 O O . ARG B 1 36 ? -4.195 -21.719 -25.578 1 97.56 36 ARG B O 1
ATOM 2968 N N . ALA B 1 37 ? -5.008 -20.609 -23.812 1 98 37 ALA B N 1
ATOM 2969 C CA . ALA B 1 37 ? -4.535 -19.312 -24.312 1 98 37 ALA B CA 1
ATOM 2970 C C . ALA B 1 37 ? -3.012 -19.234 -24.281 1 98 37 ALA B C 1
ATOM 2972 O O . ALA B 1 37 ? -2.408 -18.438 -25 1 98 37 ALA B O 1
ATOM 2973 N N . GLY B 1 38 ? -2.348 -20.016 -23.391 1 97.81 38 GLY B N 1
ATOM 2974 C CA . GLY B 1 38 ? -0.895 -20.078 -23.422 1 97.81 38 GLY B CA 1
ATOM 2975 C C . GLY B 1 38 ? -0.254 -19.672 -22.094 1 97.81 38 GLY B C 1
ATOM 2976 O O . GLY B 1 38 ? 0.964 -19.516 -22.016 1 97.81 38 GLY B O 1
ATOM 2977 N N . TRP B 1 39 ? -1.018 -19.438 -21.047 1 98.56 39 TRP B N 1
ATOM 2978 C CA . TRP B 1 39 ? -0.45 -19.141 -19.734 1 98.56 39 TRP B CA 1
ATOM 2979 C C . TRP B 1 39 ? 0.379 -20.312 -19.219 1 98.56 39 TRP B C 1
ATOM 2981 O O . TRP B 1 39 ? 0.076 -21.484 -19.516 1 98.56 39 TRP B O 1
ATOM 2991 N N . GLY B 1 40 ? 1.458 -20.062 -18.469 1 98.44 40 GLY B N 1
ATOM 2992 C CA . GLY B 1 40 ? 2.414 -21.062 -18.047 1 98.44 40 GLY B CA 1
ATOM 2993 C C . GLY B 1 40 ? 1.865 -21.984 -16.969 1 98.44 40 GLY B C 1
ATOM 2994 O O . GLY B 1 40 ? 2.379 -23.094 -16.75 1 98.44 40 GLY B O 1
ATOM 2995 N N . GLY B 1 41 ? 0.856 -21.562 -16.281 1 98.31 41 GLY B N 1
ATOM 2996 C CA . GLY B 1 41 ? 0.195 -22.281 -15.211 1 98.31 41 GLY B CA 1
ATOM 2997 C C . GLY B 1 41 ? -0.931 -21.5 -14.57 1 98.31 41 GLY B C 1
ATOM 2998 O O . GLY B 1 41 ? -1.205 -20.359 -14.953 1 98.31 41 GLY B O 1
ATOM 2999 N N . VAL B 1 42 ? -1.589 -22.141 -13.648 1 98.56 42 VAL B N 1
ATOM 3000 C CA . VAL B 1 42 ? -2.729 -21.516 -12.984 1 98.56 42 VAL B CA 1
ATOM 3001 C C . VAL B 1 42 ? -2.719 -21.859 -11.5 1 98.56 42 VAL B C 1
ATOM 3003 O O . VAL B 1 42 ? -2.379 -22.984 -11.117 1 98.56 42 VAL B O 1
ATOM 3006 N N . VAL B 1 43 ? -3.01 -20.875 -10.703 1 98.81 43 VAL B N 1
ATOM 3007 C CA . VAL B 1 43 ? -3.4 -21.094 -9.312 1 98.81 43 VAL B CA 1
ATOM 3008 C C . VAL B 1 43 ? -4.922 -21.062 -9.195 1 98.81 43 VAL B C 1
ATOM 3010 O O . VAL B 1 43 ? -5.543 -20.031 -9.461 1 98.81 43 VAL B O 1
ATOM 3013 N N . VAL B 1 44 ? -5.543 -22.094 -8.812 1 98.44 44 VAL B N 1
ATOM 3014 C CA . VAL B 1 44 ? -7.004 -22.125 -8.805 1 98.44 44 VAL B CA 1
ATOM 3015 C C . VAL B 1 44 ? -7.539 -21.266 -7.664 1 98.44 44 VAL B C 1
ATOM 3017 O O . VAL B 1 44 ? -6.824 -21 -6.691 1 98.44 44 VAL B O 1
ATOM 3020 N N . LYS B 1 45 ? -8.789 -20.828 -7.855 1 97.06 45 LYS B N 1
ATOM 3021 C CA . LYS B 1 45 ? -9.469 -20.141 -6.762 1 97.06 45 LYS B CA 1
ATOM 3022 C C . LYS B 1 45 ? -9.352 -20.922 -5.457 1 97.06 45 LYS B C 1
ATOM 3024 O O . LYS B 1 45 ? -9.508 -22.156 -5.445 1 97.06 45 LYS B O 1
ATOM 3029 N N . THR B 1 46 ? -9.047 -20.203 -4.383 1 96.69 46 THR B N 1
ATOM 3030 C CA . THR B 1 46 ? -8.75 -20.859 -3.109 1 96.69 46 THR B CA 1
ATOM 3031 C C . THR B 1 46 ? -9.922 -21.719 -2.662 1 96.69 46 THR B C 1
ATOM 3033 O O . THR B 1 46 ? -11.07 -21.266 -2.643 1 96.69 46 THR B O 1
ATOM 3036 N N . ILE B 1 47 ? -9.617 -22.922 -2.352 1 96 47 ILE B N 1
ATOM 3037 C CA . ILE B 1 47 ? -10.594 -23.922 -1.951 1 96 47 ILE B CA 1
ATOM 3038 C C . ILE B 1 47 ? -10.578 -24.094 -0.434 1 96 47 ILE B C 1
ATOM 3040 O O . ILE B 1 47 ? -9.508 -24.172 0.175 1 96 47 ILE B O 1
ATOM 3044 N N . GLY B 1 48 ? -11.68 -24.062 0.158 1 92.25 48 GLY B N 1
ATOM 3045 C CA . GLY B 1 48 ? -11.883 -24.359 1.567 1 92.25 48 GLY B CA 1
ATOM 3046 C C . GLY B 1 48 ? -12.938 -25.422 1.81 1 92.25 48 GLY B C 1
ATOM 3047 O O . GLY B 1 48 ? -13.531 -25.938 0.863 1 92.25 48 GLY B O 1
ATOM 3048 N N . ASP B 1 49 ? -13.086 -25.797 3.062 1 87.69 49 ASP B N 1
ATOM 3049 C CA . ASP B 1 49 ? -14.07 -26.828 3.412 1 87.69 49 ASP B CA 1
ATOM 3050 C C . ASP B 1 49 ? -15.102 -26.281 4.406 1 87.69 49 ASP B C 1
ATOM 3052 O O . ASP B 1 49 ? -16.266 -26.078 4.055 1 87.69 49 ASP B O 1
ATOM 3056 N N . SER B 1 50 ? -14.625 -25.828 5.586 1 80.5 50 SER B N 1
ATOM 3057 C CA . SER B 1 50 ? -15.531 -25.422 6.652 1 80.5 50 SER B CA 1
ATOM 3058 C C . SER B 1 50 ? -15.797 -23.922 6.602 1 80.5 50 SER B C 1
ATOM 3060 O O . SER B 1 50 ? -16.766 -23.438 7.199 1 80.5 50 SER B O 1
ATOM 3062 N N . ILE B 1 51 ? -14.969 -23.266 5.961 1 72.88 51 ILE B N 1
ATOM 3063 C CA . ILE B 1 51 ? -15.109 -21.812 5.914 1 72.88 51 ILE B CA 1
ATOM 3064 C C . ILE B 1 51 ? -16.094 -21.438 4.809 1 72.88 51 ILE B C 1
ATOM 3066 O O . ILE B 1 51 ? -15.805 -21.609 3.625 1 72.88 51 ILE B O 1
ATOM 3070 N N . VAL B 1 52 ? -17.359 -21.312 5.223 1 70.62 52 VAL B N 1
ATOM 3071 C CA . VAL B 1 52 ? -18.375 -21.047 4.207 1 70.62 52 VAL B CA 1
ATOM 3072 C C . VAL B 1 52 ? -19 -19.672 4.438 1 70.62 52 VAL B C 1
ATOM 3074 O O . VAL B 1 52 ? -19.562 -19.406 5.504 1 70.62 52 VAL B O 1
ATOM 3077 N N . ARG B 1 53 ? -18.641 -18.75 3.537 1 78.94 53 ARG B N 1
ATOM 3078 C CA . ARG B 1 53 ? -19.328 -17.453 3.504 1 78.94 53 ARG B CA 1
ATOM 3079 C C . ARG B 1 53 ? -19.859 -17.156 2.109 1 78.94 53 ARG B C 1
ATOM 3081 O O . ARG B 1 53 ? -19.344 -17.672 1.115 1 78.94 53 ARG B O 1
ATOM 3088 N N . LYS B 1 54 ? -20.938 -16.391 2.203 1 87.69 54 LYS B N 1
ATOM 3089 C CA . LYS B 1 54 ? -21.469 -15.953 0.917 1 87.69 54 LYS B CA 1
ATOM 3090 C C . LYS B 1 54 ? -20.859 -14.625 0.481 1 87.69 54 LYS B C 1
ATOM 3092 O O . LYS B 1 54 ? -20.641 -13.734 1.307 1 87.69 54 LYS B O 1
ATOM 3097 N N . SER B 1 55 ? -20.594 -14.578 -0.732 1 90.88 55 SER B N 1
ATOM 3098 C CA . SER B 1 55 ? -19.984 -13.367 -1.266 1 90.88 55 SER B CA 1
ATOM 3099 C C . SER B 1 55 ? -20.938 -12.188 -1.212 1 90.88 55 SER B C 1
ATOM 3101 O O . SER B 1 55 ? -22.141 -12.336 -1.456 1 90.88 55 SER B O 1
ATOM 3103 N N . VAL B 1 56 ? -20.438 -11.062 -0.881 1 94.62 56 VAL B N 1
ATOM 3104 C CA . VAL B 1 56 ? -21.203 -9.82 -0.888 1 94.62 56 VAL B CA 1
ATOM 3105 C C . VAL B 1 56 ? -21.297 -9.273 -2.311 1 94.62 56 VAL B C 1
ATOM 3107 O O . VAL B 1 56 ? -20.547 -9.688 -3.191 1 94.62 56 VAL B O 1
ATOM 3110 N N . ARG B 1 57 ? -22.266 -8.469 -2.6 1 96.19 57 ARG B N 1
ATOM 3111 C CA . ARG B 1 57 ? -22.453 -7.832 -3.898 1 96.19 57 ARG B CA 1
ATOM 3112 C C . ARG B 1 57 ? -22.859 -6.367 -3.74 1 96.19 57 ARG B C 1
ATOM 3114 O O . ARG B 1 57 ? -23.719 -6.039 -2.922 1 96.19 57 ARG B O 1
ATOM 3121 N N . PRO B 1 58 ? -22.203 -5.453 -4.535 1 96.38 58 PRO B N 1
ATOM 3122 C CA . PRO B 1 58 ? -21.047 -5.676 -5.426 1 96.38 58 PRO B CA 1
ATOM 3123 C C . PRO B 1 58 ? -19.75 -5.938 -4.664 1 96.38 58 PRO B C 1
ATOM 3125 O O . PRO B 1 58 ? -19.594 -5.461 -3.537 1 96.38 58 PRO B O 1
ATOM 3128 N N . MET B 1 59 ? -18.891 -6.609 -5.281 1 94.75 59 MET B N 1
ATOM 3129 C CA . MET B 1 59 ? -17.703 -7.008 -4.535 1 94.75 59 MET B CA 1
ATOM 3130 C C . MET B 1 59 ? -16.469 -6.27 -5.043 1 94.75 59 MET B C 1
ATOM 3132 O O . MET B 1 59 ? -15.383 -6.402 -4.477 1 94.75 59 MET B O 1
ATOM 3136 N N . TYR B 1 60 ? -16.672 -5.488 -6.172 1 96.62 60 TYR B N 1
ATOM 3137 C CA . TYR B 1 60 ? -15.523 -4.828 -6.777 1 96.62 60 TYR B CA 1
ATOM 3138 C C . TYR B 1 60 ? -15.75 -3.326 -6.895 1 96.62 60 TYR B C 1
ATOM 3140 O O . TYR B 1 60 ? -16.891 -2.877 -7.043 1 96.62 60 TYR B O 1
ATOM 3148 N N . ALA B 1 61 ? -14.719 -2.58 -6.82 1 96.75 61 ALA B N 1
ATOM 3149 C CA . ALA B 1 61 ? -14.68 -1.159 -7.16 1 96.75 61 ALA B CA 1
ATOM 3150 C C . ALA B 1 61 ? -13.305 -0.753 -7.668 1 96.75 61 ALA B C 1
ATOM 3152 O O . ALA B 1 61 ? -12.312 -1.455 -7.43 1 96.75 61 ALA B O 1
ATOM 3153 N N . THR B 1 62 ? -13.203 0.331 -8.461 1 95.12 62 THR B N 1
ATOM 3154 C CA . THR B 1 62 ? -11.945 0.787 -9.031 1 95.12 62 THR B CA 1
ATOM 3155 C C . THR B 1 62 ? -11.789 2.295 -8.867 1 95.12 62 THR B C 1
ATOM 3157 O O . THR B 1 62 ? -12.773 3.006 -8.656 1 95.12 62 THR B O 1
ATOM 3160 N N . ILE B 1 63 ? -10.625 2.732 -8.797 1 92.12 63 ILE B N 1
ATOM 3161 C CA . ILE B 1 63 ? -10.32 4.137 -9.047 1 92.12 63 ILE B CA 1
ATOM 3162 C C . ILE B 1 63 ? -9.547 4.27 -10.359 1 92.12 63 ILE B C 1
ATOM 3164 O O . ILE B 1 63 ? -8.688 3.447 -10.664 1 92.12 63 ILE B O 1
ATOM 3168 N N . ARG B 1 64 ? -9.914 5.258 -11.062 1 88.62 64 ARG B N 1
ATOM 3169 C CA . ARG B 1 64 ? -9.344 5.5 -12.383 1 88.62 64 ARG B CA 1
ATOM 3170 C C . ARG B 1 64 ? -9.008 6.977 -12.57 1 88.62 64 ARG B C 1
ATOM 3172 O O . ARG B 1 64 ? -9.617 7.84 -11.938 1 88.62 64 ARG B O 1
ATOM 3179 N N . ARG B 1 65 ? -8.008 7.219 -13.289 1 80.12 65 ARG B N 1
ATOM 3180 C CA . ARG B 1 65 ? -7.691 8.547 -13.805 1 80.12 65 ARG B CA 1
ATOM 3181 C C . ARG B 1 65 ? -7.492 8.516 -15.32 1 80.12 65 ARG B C 1
ATOM 3183 O O . ARG B 1 65 ? -6.641 7.777 -15.82 1 80.12 65 ARG B O 1
ATOM 3190 N N . ASN B 1 66 ? -8.141 9.344 -16.172 1 76.19 66 ASN B N 1
ATOM 3191 C CA . ASN B 1 66 ? -8.125 9.383 -17.625 1 76.19 66 ASN B CA 1
ATOM 3192 C C . ASN B 1 66 ? -8.227 7.988 -18.234 1 76.19 66 ASN B C 1
ATOM 3194 O O . ASN B 1 66 ? -7.41 7.609 -19.078 1 76.19 66 ASN B O 1
ATOM 3198 N N . ARG B 1 67 ? -8.992 7.043 -17.766 1 75.12 67 ARG B N 1
ATOM 3199 C CA . ARG B 1 67 ? -9.352 5.723 -18.281 1 75.12 67 ARG B CA 1
ATOM 3200 C C . ARG B 1 67 ? -8.344 4.672 -17.828 1 75.12 67 ARG B C 1
ATOM 3202 O O . ARG B 1 67 ? -8.43 3.51 -18.234 1 75.12 67 ARG B O 1
ATOM 3209 N N . GLU B 1 68 ? -7.398 5.102 -17.172 1 82.69 68 GLU B N 1
ATOM 3210 C CA . GLU B 1 68 ? -6.426 4.141 -16.656 1 82.69 68 GLU B CA 1
ATOM 3211 C C . GLU B 1 68 ? -6.75 3.732 -15.227 1 82.69 68 GLU B C 1
ATOM 3213 O O . GLU B 1 68 ? -7.066 4.582 -14.391 1 82.69 68 GLU B O 1
ATOM 3218 N N . ILE B 1 69 ? -6.719 2.51 -15.016 1 90.19 69 ILE B N 1
ATOM 3219 C CA . ILE B 1 69 ? -6.969 2.002 -13.672 1 90.19 69 ILE B CA 1
ATOM 3220 C C . ILE B 1 69 ? -5.762 2.275 -12.781 1 90.19 69 ILE B C 1
ATOM 3222 O O . ILE B 1 69 ? -4.625 1.984 -13.164 1 90.19 69 ILE B O 1
ATOM 3226 N N . ILE B 1 70 ? -5.965 2.861 -11.688 1 93.56 70 ILE B N 1
ATOM 3227 C CA . ILE B 1 70 ? -4.914 3.115 -10.711 1 93.56 70 ILE B CA 1
ATOM 3228 C C . ILE B 1 70 ? -4.891 1.989 -9.68 1 93.56 70 ILE B C 1
ATOM 3230 O O . ILE B 1 70 ? -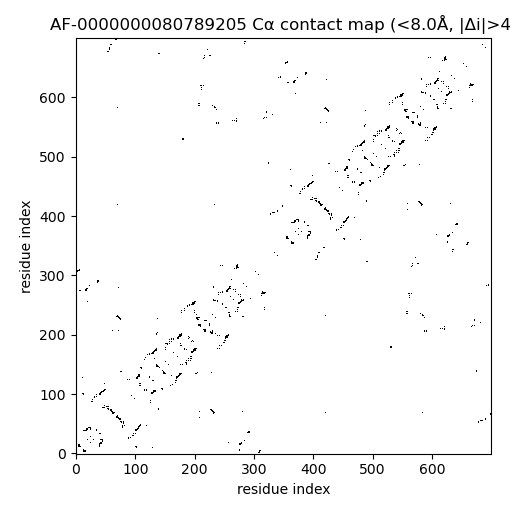3.824 1.466 -9.344 1 93.56 70 ILE B O 1
ATOM 3234 N N . ALA B 1 71 ? -6.07 1.634 -9.242 1 96.56 71 ALA B N 1
A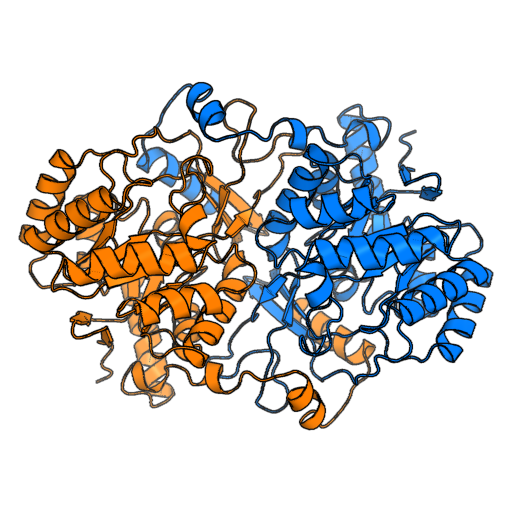TOM 3235 C CA . ALA B 1 71 ? -6.211 0.616 -8.203 1 96.56 71 ALA B CA 1
ATOM 3236 C C . ALA B 1 71 ? -7.543 -0.119 -8.336 1 96.56 71 ALA B C 1
ATOM 3238 O O . ALA B 1 71 ? -8.461 0.361 -9 1 96.56 71 ALA B O 1
ATOM 3239 N N . PHE B 1 72 ? -7.609 -1.253 -7.852 1 97.5 72 PHE B N 1
ATOM 3240 C CA . PHE B 1 72 ? -8.742 -2.168 -7.832 1 97.5 72 PHE B CA 1
ATOM 3241 C C . PHE B 1 72 ? -8.977 -2.713 -6.426 1 97.5 72 PHE B C 1
ATOM 3243 O O . PHE B 1 72 ? -8.016 -3.045 -5.719 1 97.5 72 PHE B O 1
ATOM 3250 N N . GLU B 1 73 ? -10.234 -2.688 -5.973 1 97.44 73 GLU B N 1
ATOM 3251 C CA . GLU B 1 73 ? -10.57 -3.273 -4.68 1 97.44 73 GLU B CA 1
ATOM 3252 C C . GLU B 1 73 ? -11.508 -4.465 -4.836 1 97.44 73 GLU B C 1
ATOM 3254 O O . GLU B 1 73 ? -12.43 -4.43 -5.664 1 97.44 73 GLU B O 1
ATOM 3259 N N . ASN B 1 74 ? -11.25 -5.496 -4.02 1 96.38 74 ASN B N 1
ATOM 3260 C CA . ASN B 1 74 ? -12.195 -6.609 -3.965 1 96.38 74 ASN B CA 1
ATOM 3261 C C . ASN B 1 74 ? -12.562 -6.957 -2.525 1 96.38 74 ASN B C 1
ATOM 3263 O O . ASN B 1 74 ? -11.75 -6.805 -1.615 1 96.38 74 ASN B O 1
ATOM 3267 N N . LEU B 1 75 ? -13.773 -7.344 -2.33 1 95 75 LEU B N 1
ATOM 3268 C CA . LEU B 1 75 ? -14.25 -8.008 -1.117 1 95 75 LEU B CA 1
ATOM 3269 C C . LEU B 1 75 ? -14.586 -9.469 -1.39 1 95 75 LEU B C 1
ATOM 3271 O O . LEU B 1 75 ? -15.578 -9.984 -0.879 1 95 75 LEU B O 1
ATOM 3275 N N . GLU B 1 76 ? -13.766 -10.031 -2.211 1 89.94 76 GLU B N 1
ATOM 3276 C CA . GLU B 1 76 ? -13.945 -11.414 -2.631 1 89.94 76 GLU B CA 1
ATOM 3277 C C . GLU B 1 76 ? -13.477 -12.383 -1.548 1 89.94 76 GLU B C 1
ATOM 3279 O O . GLU B 1 76 ? -12.5 -12.109 -0.84 1 89.94 76 GLU B O 1
ATOM 3284 N N . LEU B 1 77 ? -14.125 -13.492 -1.467 1 88.31 77 LEU B N 1
ATOM 3285 C CA . LEU B 1 77 ? -13.75 -14.578 -0.566 1 88.31 77 LEU B CA 1
ATOM 3286 C C . LEU B 1 77 ? -13.219 -15.773 -1.35 1 88.31 77 LEU B C 1
ATOM 3288 O O . LEU B 1 77 ? -12.953 -15.672 -2.549 1 88.31 77 LEU B O 1
ATOM 3292 N N . ILE B 1 78 ? -12.961 -16.812 -0.66 1 92.19 78 ILE B N 1
ATOM 3293 C CA . ILE B 1 78 ? -12.586 -18.062 -1.316 1 92.19 78 ILE B CA 1
ATOM 3294 C C . ILE B 1 78 ? -13.781 -18.625 -2.08 1 92.19 78 ILE B C 1
ATOM 3296 O O . ILE B 1 78 ? -14.844 -18 -2.135 1 92.19 78 ILE B O 1
ATOM 3300 N N . THR B 1 79 ? -13.641 -19.672 -2.771 1 93.12 79 THR B N 1
ATOM 3301 C CA . THR B 1 79 ? -14.688 -20.25 -3.604 1 93.12 79 THR B CA 1
ATOM 3302 C C . THR B 1 79 ? -15.945 -20.516 -2.777 1 93.12 79 THR B C 1
ATOM 3304 O O . THR B 1 79 ? -15.859 -20.859 -1.594 1 93.12 79 THR B O 1
ATOM 3307 N N . GLU B 1 80 ? -17.047 -20.391 -3.389 1 89.56 80 GLU B N 1
ATOM 3308 C CA . GLU B 1 80 ? -18.312 -20.734 -2.756 1 89.56 80 GLU B CA 1
ATOM 3309 C C . GLU B 1 80 ? -18.703 -22.188 -3.057 1 89.56 80 GLU B C 1
ATOM 3311 O O . GLU B 1 80 ? -19.609 -22.734 -2.438 1 89.56 80 GLU B O 1
ATOM 3316 N N . ASP B 1 81 ? -18.031 -22.766 -4.012 1 93.75 81 ASP B N 1
ATOM 3317 C CA . ASP B 1 81 ? -18.344 -24.141 -4.391 1 93.75 81 ASP B CA 1
ATOM 3318 C C . ASP B 1 81 ? -17.797 -25.141 -3.371 1 93.75 81 ASP B C 1
ATOM 3320 O O . ASP B 1 81 ? -16.625 -25.031 -2.963 1 93.75 81 ASP B O 1
ATOM 3324 N N . PRO B 1 82 ? -18.594 -26.094 -2.941 1 93.44 82 PRO B N 1
ATOM 3325 C CA . PRO B 1 82 ? -18.141 -27.062 -1.951 1 93.44 82 PRO B CA 1
ATOM 3326 C C . PRO B 1 82 ? -17.078 -28.016 -2.504 1 93.44 82 PRO B C 1
ATOM 3328 O O . PRO B 1 82 ? -16.891 -28.094 -3.721 1 93.44 82 PRO B O 1
ATOM 3331 N N . LEU B 1 83 ? -16.469 -28.734 -1.638 1 94.69 83 LEU B N 1
ATOM 3332 C CA . LEU B 1 83 ? -15.359 -29.625 -1.967 1 94.69 83 LEU B CA 1
ATOM 3333 C C . LEU B 1 83 ? -15.781 -30.688 -2.982 1 94.69 83 LEU B C 1
ATOM 3335 O O . LEU B 1 83 ? -15.008 -31.062 -3.863 1 94.69 83 LEU B O 1
ATOM 3339 N N . GLU B 1 84 ? -17 -31.141 -2.871 1 95.25 84 GLU B N 1
ATOM 3340 C CA . GLU B 1 84 ? -17.516 -32.156 -3.795 1 95.25 84 GLU B CA 1
ATOM 3341 C C . GLU B 1 84 ? -17.562 -31.609 -5.227 1 95.25 84 GLU B C 1
ATOM 3343 O O . GLU B 1 84 ? -17.281 -32.344 -6.176 1 95.25 84 GLU B O 1
ATOM 3348 N N . VAL B 1 85 ? -17.906 -30.391 -5.348 1 96.62 85 VAL B N 1
ATOM 3349 C CA . VAL B 1 85 ? -17.938 -29.75 -6.664 1 96.62 85 VAL B CA 1
ATOM 3350 C C . VAL B 1 85 ? -16.516 -29.594 -7.199 1 96.62 85 VAL B C 1
ATOM 3352 O O . VAL B 1 85 ? -16.25 -29.875 -8.367 1 96.62 85 VAL B O 1
ATOM 3355 N N . TRP B 1 86 ? -15.602 -29.219 -6.402 1 97.25 86 TRP B N 1
ATOM 3356 C CA . TRP B 1 86 ? -14.219 -29.031 -6.82 1 97.25 86 TRP B CA 1
ATOM 3357 C C . TRP B 1 86 ? -13.562 -30.359 -7.152 1 97.25 86 TRP B C 1
ATOM 3359 O O . TRP B 1 86 ? -12.648 -30.422 -7.98 1 97.25 86 TRP B O 1
ATOM 3369 N N . ASP B 1 87 ? -14.07 -31.406 -6.473 1 96.94 87 ASP B N 1
ATOM 3370 C CA . ASP B 1 87 ? -13.609 -32.75 -6.863 1 96.94 87 ASP B CA 1
ATOM 3371 C C . ASP B 1 87 ? -13.859 -33 -8.344 1 96.94 87 ASP B C 1
ATOM 3373 O O . ASP B 1 87 ? -12.969 -33.469 -9.062 1 96.94 87 ASP B O 1
ATOM 3377 N N . LYS B 1 88 ? -15.039 -32.656 -8.75 1 97.5 88 LYS B N 1
ATOM 3378 C CA . LYS B 1 88 ? -15.398 -32.812 -10.156 1 97.5 88 LYS B CA 1
ATOM 3379 C C . LYS B 1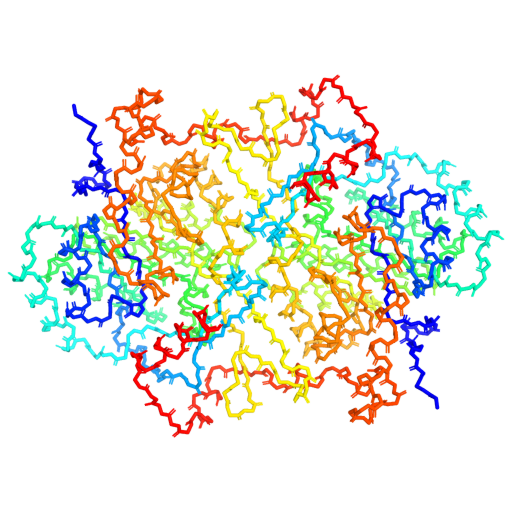 88 ? -14.625 -31.828 -11.023 1 97.5 88 LYS B C 1
ATOM 3381 O O . LYS B 1 88 ? -14.18 -32.188 -12.125 1 97.5 88 LYS B O 1
ATOM 3386 N N . TYR B 1 89 ? -14.492 -30.578 -10.57 1 98.12 89 TYR B N 1
ATOM 3387 C CA . TYR B 1 89 ? -13.75 -29.562 -11.305 1 98.12 89 TYR B CA 1
ATOM 3388 C C . TYR B 1 89 ? -12.336 -30.031 -11.617 1 98.12 89 TYR B C 1
ATOM 3390 O O . TYR B 1 89 ? -11.898 -29.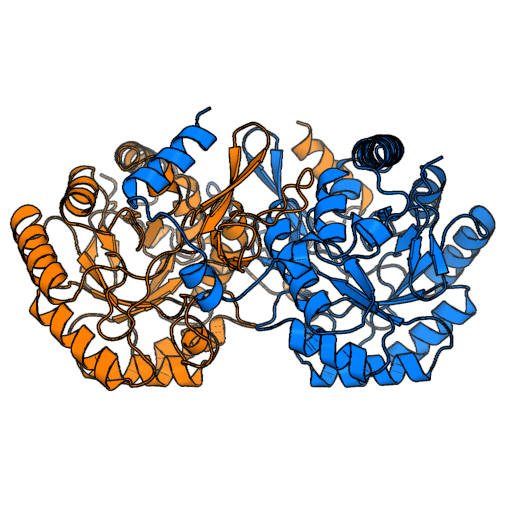984 -12.773 1 98.12 89 TYR B O 1
ATOM 3398 N N . LEU B 1 90 ? -11.633 -30.578 -10.617 1 97.5 90 LEU B N 1
ATOM 3399 C CA . LEU B 1 90 ? -10.234 -30.953 -10.781 1 97.5 90 LEU B CA 1
ATOM 3400 C C . LEU B 1 90 ? -10.102 -32.125 -11.734 1 97.5 90 LEU B C 1
ATOM 3402 O O . LEU B 1 90 ? -9.141 -32.219 -12.492 1 97.5 90 LEU B O 1
ATOM 3406 N N . ARG B 1 91 ? -11.07 -33.031 -11.719 1 96.19 91 ARG B N 1
ATOM 3407 C CA . ARG B 1 91 ? -11.062 -34.156 -12.648 1 96.19 91 ARG B CA 1
ATOM 3408 C C . ARG B 1 91 ? -11.203 -33.656 -14.086 1 96.19 91 ARG B C 1
ATOM 3410 O O . ARG B 1 91 ? -10.477 -34.125 -14.977 1 96.19 91 ARG B O 1
ATOM 3417 N N . VAL B 1 92 ? -12.148 -32.75 -14.258 1 97.44 92 VAL B N 1
ATOM 3418 C CA . VAL B 1 92 ? -12.391 -32.219 -15.594 1 97.44 92 VAL B CA 1
ATOM 3419 C C . VAL B 1 92 ? -11.148 -31.469 -16.078 1 97.44 92 VAL B C 1
ATOM 3421 O O . VAL B 1 92 ? -10.719 -31.656 -17.219 1 97.44 92 VAL B O 1
ATOM 3424 N N . ILE B 1 93 ? -10.57 -30.641 -15.25 1 97.38 93 ILE B N 1
ATOM 3425 C CA . ILE B 1 93 ? -9.398 -29.844 -15.594 1 97.38 93 ILE B CA 1
ATOM 3426 C C . ILE B 1 93 ? -8.25 -30.766 -15.992 1 97.38 93 ILE B C 1
ATOM 3428 O O . ILE B 1 93 ? -7.621 -30.562 -17.031 1 97.38 93 ILE B O 1
ATOM 3432 N N . LYS B 1 94 ? -7.984 -31.75 -15.195 1 95.19 94 LYS B N 1
ATOM 3433 C CA . LYS B 1 94 ? -6.883 -32.688 -15.453 1 95.19 94 LYS B CA 1
ATOM 3434 C C . LYS B 1 94 ? -7.094 -33.438 -16.766 1 95.19 94 LYS B C 1
ATOM 3436 O O . LYS B 1 94 ? -6.145 -33.656 -17.531 1 95.19 94 LYS B O 1
ATOM 3441 N N . SER B 1 95 ? -8.289 -33.875 -16.984 1 95.44 95 SER B N 1
ATOM 3442 C CA . SER B 1 95 ? -8.602 -34.594 -18.203 1 95.44 95 SER B CA 1
ATOM 3443 C C . SER B 1 95 ? -8.398 -33.75 -19.438 1 95.44 95 SER B C 1
ATOM 3445 O O . SER B 1 95 ? -7.93 -34.219 -20.469 1 95.44 95 SER B O 1
ATOM 3447 N N . GLU B 1 96 ? -8.758 -32.5 -19.328 1 96.19 96 GLU B N 1
ATOM 3448 C CA . GLU B 1 96 ? -8.758 -31.609 -20.5 1 96.19 96 GLU B CA 1
ATOM 3449 C C . GLU B 1 96 ? -7.359 -31.047 -20.766 1 96.19 96 GLU B C 1
ATOM 3451 O O . GLU B 1 96 ? -6.973 -30.875 -21.922 1 96.19 96 GLU B O 1
ATOM 3456 N N . ILE B 1 97 ? -6.582 -30.734 -19.781 1 93.69 97 ILE B N 1
ATOM 3457 C CA . ILE B 1 97 ? -5.328 -30.031 -20 1 93.69 97 ILE B CA 1
ATOM 3458 C C . ILE B 1 97 ? -4.156 -31 -19.922 1 93.69 97 ILE B C 1
ATOM 3460 O O . ILE B 1 97 ? -3.047 -30.688 -20.359 1 93.69 97 ILE B O 1
ATOM 3464 N N . GLY B 1 98 ? -4.363 -32.188 -19.328 1 89.12 98 GLY B N 1
ATOM 3465 C CA . GLY B 1 98 ? -3.293 -33.156 -19.203 1 89.12 98 GLY B CA 1
ATOM 3466 C C . GLY B 1 98 ? -2.076 -32.594 -18.469 1 89.12 98 GLY B C 1
ATOM 3467 O O . GLY B 1 98 ? -2.191 -32.062 -17.359 1 89.12 98 GLY B O 1
ATOM 3468 N N . LYS B 1 99 ? -0.976 -32.719 -19.156 1 84.62 99 LYS B N 1
ATOM 3469 C CA . LYS B 1 99 ? 0.281 -32.25 -18.594 1 84.62 99 LYS B CA 1
ATOM 3470 C C . LYS B 1 99 ? 0.766 -30.984 -19.281 1 84.62 99 LYS B C 1
ATOM 3472 O O . LYS B 1 99 ? 1.962 -30.688 -19.281 1 84.62 99 LYS B O 1
ATOM 3477 N N . SER B 1 100 ? -0.113 -30.297 -19.844 1 87.19 100 SER B N 1
ATOM 3478 C CA . SER B 1 100 ? 0.22 -29.109 -20.641 1 87.19 100 SER B CA 1
ATOM 3479 C C . SER B 1 100 ? 0.742 -27.984 -19.75 1 87.19 100 SER B C 1
ATOM 3481 O O . SER B 1 100 ? 1.627 -27.234 -20.156 1 87.19 100 SER B O 1
ATOM 3483 N N . ALA B 1 101 ? 0.182 -27.859 -18.609 1 92.81 101 ALA B N 1
ATOM 3484 C CA . ALA B 1 101 ? 0.602 -26.812 -17.672 1 92.81 101 ALA B CA 1
ATOM 3485 C C . ALA B 1 101 ? 0.369 -27.25 -16.234 1 92.81 101 ALA B C 1
ATOM 3487 O O . ALA B 1 101 ? -0.599 -27.953 -15.938 1 92.81 101 ALA B O 1
ATOM 3488 N N . PRO B 1 102 ? 1.266 -26.844 -15.367 1 97.38 102 PRO B N 1
ATOM 3489 C CA . PRO B 1 102 ? 1.064 -27.188 -13.961 1 97.38 102 PRO B CA 1
ATOM 3490 C C . PRO B 1 102 ? -0.158 -26.5 -13.352 1 97.38 102 PRO B C 1
ATOM 3492 O O . PRO B 1 102 ? -0.479 -25.359 -13.727 1 97.38 102 PRO B O 1
ATOM 3495 N N . ILE B 1 103 ? -0.794 -27.172 -12.438 1 97.81 103 ILE B N 1
ATOM 3496 C CA . ILE B 1 103 ? -1.912 -26.656 -11.664 1 97.81 103 ILE B CA 1
ATOM 3497 C C . ILE B 1 103 ? -1.508 -26.531 -10.195 1 97.81 103 ILE B C 1
ATOM 3499 O O . ILE B 1 103 ? -1.143 -27.531 -9.562 1 97.81 103 ILE B O 1
ATOM 3503 N N . ILE B 1 104 ? -1.524 -25.312 -9.711 1 98.69 104 ILE B N 1
ATOM 3504 C CA . ILE B 1 104 ? -1.319 -25.047 -8.289 1 98.69 104 ILE B CA 1
ATOM 3505 C C . ILE B 1 104 ? -2.67 -24.953 -7.586 1 98.69 104 ILE B C 1
ATOM 3507 O O . ILE B 1 104 ? -3.537 -24.188 -8 1 98.69 104 ILE B O 1
ATOM 3511 N N . VAL B 1 105 ? -2.902 -25.766 -6.578 1 98.75 105 VAL B N 1
ATOM 3512 C CA . VAL B 1 105 ? -4.156 -25.719 -5.832 1 98.75 105 VAL B CA 1
ATOM 3513 C C . VAL B 1 105 ? -3.982 -24.844 -4.586 1 98.75 105 VAL B C 1
ATOM 3515 O O . VAL B 1 105 ? -3.166 -25.156 -3.717 1 98.75 105 VAL B O 1
ATOM 3518 N N . SER B 1 106 ? -4.688 -23.75 -4.578 1 98.25 106 SER B N 1
ATOM 3519 C CA . SER B 1 106 ? -4.727 -22.875 -3.406 1 98.25 106 SER B CA 1
ATOM 3520 C C . SER B 1 106 ? -5.75 -23.375 -2.389 1 98.25 106 SER B C 1
ATOM 3522 O O . SER B 1 106 ? -6.891 -23.672 -2.746 1 98.25 106 SER B O 1
ATOM 3524 N N . ILE B 1 107 ? -5.348 -23.422 -1.117 1 96.81 107 ILE B N 1
ATOM 3525 C CA . ILE B 1 107 ? -6.262 -23.906 -0.089 1 96.81 107 ILE B CA 1
ATOM 3526 C C . ILE B 1 107 ? -6.262 -22.953 1.1 1 96.81 107 ILE B C 1
ATOM 3528 O O . ILE B 1 107 ? -5.293 -22.219 1.319 1 96.81 107 ILE B O 1
ATOM 3532 N N . MET B 1 108 ? -7.316 -22.969 1.831 1 94.69 108 MET B N 1
ATOM 3533 C CA . MET B 1 108 ? -7.469 -22.25 3.096 1 94.69 108 MET B CA 1
ATOM 3534 C C . MET B 1 108 ? -8.375 -23.031 4.051 1 94.69 108 MET B C 1
ATOM 3536 O O . MET B 1 108 ? -9.461 -23.453 3.666 1 94.69 108 MET B O 1
ATOM 3540 N N . GLY B 1 109 ? -7.871 -23.281 5.23 1 91 109 GLY B N 1
ATOM 3541 C CA . GLY B 1 109 ? -8.648 -23.906 6.285 1 91 109 GLY B CA 1
ATOM 3542 C C . GLY B 1 109 ? -8.93 -22.984 7.457 1 91 109 GLY B C 1
ATOM 3543 O O . GLY B 1 109 ? -8.555 -21.812 7.43 1 91 109 GLY B O 1
ATOM 3544 N N . GLY B 1 110 ? -9.688 -23.484 8.453 1 86.38 110 GLY B N 1
ATOM 3545 C CA . GLY B 1 110 ? -9.992 -22.75 9.672 1 86.38 110 GLY B CA 1
ATOM 3546 C C . GLY B 1 110 ? -8.852 -22.766 10.68 1 86.38 110 GLY B C 1
ATOM 3547 O O . GLY B 1 110 ? -7.703 -23.016 10.32 1 86.38 110 GLY B O 1
ATOM 3548 N N . PRO B 1 111 ? -9.172 -22.391 11.93 1 86.06 111 PRO B N 1
ATOM 3549 C CA . PRO B 1 111 ? -8.148 -22.344 12.969 1 86.06 111 PRO B CA 1
ATOM 3550 C C . PRO B 1 111 ? -7.566 -23.703 13.305 1 86.06 111 PRO B C 1
ATOM 3552 O O . PRO B 1 111 ? -6.457 -23.797 13.844 1 86.06 111 PRO B O 1
ATOM 3555 N N . ASP B 1 112 ? -8.258 -24.75 13 1 88.44 112 ASP B N 1
ATOM 3556 C CA . ASP B 1 112 ? -7.777 -26.109 13.203 1 88.44 112 ASP B CA 1
ATOM 3557 C C . ASP B 1 112 ? -6.918 -26.578 12.031 1 88.44 112 ASP B C 1
ATOM 3559 O O . ASP B 1 112 ? -7.426 -26.797 10.93 1 88.44 112 ASP B O 1
ATOM 3563 N N . TYR B 1 113 ? -5.609 -26.797 12.289 1 90.25 113 TYR B N 1
ATOM 3564 C CA . TYR B 1 113 ? -4.684 -27.141 11.211 1 90.25 113 TYR B CA 1
ATOM 3565 C C . TYR B 1 113 ? -5.02 -28.484 10.602 1 90.25 113 TYR B C 1
ATOM 3567 O O . TYR B 1 113 ? -4.602 -28.797 9.484 1 90.25 113 TYR B O 1
ATOM 3575 N N . SER B 1 114 ? -5.793 -29.328 11.305 1 94.56 114 SER B N 1
ATOM 3576 C CA . SER B 1 114 ? -6.188 -30.609 10.742 1 94.56 114 SER B CA 1
ATOM 3577 C C . SER B 1 114 ? -6.992 -30.422 9.461 1 94.56 114 SER B C 1
ATOM 3579 O O . SER B 1 114 ? -6.93 -31.266 8.555 1 94.56 114 SER B O 1
ATOM 3581 N N . GLU B 1 115 ? -7.703 -29.359 9.391 1 93.88 115 GLU B N 1
ATOM 3582 C CA . GLU B 1 115 ? -8.453 -29.047 8.18 1 93.88 115 GLU B CA 1
ATOM 3583 C C . GLU B 1 115 ? -7.52 -28.75 7.012 1 93.88 115 GLU B C 1
ATOM 3585 O O . GLU B 1 115 ? -7.785 -29.125 5.875 1 93.88 115 GLU B O 1
ATOM 3590 N N . TRP B 1 116 ? -6.438 -28.078 7.293 1 96.12 116 TRP B N 1
ATOM 3591 C CA . TRP B 1 116 ? -5.441 -27.766 6.277 1 96.12 116 TRP B CA 1
ATOM 3592 C C . TRP B 1 116 ? -4.77 -29.031 5.762 1 96.12 116 TRP B C 1
ATOM 3594 O O . TRP B 1 116 ? -4.547 -29.188 4.559 1 96.12 116 TRP B O 1
ATOM 3604 N N . ILE B 1 117 ? -4.488 -29.922 6.664 1 97.88 117 ILE B N 1
ATOM 3605 C CA . ILE B 1 117 ? -3.865 -31.188 6.316 1 97.88 117 ILE B CA 1
ATOM 3606 C C . ILE B 1 117 ? -4.801 -31.984 5.414 1 97.88 117 ILE B C 1
ATOM 3608 O O . ILE B 1 117 ? -4.375 -32.531 4.383 1 97.88 117 ILE B O 1
ATOM 3612 N N . ARG B 1 118 ? -6.039 -32.031 5.801 1 97.5 118 ARG B N 1
ATOM 3613 C CA . ARG B 1 118 ? -7.02 -32.781 5.02 1 97.5 118 ARG B CA 1
ATOM 3614 C C . ARG B 1 118 ? -7.16 -32.188 3.615 1 97.5 118 ARG B C 1
ATOM 3616 O O . ARG B 1 118 ? -7.211 -32.938 2.631 1 97.5 118 ARG B O 1
ATOM 3623 N N . LEU B 1 119 ? -7.227 -30.906 3.523 1 97.25 119 LEU B N 1
ATOM 3624 C CA . LEU B 1 119 ? -7.344 -30.219 2.236 1 97.25 119 LEU B CA 1
ATOM 3625 C C . LEU B 1 119 ? -6.105 -30.469 1.379 1 97.25 119 LEU B C 1
ATOM 3627 O O . LEU B 1 119 ? -6.215 -30.672 0.167 1 97.25 119 LEU B O 1
ATOM 3631 N N . ALA B 1 120 ? -4.98 -30.438 2.025 1 98.56 120 ALA B N 1
ATOM 3632 C CA . ALA B 1 120 ? -3.719 -30.641 1.318 1 98.56 120 ALA B CA 1
ATOM 3633 C C . ALA B 1 120 ? -3.639 -32.031 0.721 1 98.56 120 ALA B C 1
ATOM 3635 O O . ALA B 1 120 ? -3.314 -32.219 -0.458 1 98.56 120 ALA B O 1
ATOM 3636 N N . ARG B 1 121 ? -3.93 -33.031 1.489 1 98.56 121 ARG B N 1
ATOM 3637 C CA . ARG B 1 121 ? -3.924 -34.406 1.013 1 98.56 121 ARG B CA 1
ATOM 3638 C C . ARG B 1 121 ? -4.953 -34.625 -0.095 1 98.56 121 ARG B C 1
ATOM 3640 O O . ARG B 1 121 ? -4.684 -35.312 -1.081 1 98.56 121 ARG B O 1
ATOM 3647 N N . TRP B 1 122 ? -6.094 -34.031 0.153 1 98.06 122 TRP B N 1
ATOM 3648 C CA . TRP B 1 122 ? -7.164 -34.094 -0.838 1 98.06 122 TRP B CA 1
ATOM 3649 C C . TRP B 1 122 ? -6.695 -33.531 -2.178 1 98.06 122 TRP B C 1
ATOM 3651 O O . TRP B 1 122 ? -6.91 -34.156 -3.225 1 98.06 122 TRP B O 1
ATOM 3661 N N . ALA B 1 123 ? -6.051 -32.406 -2.186 1 98.12 123 ALA B N 1
ATOM 3662 C CA . ALA B 1 123 ? -5.559 -31.734 -3.395 1 98.12 123 ALA B CA 1
ATOM 3663 C C . ALA B 1 123 ? -4.477 -32.562 -4.07 1 98.12 123 ALA B C 1
ATOM 3665 O O . ALA B 1 123 ? -4.477 -32.719 -5.293 1 98.12 123 ALA B O 1
ATOM 3666 N N . GLU B 1 124 ? -3.547 -33.094 -3.277 1 98.12 124 GLU B N 1
ATOM 3667 C CA . GLU B 1 124 ? -2.477 -33.906 -3.812 1 98.12 124 GLU B CA 1
ATOM 3668 C C . GLU B 1 124 ? -3.037 -35.156 -4.492 1 98.12 124 GLU B C 1
ATOM 3670 O O . GLU B 1 124 ? -2.619 -35.531 -5.598 1 98.12 124 GLU B O 1
ATOM 3675 N N . ASP B 1 125 ? -3.979 -35.781 -3.84 1 97.5 125 ASP B N 1
ATOM 3676 C CA . ASP B 1 125 ? -4.594 -37 -4.352 1 97.5 125 ASP B CA 1
ATOM 3677 C C . ASP B 1 125 ? -5.293 -36.75 -5.688 1 97.5 125 ASP B C 1
ATOM 3679 O O . ASP B 1 125 ? -5.473 -37.656 -6.484 1 97.5 125 ASP B O 1
ATOM 3683 N N . ARG B 1 126 ? -5.609 -35.562 -5.922 1 95.94 126 ARG B N 1
ATOM 3684 C CA . ARG B 1 126 ? -6.367 -35.219 -7.125 1 95.94 126 ARG B CA 1
ATOM 3685 C C . ARG B 1 126 ? -5.465 -34.594 -8.18 1 95.94 126 ARG B C 1
ATOM 3687 O O . ARG B 1 126 ? -5.949 -34.031 -9.156 1 95.94 126 ARG B O 1
ATOM 3694 N N . GLY B 1 127 ? -4.203 -34.594 -7.91 1 94.19 127 GLY B N 1
ATOM 3695 C CA . GLY B 1 127 ? -3.25 -34.312 -8.969 1 94.19 127 GLY B CA 1
ATOM 3696 C C . GLY B 1 127 ? -2.707 -32.906 -8.922 1 94.19 127 GLY B C 1
ATOM 3697 O O . GLY B 1 127 ? -2.18 -32.406 -9.922 1 94.19 127 GLY B O 1
ATOM 3698 N N . ALA B 1 128 ? -2.861 -32.188 -7.832 1 97.06 128 ALA B N 1
ATOM 3699 C CA . ALA B 1 128 ? -2.189 -30.891 -7.699 1 97.06 128 ALA B CA 1
ATOM 3700 C C . ALA B 1 128 ? -0.686 -31.031 -7.918 1 97.06 128 ALA B C 1
ATOM 3702 O O . ALA B 1 128 ? -0.057 -31.953 -7.391 1 97.06 128 ALA B O 1
ATOM 3703 N N . ASP B 1 129 ? -0.134 -30.156 -8.758 1 97.88 129 ASP B N 1
ATOM 3704 C CA . ASP B 1 129 ? 1.313 -30.172 -8.945 1 97.88 129 ASP B CA 1
ATOM 3705 C C . ASP B 1 129 ? 2.027 -29.484 -7.781 1 97.88 129 ASP B C 1
ATOM 3707 O O . ASP B 1 129 ? 3.158 -29.844 -7.445 1 97.88 129 ASP B O 1
ATOM 3711 N N . MET B 1 130 ? 1.457 -28.438 -7.23 1 98.38 130 MET B N 1
ATOM 3712 C CA . MET B 1 130 ? 1.896 -27.719 -6.043 1 98.38 130 MET B CA 1
ATOM 3713 C C . MET B 1 130 ? 0.703 -27.297 -5.188 1 98.38 130 MET B C 1
ATOM 3715 O O . MET B 1 130 ? -0.434 -27.297 -5.664 1 98.38 130 MET B O 1
ATOM 3719 N N . LEU B 1 131 ? 0.989 -26.984 -3.965 1 98.69 131 LEU B N 1
ATOM 3720 C CA . LEU B 1 131 ? -0.001 -26.422 -3.057 1 98.69 131 LEU B CA 1
ATOM 3721 C C . LEU B 1 131 ? 0.352 -24.984 -2.695 1 98.69 131 LEU B C 1
ATOM 3723 O O . LEU B 1 131 ? 1.52 -24.672 -2.453 1 98.69 131 LEU B O 1
ATOM 3727 N N . GLU B 1 132 ? -0.599 -24.141 -2.684 1 98.69 132 GLU B N 1
ATOM 3728 C CA . GLU B 1 132 ? -0.441 -22.781 -2.158 1 98.69 132 GLU B CA 1
ATOM 3729 C C . GLU B 1 132 ? -1.319 -22.562 -0.931 1 98.69 132 GLU B C 1
ATOM 3731 O O . GLU B 1 132 ? -2.543 -22.688 -1.004 1 98.69 132 GLU B O 1
ATOM 3736 N N . LEU B 1 133 ? -0.752 -22.297 0.195 1 97.94 133 LEU B N 1
ATOM 3737 C CA . LEU B 1 133 ? -1.466 -21.969 1.426 1 97.94 133 LEU B CA 1
ATOM 3738 C C . LEU B 1 133 ? -1.822 -20.484 1.474 1 97.94 133 LEU B C 1
ATOM 3740 O O . LEU B 1 133 ? -0.941 -19.641 1.618 1 97.94 133 LEU B O 1
ATOM 3744 N N . ASN B 1 134 ? -3.074 -20.188 1.395 1 96.38 134 ASN B N 1
ATOM 3745 C CA . ASN B 1 134 ? -3.514 -18.797 1.396 1 96.38 134 ASN B CA 1
ATOM 3746 C C . ASN B 1 134 ? -3.533 -18.219 2.809 1 96.38 134 ASN B C 1
ATOM 3748 O O . ASN B 1 134 ? -4.508 -18.391 3.543 1 96.38 134 ASN B O 1
ATOM 3752 N N . PHE B 1 135 ? -2.494 -17.438 3.15 1 94.31 135 PHE B N 1
ATOM 3753 C CA . PHE B 1 135 ? -2.373 -16.766 4.441 1 94.31 135 PHE B CA 1
ATOM 3754 C C . PHE B 1 135 ? -2.666 -15.281 4.305 1 94.31 135 PHE B C 1
ATOM 3756 O O . PHE B 1 135 ? -2.182 -14.469 5.098 1 94.31 135 PHE B O 1
ATOM 3763 N N . GLY B 1 136 ? -3.469 -14.898 3.283 1 85.25 136 GLY B N 1
ATOM 3764 C CA . GLY B 1 136 ? -3.586 -13.469 3.053 1 85.25 136 GLY B CA 1
ATOM 3765 C C . GLY B 1 136 ? -5.023 -12.992 2.992 1 85.25 136 GLY B C 1
ATOM 3766 O O . GLY B 1 136 ? -5.281 -11.781 2.951 1 85.25 136 GLY B O 1
ATOM 3767 N N . CYS B 1 137 ? -5.934 -13.852 2.973 1 69.19 137 CYS B N 1
ATOM 3768 C CA . CYS B 1 137 ? -7.316 -13.43 2.803 1 69.19 137 CYS B CA 1
ATOM 3769 C C . CYS B 1 137 ? -7.82 -12.703 4.043 1 69.19 137 CYS B C 1
ATOM 3771 O O . CYS B 1 137 ? -7.875 -13.281 5.129 1 69.19 137 CYS B O 1
ATOM 3773 N N . PRO B 1 138 ? -8.133 -11.414 3.895 1 55.81 138 PRO B N 1
ATOM 3774 C CA . PRO B 1 138 ? -8.406 -10.539 5.035 1 55.81 138 PRO B CA 1
ATOM 3775 C C . PRO B 1 138 ? -9.812 -10.742 5.613 1 55.81 138 PRO B C 1
ATOM 3777 O O . PRO B 1 138 ? -10.125 -10.203 6.672 1 55.81 138 PRO B O 1
ATOM 3780 N N . HIS B 1 139 ? -10.688 -11.273 4.848 1 54.69 139 HIS B N 1
ATOM 3781 C CA . HIS B 1 139 ? -12.117 -11.164 5.117 1 54.69 139 HIS B CA 1
ATOM 3782 C C . HIS B 1 139 ? -12.562 -12.195 6.148 1 54.69 139 HIS B C 1
ATOM 3784 O O . HIS B 1 139 ? -13.75 -12.281 6.469 1 54.69 139 HIS B O 1
ATOM 3790 N N . GLY B 1 140 ? -11.539 -12.844 6.691 1 50.47 140 GLY B N 1
ATOM 3791 C CA . GLY B 1 140 ? -11.969 -13.898 7.602 1 50.47 140 GLY B CA 1
ATOM 3792 C C . GLY B 1 140 ? -11.969 -13.461 9.055 1 50.47 140 GLY B C 1
ATOM 3793 O O . GLY B 1 140 ? -11.281 -12.508 9.422 1 50.47 140 GLY B O 1
ATOM 3794 N N . GLU B 1 141 ? -13.367 -13.133 9.516 1 52.19 141 GLU B N 1
ATOM 3795 C CA . GLU B 1 141 ? -13.578 -12.969 10.945 1 52.19 141 GLU B CA 1
ATOM 3796 C C . GLU B 1 141 ? -12.281 -13.156 11.727 1 52.19 141 GLU B C 1
ATOM 3798 O O . GLU B 1 141 ? -11.867 -14.281 12 1 52.19 141 GLU B O 1
ATOM 3803 N N . PRO B 1 142 ? -11.336 -12.023 11.789 1 49.75 142 PRO B N 1
ATOM 3804 C CA . PRO B 1 142 ? -10.078 -12.156 12.531 1 49.75 142 PRO B CA 1
ATOM 3805 C C . PRO B 1 142 ? -10.234 -13 13.797 1 49.75 142 PRO B C 1
ATOM 3807 O O . PRO B 1 142 ? -9.312 -13.734 14.172 1 49.75 142 PRO B O 1
ATOM 3810 N N . GLU B 1 143 ? -11.383 -13.023 14.352 1 45.66 143 GLU B N 1
ATOM 3811 C CA . GLU B 1 143 ? -11.648 -13.789 15.562 1 45.66 143 GLU B CA 1
ATOM 3812 C C . GLU B 1 143 ? -11.562 -15.289 15.297 1 45.66 143 GLU B C 1
ATOM 3814 O O . GLU B 1 143 ? -11.445 -16.078 16.234 1 45.66 143 GLU B O 1
ATOM 3819 N N . LYS B 1 144 ? -11.508 -15.5 13.992 1 57.06 144 LYS B N 1
ATOM 3820 C CA . LYS B 1 144 ? -11.508 -16.922 13.688 1 57.06 144 LYS B CA 1
ATOM 3821 C C . LYS B 1 144 ? -10.141 -17.375 13.18 1 57.06 144 LYS B C 1
ATOM 3823 O O . LYS B 1 144 ? -9.984 -18.531 12.75 1 57.06 144 LYS B O 1
ATOM 3828 N N . ARG B 1 145 ? -9.227 -16.5 13.375 1 60.19 145 ARG B N 1
ATOM 3829 C CA . ARG B 1 145 ? -7.832 -16.828 13.133 1 60.19 145 ARG B CA 1
ATOM 3830 C C . ARG B 1 145 ? -7.66 -17.5 11.773 1 60.19 145 ARG B C 1
ATOM 3832 O O . ARG B 1 145 ? -7.066 -18.578 11.68 1 60.19 145 ARG B O 1
ATOM 3839 N N . THR B 1 146 ? -8.133 -16.938 10.758 1 69.94 146 THR B N 1
ATOM 3840 C CA . THR B 1 146 ? -8.016 -17.5 9.422 1 69.94 146 THR B CA 1
ATOM 3841 C C . THR B 1 146 ? -7.395 -16.484 8.461 1 69.94 146 THR B C 1
ATOM 3843 O O . THR B 1 146 ? -7.371 -15.289 8.75 1 69.94 146 THR B O 1
ATOM 3846 N N . GLY B 1 147 ? -6.777 -17.031 7.328 1 74.62 147 GLY B N 1
ATOM 3847 C CA . GLY B 1 147 ? -6.316 -16.156 6.25 1 74.62 147 GLY B CA 1
ATOM 3848 C C . GLY B 1 147 ? -5.258 -15.172 6.691 1 74.62 147 GLY B C 1
ATOM 3849 O O . GLY B 1 147 ? -4.207 -15.562 7.199 1 74.62 147 GLY B O 1
ATOM 3850 N N . ALA B 1 148 ? -5.652 -14.016 6.625 1 75.94 148 ALA B N 1
ATOM 3851 C CA . ALA B 1 148 ? -4.684 -12.945 6.844 1 75.94 148 ALA B CA 1
ATOM 3852 C C . ALA B 1 148 ? -4.246 -12.891 8.305 1 75.94 148 ALA B C 1
ATOM 3854 O O . ALA B 1 148 ? -3.111 -12.508 8.602 1 75.94 148 ALA B O 1
ATOM 3855 N N . PHE B 1 149 ? -5.109 -13.281 9.203 1 82.94 149 PHE B N 1
ATOM 3856 C CA . PHE B 1 149 ? -4.707 -13.32 10.602 1 82.94 149 PHE B CA 1
ATOM 3857 C C . PHE B 1 149 ? -3.512 -14.25 10.789 1 82.94 149 PHE B C 1
ATOM 3859 O O . PHE B 1 149 ? -2.543 -13.891 11.461 1 82.94 149 PHE B O 1
ATOM 3866 N N . ILE B 1 150 ? -3.531 -15.406 10.172 1 87.5 150 ILE B N 1
ATOM 3867 C CA . ILE B 1 150 ? -2.408 -16.344 10.234 1 87.5 150 ILE B CA 1
ATOM 3868 C C . ILE B 1 150 ? -1.166 -15.688 9.633 1 87.5 150 ILE B C 1
ATOM 3870 O O . ILE B 1 150 ? -0.084 -15.734 10.227 1 87.5 150 ILE B O 1
ATOM 3874 N N . GLY B 1 151 ? -1.369 -15.031 8.508 1 92.69 151 GLY B N 1
ATOM 3875 C CA . GLY B 1 151 ? -0.271 -14.422 7.773 1 92.69 151 GLY B CA 1
ATOM 3876 C C . GLY B 1 151 ? 0.361 -13.258 8.508 1 92.69 151 GLY B C 1
ATOM 3877 O O . GLY B 1 151 ? 1.46 -12.82 8.164 1 92.69 151 GLY B O 1
ATOM 3878 N N . GLN B 1 152 ? -0.266 -12.766 9.539 1 94.5 152 GLN B N 1
ATOM 3879 C CA . GLN B 1 152 ? 0.224 -11.602 10.281 1 94.5 152 GLN B CA 1
ATOM 3880 C C . GLN B 1 152 ? 1.003 -12.039 11.523 1 94.5 152 GLN B C 1
ATOM 3882 O O . GLN B 1 152 ? 1.537 -11.195 12.25 1 94.5 152 GLN B O 1
ATOM 3887 N N . HIS B 1 153 ? 1.063 -13.367 11.695 1 94.75 153 HIS B N 1
ATOM 3888 C CA . HIS B 1 153 ? 1.759 -13.93 12.844 1 94.75 153 HIS B CA 1
ATOM 3889 C C . HIS B 1 153 ? 2.75 -15.008 12.414 1 94.75 153 HIS B C 1
ATOM 3891 O O . HIS B 1 153 ? 2.352 -16.109 12.039 1 94.75 153 HIS B O 1
ATOM 3897 N N . ALA B 1 154 ? 4.051 -14.703 12.562 1 97.31 154 ALA B N 1
ATOM 3898 C CA . ALA B 1 154 ? 5.109 -15.586 12.07 1 97.31 154 ALA B CA 1
ATOM 3899 C C . ALA B 1 154 ? 5.012 -16.969 12.703 1 97.31 154 ALA B C 1
ATOM 3901 O O . ALA B 1 154 ? 5.25 -17.984 12.039 1 97.31 154 ALA B O 1
ATOM 3902 N N . ASP B 1 155 ? 4.66 -17 13.969 1 97.25 155 ASP B N 1
ATOM 3903 C CA . ASP B 1 155 ? 4.559 -18.281 14.664 1 97.25 155 ASP B CA 1
ATOM 3904 C C . ASP B 1 155 ? 3.438 -19.141 14.078 1 97.25 155 ASP B C 1
ATOM 3906 O O . ASP B 1 155 ? 3.59 -20.359 13.93 1 97.25 155 ASP B O 1
ATOM 3910 N N . LEU B 1 156 ? 2.314 -18.531 13.727 1 95.69 156 LEU B N 1
ATOM 3911 C CA . LEU B 1 156 ? 1.201 -19.266 13.117 1 95.69 156 LEU B CA 1
ATOM 3912 C C . LEU B 1 156 ? 1.552 -19.719 11.711 1 95.69 156 LEU B C 1
ATOM 3914 O O . LEU B 1 156 ? 1.224 -20.844 11.312 1 95.69 156 LEU B O 1
ATOM 3918 N N . VAL B 1 157 ? 2.229 -18.844 10.93 1 97.31 157 VAL B N 1
ATOM 3919 C CA . VAL B 1 157 ? 2.684 -19.234 9.602 1 97.31 157 VAL B CA 1
ATOM 3920 C C . VAL B 1 157 ? 3.564 -20.484 9.695 1 97.31 157 VAL B C 1
ATOM 3922 O O . VAL B 1 157 ? 3.396 -21.422 8.922 1 97.31 157 VAL B O 1
ATOM 3925 N N . GLN B 1 158 ? 4.5 -20.469 10.633 1 98.12 158 GLN B N 1
ATOM 3926 C CA . GLN B 1 158 ? 5.41 -21.594 10.805 1 98.12 158 GLN B CA 1
ATOM 3927 C C . GLN B 1 158 ? 4.652 -22.859 11.164 1 98.12 158 GLN B C 1
ATOM 3929 O O . GLN B 1 158 ? 4.91 -23.922 10.602 1 98.12 158 GLN B O 1
ATOM 3934 N N . GLU B 1 159 ? 3.723 -22.75 12.07 1 97.25 159 GLU B N 1
ATOM 3935 C CA . GLU B 1 159 ? 2.977 -23.906 12.555 1 97.25 159 GLU B CA 1
ATOM 3936 C C . GLU B 1 159 ? 2.141 -24.531 11.445 1 97.25 159 GLU B C 1
ATOM 3938 O O . GLU B 1 159 ? 2.246 -25.719 11.172 1 97.25 159 GLU B O 1
ATOM 3943 N N . TYR B 1 160 ? 1.316 -23.766 10.773 1 97 160 TYR B N 1
ATOM 3944 C CA . TYR B 1 160 ? 0.425 -24.281 9.734 1 97 160 TYR B CA 1
ATOM 3945 C C . TYR B 1 160 ? 1.217 -24.844 8.562 1 97 160 TYR B C 1
ATOM 3947 O O . TYR B 1 160 ? 0.879 -25.906 8.031 1 97 160 TYR B O 1
ATOM 3955 N N . THR B 1 161 ? 2.256 -24.141 8.18 1 98.5 161 THR B N 1
ATOM 3956 C CA . THR B 1 161 ? 3.078 -24.578 7.055 1 98.5 161 THR B CA 1
ATOM 3957 C C . THR B 1 161 ? 3.76 -25.906 7.367 1 98.5 161 THR B C 1
ATOM 3959 O O . THR B 1 161 ? 3.768 -26.812 6.539 1 98.5 161 THR B O 1
ATOM 3962 N N . LYS B 1 162 ? 4.324 -26 8.547 1 98.62 162 LYS B N 1
ATOM 3963 C CA . LYS B 1 162 ? 5.027 -27.219 8.953 1 98.62 162 LYS B CA 1
ATOM 3964 C C . LYS B 1 162 ? 4.098 -28.422 8.906 1 98.62 162 LYS B C 1
ATOM 3966 O O . LYS B 1 162 ? 4.477 -29.484 8.406 1 98.62 162 LYS B O 1
ATOM 3971 N N . GLU B 1 163 ? 2.914 -28.234 9.469 1 98.12 163 GLU B N 1
ATOM 3972 C CA . GLU B 1 163 ? 1.946 -29.328 9.516 1 98.12 163 GLU B CA 1
ATOM 3973 C C . GLU B 1 163 ? 1.558 -29.781 8.109 1 98.12 163 GLU B C 1
ATOM 3975 O O . GLU B 1 163 ? 1.471 -30.984 7.84 1 98.12 163 GLU B O 1
ATOM 3980 N N . VAL B 1 164 ? 1.359 -28.875 7.207 1 98.62 164 VAL B N 1
ATOM 3981 C CA . VAL B 1 164 ? 0.94 -29.203 5.848 1 98.62 164 VAL B CA 1
ATOM 3982 C C . VAL B 1 164 ? 2.102 -29.844 5.094 1 98.62 164 VAL B C 1
ATOM 3984 O O . VAL B 1 164 ? 1.927 -30.859 4.418 1 98.62 164 VAL B O 1
ATOM 3987 N N . VAL B 1 165 ? 3.305 -29.281 5.18 1 98.69 165 VAL B N 1
ATOM 3988 C CA . VAL B 1 165 ? 4.488 -29.781 4.492 1 98.69 165 VAL B CA 1
ATOM 3989 C C . VAL B 1 165 ? 4.73 -31.25 4.871 1 98.69 165 VAL B C 1
ATOM 3991 O O . VAL B 1 165 ? 5.094 -32.062 4.023 1 98.69 165 VAL B O 1
ATOM 3994 N N . SER B 1 166 ? 4.492 -31.562 6.082 1 98.31 166 SER B N 1
ATOM 3995 C CA . SER B 1 166 ? 4.75 -32.906 6.59 1 98.31 166 SER B CA 1
ATOM 3996 C C . SER B 1 166 ? 3.691 -33.875 6.109 1 98.31 166 SER B C 1
ATOM 3998 O O . SER B 1 166 ? 3.871 -35.094 6.219 1 98.31 166 SER B O 1
ATOM 4000 N N . SER B 1 167 ? 2.646 -33.406 5.539 1 98.38 167 SER B N 1
ATOM 4001 C CA . SER B 1 167 ? 1.498 -34.25 5.25 1 98.38 167 SER B CA 1
ATOM 4002 C C . SER B 1 167 ? 1.414 -34.594 3.766 1 98.38 167 SER B C 1
ATOM 4004 O O . SER B 1 167 ? 0.64 -35.469 3.361 1 98.38 167 SER B O 1
ATOM 4006 N N . VAL B 1 168 ? 2.199 -33.969 2.934 1 98.56 168 VAL B N 1
ATOM 4007 C CA . VAL B 1 168 ? 2.098 -34.156 1.491 1 98.56 168 VAL B CA 1
ATOM 4008 C C . VAL B 1 168 ? 3.492 -34.312 0.889 1 98.56 168 VAL B C 1
ATOM 4010 O O . VAL B 1 168 ? 4.492 -34 1.536 1 98.56 168 VAL B O 1
ATOM 4013 N N . GLY B 1 169 ? 3.549 -34.781 -0.367 1 98 169 GLY B N 1
ATOM 4014 C CA . GLY B 1 169 ? 4.812 -35 -1.06 1 98 169 GLY B CA 1
ATOM 4015 C C . GLY B 1 169 ? 5.09 -33.938 -2.105 1 98 169 GLY B C 1
ATOM 4016 O O . GLY B 1 169 ? 6.219 -33.812 -2.592 1 98 169 GLY B O 1
ATOM 4017 N N . ILE B 1 170 ? 4.16 -33.156 -2.465 1 98.12 170 ILE B N 1
ATOM 4018 C CA . ILE B 1 170 ? 4.324 -32.125 -3.49 1 98.12 170 ILE B CA 1
ATOM 4019 C C . ILE B 1 170 ? 4.797 -30.828 -2.848 1 98.12 170 ILE B C 1
ATOM 4021 O O . ILE B 1 170 ? 4.617 -30.625 -1.645 1 98.12 170 ILE B O 1
ATOM 4025 N N . PRO B 1 171 ? 5.449 -29.891 -3.619 1 98.5 171 PRO B N 1
ATOM 4026 C CA . PRO B 1 171 ? 5.949 -28.641 -3.061 1 98.5 171 PRO B CA 1
ATOM 4027 C C . PRO B 1 171 ? 4.836 -27.75 -2.496 1 98.5 171 PRO B C 1
ATOM 4029 O O . PRO B 1 171 ? 3.764 -27.641 -3.1 1 98.5 171 PRO B O 1
ATOM 4032 N N . VAL B 1 172 ? 5.105 -27.141 -1.354 1 98.81 172 VAL B N 1
ATOM 4033 C CA . VAL B 1 172 ? 4.16 -26.25 -0.676 1 98.81 172 VAL B CA 1
ATOM 4034 C C . VAL B 1 172 ? 4.648 -24.812 -0.759 1 98.81 172 VAL B C 1
ATOM 4036 O O . VAL B 1 172 ? 5.809 -24.531 -0.457 1 98.81 172 VAL B O 1
ATOM 4039 N N . ILE B 1 173 ? 3.754 -23.938 -1.227 1 98.75 173 ILE B N 1
ATOM 4040 C CA . ILE B 1 173 ? 3.971 -22.5 -1.324 1 98.75 173 ILE B CA 1
ATOM 4041 C C . ILE B 1 173 ? 3.164 -21.781 -0.244 1 98.75 173 ILE B C 1
ATOM 4043 O O . ILE B 1 173 ? 1.975 -22.062 -0.066 1 98.75 173 ILE B O 1
ATOM 4047 N N . ALA B 1 174 ? 3.752 -20.922 0.544 1 98.56 174 ALA B N 1
ATOM 4048 C CA . ALA B 1 174 ? 3.006 -20.047 1.444 1 98.56 174 ALA B CA 1
ATOM 4049 C C . ALA B 1 174 ? 2.729 -18.688 0.79 1 98.56 174 ALA B C 1
ATOM 4051 O O . ALA B 1 174 ? 3.658 -17.969 0.42 1 98.56 174 ALA B O 1
ATOM 4052 N N . LYS B 1 175 ? 1.474 -18.375 0.599 1 98.38 175 LYS B N 1
ATOM 4053 C CA . LYS B 1 175 ? 1.123 -17.047 0.087 1 98.38 175 LYS B CA 1
ATOM 4054 C C . LYS B 1 175 ? 1.014 -16.031 1.219 1 98.38 175 LYS B C 1
ATOM 4056 O O . LYS B 1 175 ? 0.147 -16.156 2.086 1 98.38 175 LYS B O 1
ATOM 4061 N N . LEU B 1 176 ? 1.792 -15 1.169 1 98.12 176 LEU B N 1
ATOM 4062 C CA . LEU B 1 176 ? 1.99 -14.117 2.314 1 98.12 176 LEU B CA 1
ATOM 4063 C C . LEU B 1 176 ? 1.266 -12.789 2.109 1 98.12 176 LEU B C 1
ATOM 4065 O O . LEU B 1 176 ? 1.145 -12.312 0.979 1 98.12 176 LEU B O 1
ATOM 4069 N N . THR B 1 177 ? 0.816 -12.227 3.211 1 97.31 177 THR B N 1
ATOM 4070 C CA . THR B 1 177 ? 0.129 -10.938 3.195 1 97.31 177 THR B CA 1
ATOM 4071 C C . THR B 1 177 ? 1.124 -9.789 3.35 1 97.31 177 THR B C 1
ATOM 4073 O O . THR B 1 177 ? 2.082 -9.891 4.117 1 97.31 177 THR B O 1
ATOM 4076 N N . PRO B 1 178 ? 0.913 -8.711 2.588 1 97.5 178 PRO B N 1
ATOM 4077 C CA . PRO B 1 178 ? 1.725 -7.508 2.807 1 97.5 178 PRO B CA 1
ATOM 4078 C C . PRO B 1 178 ? 1.25 -6.684 4.004 1 97.5 178 PRO B C 1
ATOM 4080 O O . PRO B 1 178 ? 1.867 -5.672 4.344 1 97.5 178 PRO B O 1
ATOM 4083 N N . ASN B 1 179 ? 0.119 -7.027 4.633 1 96.69 179 ASN B N 1
ATOM 4084 C CA . ASN B 1 179 ? -0.495 -6.262 5.711 1 96.69 179 ASN B CA 1
ATOM 4085 C C . ASN B 1 179 ? 0.106 -6.625 7.066 1 96.69 179 ASN B C 1
ATOM 4087 O O . ASN B 1 179 ? -0.62 -6.988 7.996 1 96.69 179 ASN B O 1
ATOM 4091 N N . ILE B 1 180 ? 1.415 -6.551 7.129 1 96.38 180 ILE B N 1
ATOM 4092 C CA . ILE B 1 180 ? 2.227 -6.859 8.305 1 96.38 180 ILE B CA 1
ATOM 4093 C C . ILE B 1 180 ? 3.438 -5.93 8.352 1 96.38 180 ILE B C 1
ATOM 4095 O O . ILE B 1 180 ? 3.801 -5.32 7.344 1 96.38 180 ILE B O 1
ATOM 4099 N N . THR B 1 181 ? 4.016 -5.781 9.516 1 95.88 181 THR B N 1
ATOM 4100 C CA . THR B 1 181 ? 5.102 -4.832 9.727 1 95.88 181 THR B CA 1
ATOM 4101 C C . THR B 1 181 ? 6.32 -5.211 8.891 1 95.88 181 THR B C 1
ATOM 4103 O O . THR B 1 181 ? 6.922 -4.355 8.234 1 95.88 181 THR B O 1
ATOM 4106 N N . ASP B 1 182 ? 6.707 -6.469 8.891 1 96.38 182 ASP B N 1
ATOM 4107 C CA . ASP B 1 182 ? 7.871 -6.941 8.148 1 96.38 182 ASP B CA 1
ATOM 4108 C C . ASP B 1 182 ? 7.621 -8.328 7.559 1 96.38 182 ASP B C 1
ATOM 4110 O O . ASP B 1 182 ? 7.672 -9.328 8.273 1 96.38 182 ASP B O 1
ATOM 4114 N N . ILE B 1 183 ? 7.484 -8.414 6.262 1 97.81 183 ILE B N 1
ATOM 4115 C CA . ILE B 1 183 ? 7.098 -9.633 5.566 1 97.81 183 ILE B CA 1
ATOM 4116 C C . ILE B 1 183 ? 8.234 -10.656 5.652 1 97.81 183 ILE B C 1
ATOM 4118 O O . ILE B 1 183 ? 8.016 -11.852 5.438 1 97.81 183 ILE B O 1
ATOM 4122 N N . ARG B 1 184 ? 9.547 -10.234 5.914 1 98.5 184 ARG B N 1
ATOM 4123 C CA . ARG B 1 184 ? 10.68 -11.141 6.043 1 98.5 184 ARG B CA 1
ATOM 4124 C C . ARG B 1 184 ? 10.461 -12.141 7.172 1 98.5 184 ARG B C 1
ATOM 4126 O O . ARG B 1 184 ? 10.914 -13.281 7.094 1 98.5 184 ARG B O 1
ATOM 4133 N N . GLU B 1 185 ? 9.664 -11.672 8.211 1 98.06 185 GLU B N 1
ATOM 4134 C CA . GLU B 1 185 ? 9.422 -12.516 9.375 1 98.06 185 GLU B CA 1
ATOM 4135 C C . GLU B 1 185 ? 8.578 -13.734 9.008 1 98.06 185 GLU B C 1
ATOM 4137 O O . GLU B 1 185 ? 8.906 -14.859 9.375 1 98.06 185 GLU B O 1
ATOM 4142 N N . THR B 1 186 ? 7.566 -13.547 8.242 1 98.31 186 THR B N 1
ATOM 4143 C CA . THR B 1 186 ? 6.68 -14.648 7.887 1 98.31 186 THR B CA 1
ATOM 4144 C C . THR B 1 186 ? 7.277 -15.484 6.758 1 98.31 186 THR B C 1
ATOM 4146 O O . THR B 1 186 ? 7.07 -16.688 6.695 1 98.31 186 THR B O 1
ATOM 4149 N N . ALA B 1 187 ? 8.062 -14.828 5.883 1 98.75 187 ALA B N 1
ATOM 4150 C CA . ALA B 1 187 ? 8.773 -15.594 4.859 1 98.75 187 ALA B CA 1
ATOM 4151 C C . ALA B 1 187 ? 9.773 -16.562 5.492 1 98.75 187 ALA B C 1
ATOM 4153 O O . ALA B 1 187 ? 9.844 -17.734 5.109 1 98.75 187 ALA B O 1
ATOM 4154 N N . LYS B 1 188 ? 10.539 -16.062 6.457 1 98.81 188 LYS B N 1
ATOM 4155 C CA . LYS B 1 188 ? 11.516 -16.891 7.152 1 98.81 188 LYS B CA 1
ATOM 4156 C C . LYS B 1 188 ? 10.828 -18.016 7.922 1 98.81 188 LYS B C 1
ATOM 4158 O O . LYS B 1 188 ? 11.328 -19.141 7.961 1 98.81 188 LYS B O 1
ATOM 4163 N N . ALA B 1 189 ? 9.703 -17.672 8.547 1 98.81 189 ALA B N 1
ATOM 4164 C CA . ALA B 1 189 ? 8.922 -18.688 9.25 1 98.81 189 ALA B CA 1
ATOM 4165 C C . ALA B 1 189 ? 8.477 -19.797 8.305 1 98.81 189 ALA B C 1
ATOM 4167 O O . ALA B 1 189 ? 8.555 -20.969 8.641 1 98.81 189 ALA B O 1
ATOM 4168 N N . ALA B 1 190 ? 7.984 -19.422 7.113 1 98.81 190 ALA B N 1
ATOM 4169 C CA . ALA B 1 190 ? 7.586 -20.406 6.102 1 98.81 190 ALA B CA 1
ATOM 4170 C C . ALA B 1 190 ? 8.773 -21.266 5.68 1 98.81 190 ALA B C 1
ATOM 4172 O O . ALA B 1 190 ? 8.648 -22.484 5.555 1 98.81 190 ALA B O 1
ATOM 4173 N N . GLU B 1 191 ? 9.914 -20.625 5.438 1 98.81 191 GLU B N 1
ATOM 4174 C CA . GLU B 1 191 ? 11.133 -21.328 5.059 1 98.81 191 GLU B CA 1
ATOM 4175 C C . GLU B 1 191 ? 11.531 -22.344 6.121 1 98.81 191 GLU B C 1
ATOM 4177 O O . GLU B 1 191 ? 11.797 -23.5 5.805 1 98.81 191 GLU B O 1
ATOM 4182 N N . ASN B 1 192 ? 11.531 -21.875 7.352 1 98.69 192 ASN B N 1
ATOM 4183 C CA . ASN B 1 192 ? 11.922 -22.734 8.469 1 98.69 192 ASN B CA 1
ATOM 4184 C C . ASN B 1 192 ? 10.977 -23.922 8.602 1 98.69 192 ASN B C 1
ATOM 4186 O O . ASN B 1 192 ? 11.383 -24.984 9.078 1 98.69 192 ASN B O 1
ATOM 4190 N N . ALA B 1 193 ? 9.781 -23.75 8.148 1 98.75 193 ALA B N 1
ATOM 4191 C CA . ALA B 1 193 ? 8.758 -24.781 8.281 1 98.75 193 ALA B CA 1
ATOM 4192 C C . ALA B 1 193 ? 8.805 -25.766 7.113 1 98.75 193 ALA B C 1
ATOM 4194 O O . ALA B 1 193 ? 8.07 -26.75 7.094 1 98.75 193 ALA B O 1
ATOM 4195 N N . GLY B 1 194 ? 9.602 -25.484 6.117 1 98.62 194 GLY B N 1
ATOM 4196 C CA . GLY B 1 194 ? 9.812 -26.438 5.039 1 98.62 194 GLY B CA 1
ATOM 4197 C C . GLY B 1 194 ? 9.102 -26.062 3.756 1 98.62 194 GLY B C 1
ATOM 4198 O O . GLY B 1 194 ? 9.109 -26.828 2.785 1 98.62 194 GLY B O 1
ATOM 4199 N N . ALA B 1 195 ? 8.477 -24.891 3.746 1 98.69 195 ALA B N 1
ATOM 4200 C CA . ALA B 1 195 ? 7.926 -24.406 2.479 1 98.69 195 ALA B CA 1
ATOM 4201 C C . ALA B 1 195 ? 9 -24.359 1.399 1 98.69 195 ALA B C 1
ATOM 4203 O O . ALA B 1 195 ? 10.141 -23.969 1.673 1 98.69 195 ALA B O 1
ATOM 4204 N N . LYS B 1 196 ? 8.633 -24.656 0.225 1 97.81 196 LYS B N 1
ATOM 4205 C CA . LYS B 1 196 ? 9.586 -24.641 -0.878 1 97.81 196 LYS B CA 1
ATOM 4206 C C . LYS B 1 196 ? 9.594 -23.297 -1.592 1 97.81 196 LYS B C 1
ATOM 4208 O O . LYS B 1 196 ? 10.562 -22.953 -2.268 1 97.81 196 LYS B O 1
ATOM 4213 N N . ALA B 1 197 ? 8.531 -22.578 -1.473 1 98.75 197 ALA B N 1
ATOM 4214 C CA . ALA B 1 197 ? 8.359 -21.281 -2.127 1 98.75 197 ALA B CA 1
ATOM 4215 C C . ALA B 1 197 ? 7.363 -20.406 -1.369 1 98.75 197 ALA B C 1
ATOM 4217 O O . ALA B 1 197 ? 6.703 -20.875 -0.439 1 98.75 197 ALA B O 1
ATOM 4218 N N . VAL B 1 198 ? 7.352 -19.156 -1.728 1 98.81 198 VAL B N 1
ATOM 4219 C CA . VAL B 1 198 ? 6.324 -18.234 -1.252 1 98.81 198 VAL B CA 1
ATOM 4220 C C . VAL B 1 198 ? 5.707 -17.484 -2.434 1 98.81 198 VAL B C 1
ATOM 4222 O O . VAL B 1 198 ? 6.324 -17.375 -3.496 1 98.81 198 VAL B O 1
ATOM 4225 N N . THR B 1 199 ? 4.504 -17.188 -2.281 1 98.81 199 THR B N 1
ATOM 4226 C CA . THR B 1 199 ? 3.857 -16.188 -3.133 1 98.81 199 THR B CA 1
ATOM 4227 C C . THR B 1 199 ? 3.742 -14.852 -2.41 1 98.81 199 THR B C 1
ATOM 4229 O O . THR B 1 199 ? 3.312 -14.797 -1.257 1 98.81 199 THR B O 1
ATOM 4232 N N . ALA B 1 200 ? 4.148 -13.883 -3.072 1 98.5 200 ALA B N 1
ATOM 4233 C CA . ALA B 1 200 ? 4.047 -12.531 -2.523 1 98.5 200 ALA B CA 1
ATOM 4234 C C . ALA B 1 200 ? 3.66 -11.523 -3.607 1 98.5 200 ALA B C 1
ATOM 4236 O O . ALA B 1 200 ? 4.238 -11.523 -4.699 1 98.5 200 ALA B O 1
ATOM 4237 N N . ILE B 1 201 ? 2.67 -10.75 -3.412 1 97.94 201 ILE B N 1
ATOM 4238 C CA . ILE B 1 201 ? 1.947 -10.555 -2.158 1 97.94 201 ILE B CA 1
ATOM 4239 C C . ILE B 1 201 ? 0.461 -10.836 -2.373 1 97.94 201 ILE B C 1
ATOM 4241 O O . ILE B 1 201 ? -0.01 -10.891 -3.512 1 97.94 201 ILE B O 1
ATOM 4245 N N . ASN B 1 202 ? -0.244 -11.133 -1.251 1 96.62 202 ASN B N 1
ATOM 4246 C CA . ASN B 1 202 ? -1.694 -10.977 -1.285 1 96.62 202 ASN B CA 1
ATOM 4247 C C . ASN B 1 202 ? -2.098 -9.508 -1.337 1 96.62 202 ASN B C 1
ATOM 4249 O O . ASN B 1 202 ? -1.239 -8.625 -1.384 1 96.62 202 ASN B O 1
ATOM 4253 N N . THR B 1 203 ? -3.41 -9.242 -1.426 1 97.25 203 THR B N 1
ATOM 4254 C CA . THR B 1 203 ? -3.902 -7.883 -1.64 1 97.25 203 THR B CA 1
ATOM 4255 C C . THR B 1 203 ? -3.611 -7.008 -0.426 1 97.25 203 THR B C 1
ATOM 4257 O O . THR B 1 203 ? -3.4 -7.516 0.678 1 97.25 203 THR B O 1
ATOM 4260 N N . VAL B 1 204 ? -3.525 -5.715 -0.652 1 97.81 204 VAL B N 1
ATOM 4261 C CA . VAL B 1 204 ? -3.258 -4.715 0.377 1 97.81 204 VAL B CA 1
ATOM 4262 C C . VAL B 1 204 ? -4.578 -4.203 0.955 1 97.81 204 VAL B C 1
ATOM 4264 O O . VAL B 1 204 ? -5.5 -3.873 0.21 1 97.81 204 VAL B O 1
ATOM 4267 N N . ASN B 1 205 ? -4.652 -4.148 2.248 1 96.88 205 ASN B N 1
ATOM 4268 C CA . ASN B 1 205 ? -5.879 -3.686 2.891 1 96.88 205 ASN B CA 1
ATOM 4269 C C . ASN B 1 205 ? -6.141 -2.211 2.602 1 96.88 205 ASN B C 1
ATOM 4271 O O . ASN B 1 205 ? -5.223 -1.393 2.643 1 96.88 205 ASN B O 1
ATOM 4275 N N . GLY B 1 206 ? -7.359 -1.862 2.256 1 97.81 206 GLY B N 1
ATOM 4276 C CA . GLY B 1 206 ? -7.648 -0.466 1.971 1 97.81 206 GLY B CA 1
ATOM 4277 C C . GLY B 1 206 ? -9.117 -0.204 1.708 1 97.81 206 GLY B C 1
ATOM 4278 O O . GLY B 1 206 ? -9.953 -1.094 1.88 1 97.81 206 GLY B O 1
ATOM 4279 N N . VAL B 1 207 ? -9.469 1.044 1.44 1 98.62 207 VAL B N 1
ATOM 4280 C CA . VAL B 1 207 ? -10.742 1.54 0.933 1 98.62 207 VAL B CA 1
ATOM 4281 C C . VAL B 1 207 ? -10.523 2.295 -0.375 1 98.62 207 VAL B C 1
ATOM 4283 O O . VAL B 1 207 ? -9.836 3.318 -0.399 1 98.62 207 VAL B O 1
ATOM 4286 N N . ILE B 1 208 ? -11.125 1.861 -1.368 1 98.31 208 ILE B N 1
ATOM 4287 C CA . ILE B 1 208 ? -10.766 2.283 -2.717 1 98.31 208 ILE B CA 1
ATOM 4288 C C . ILE B 1 208 ? -11.125 3.754 -2.912 1 98.31 208 ILE B C 1
ATOM 4290 O O . ILE B 1 208 ? -10.375 4.508 -3.535 1 98.31 208 ILE B O 1
ATOM 4294 N N . ALA B 1 209 ? -12.336 4.148 -2.426 1 98.38 209 ALA B N 1
ATOM 4295 C CA . ALA B 1 209 ? -12.828 5.504 -2.664 1 98.38 209 ALA B CA 1
ATOM 4296 C C . ALA B 1 209 ? -14.125 5.754 -1.902 1 98.38 209 ALA B C 1
ATOM 4298 O O . ALA B 1 209 ? -14.672 4.844 -1.275 1 98.38 209 ALA B O 1
ATOM 4299 N N . VAL B 1 210 ? -14.5 7.004 -1.902 1 98.81 210 VAL B N 1
ATOM 4300 C CA . VAL B 1 210 ? -15.805 7.441 -1.407 1 98.81 210 VAL B CA 1
ATOM 4301 C C . VAL B 1 210 ? -16.562 8.172 -2.516 1 98.81 210 VAL B C 1
ATOM 4303 O O . VAL B 1 210 ? -16 9.055 -3.172 1 98.81 210 VAL B O 1
ATOM 4306 N N . ASP B 1 211 ? -17.781 7.742 -2.781 1 98.56 211 ASP B N 1
ATOM 4307 C CA . ASP B 1 211 ? -18.688 8.586 -3.555 1 98.56 211 ASP B CA 1
ATOM 4308 C C . ASP B 1 211 ? -19.109 9.812 -2.754 1 98.56 211 ASP B C 1
ATOM 4310 O O . ASP B 1 211 ? -20 9.734 -1.902 1 98.56 211 ASP B O 1
ATOM 4314 N N . ILE B 1 212 ? -18.562 10.945 -3.059 1 98.75 212 ILE B N 1
ATOM 4315 C CA . ILE B 1 212 ? -18.719 12.109 -2.189 1 98.75 212 ILE B CA 1
ATOM 4316 C C . ILE B 1 212 ? -20.109 12.711 -2.381 1 98.75 212 ILE B C 1
ATOM 4318 O O . ILE B 1 212 ? -20.594 13.461 -1.527 1 98.75 212 ILE B O 1
ATOM 4322 N N . GLU B 1 213 ? -20.781 12.445 -3.496 1 98.69 213 GLU B N 1
ATOM 4323 C CA . GLU B 1 213 ? -22.141 12.938 -3.695 1 98.69 213 GLU B CA 1
ATOM 4324 C C . GLU B 1 213 ? -23.109 12.258 -2.742 1 98.69 213 GLU B C 1
ATOM 4326 O O . GLU B 1 213 ? -24.094 12.875 -2.305 1 98.69 213 GLU B O 1
ATOM 4331 N N . ARG B 1 214 ? -22.844 11.016 -2.406 1 98.5 214 ARG B N 1
ATOM 4332 C CA . ARG B 1 214 ? -23.734 10.242 -1.548 1 98.5 214 ARG B CA 1
ATOM 4333 C C . ARG B 1 214 ? -23.094 10 -0.18 1 98.5 214 ARG B C 1
ATOM 4335 O O . ARG B 1 214 ? -23.734 9.414 0.704 1 98.5 214 ARG B O 1
ATOM 4342 N N . ALA B 1 215 ? -21.828 10.422 0.018 1 98.75 215 ALA B N 1
ATOM 4343 C CA . ALA B 1 215 ? -21.047 10.125 1.219 1 98.75 215 ALA B CA 1
ATOM 4344 C C . ALA B 1 215 ? -21 8.625 1.483 1 98.75 215 ALA B C 1
ATOM 4346 O O . ALA B 1 215 ? -21.266 8.172 2.6 1 98.75 215 ALA B O 1
ATOM 4347 N N . GLN B 1 216 ? -20.688 7.852 0.439 1 98.88 216 GLN B N 1
ATOM 4348 C CA . GLN B 1 216 ? -20.766 6.395 0.473 1 98.88 216 GLN B CA 1
ATOM 4349 C C . GLN B 1 216 ? -19.422 5.773 0.094 1 98.88 216 GLN B C 1
ATOM 4351 O O . GLN B 1 216 ? -18.938 5.969 -1.021 1 98.88 216 GLN B O 1
ATOM 4356 N N . PRO B 1 217 ? -18.797 5.082 1.117 1 98.75 217 PRO B N 1
ATOM 4357 C CA . PRO B 1 217 ? -17.609 4.34 0.713 1 98.75 217 PRO B CA 1
ATOM 4358 C C . PRO B 1 217 ? -17.906 3.262 -0.327 1 98.75 217 PRO B C 1
ATOM 4360 O O . PRO B 1 217 ? -19.016 2.725 -0.366 1 98.75 217 PRO B O 1
ATOM 4363 N N . LEU B 1 218 ? -16.953 2.994 -1.122 1 98.25 218 LEU B N 1
ATOM 4364 C CA . LEU B 1 218 ? -17.094 2.01 -2.188 1 98.25 218 LEU B CA 1
ATOM 4365 C C . LEU B 1 218 ? -16.312 0.741 -1.867 1 98.25 218 LEU B C 1
ATOM 4367 O O . LEU B 1 218 ? -15.266 0.8 -1.215 1 98.25 218 LEU B O 1
ATOM 4371 N N . PRO B 1 219 ? -16.719 -0.533 -2.418 1 97.56 219 PRO B N 1
ATOM 4372 C CA . PRO B 1 219 ? -17.984 -0.688 -3.137 1 97.56 219 PRO B CA 1
ATOM 4373 C C . PRO B 1 219 ? -19.203 -0.477 -2.238 1 97.56 219 PRO B C 1
ATOM 4375 O O . PRO B 1 219 ? -19.141 -0.713 -1.029 1 97.56 219 PRO B O 1
ATOM 4378 N N . ASP B 1 220 ? -20.297 0.004 -2.844 1 98.06 220 ASP B N 1
ATOM 4379 C CA . ASP B 1 220 ? -21.531 0.258 -2.111 1 98.06 220 ASP B CA 1
ATOM 4380 C C . ASP B 1 220 ? -22.359 -1.017 -1.975 1 98.06 220 ASP B C 1
ATOM 4382 O O . ASP B 1 220 ? -23.047 -1.418 -2.912 1 98.06 220 ASP B O 1
ATOM 4386 N N . ILE B 1 221 ? -22.344 -1.622 -0.826 1 97.81 221 ILE B N 1
ATOM 4387 C CA . ILE B 1 221 ? -23.109 -2.826 -0.529 1 97.81 221 ILE B CA 1
ATOM 4388 C C . ILE B 1 221 ? -24.328 -2.465 0.33 1 97.81 221 ILE B C 1
ATOM 4390 O O . ILE B 1 221 ? -24.297 -2.605 1.555 1 97.81 221 ILE B O 1
ATOM 4394 N N . ASN B 1 222 ? -25.344 -2.061 -0.357 1 97.69 222 ASN B N 1
ATOM 4395 C CA . ASN B 1 222 ? -26.609 -1.682 0.257 1 97.69 222 ASN B CA 1
ATOM 4396 C C . ASN B 1 222 ? -26.406 -0.667 1.379 1 97.69 222 ASN B C 1
ATOM 4398 O O . ASN B 1 222 ? -26.891 -0.864 2.494 1 97.69 222 ASN B O 1
ATOM 4402 N N . GLY B 1 223 ? -25.609 0.36 1.12 1 98.19 223 GLY B N 1
ATOM 4403 C CA . GLY B 1 223 ? -25.438 1.48 2.033 1 98.19 223 GLY B CA 1
ATOM 4404 C C . GLY B 1 223 ? -24.266 1.321 2.975 1 98.19 223 GLY B C 1
ATOM 4405 O O . GLY B 1 223 ? -23.969 2.223 3.76 1 98.19 223 GLY B O 1
ATOM 4406 N N . TYR B 1 224 ? -23.578 0.194 2.918 1 98.38 224 TYR B N 1
ATOM 4407 C CA . TYR B 1 224 ? -22.406 -0.074 3.736 1 98.38 224 TYR B CA 1
ATOM 4408 C C . TYR B 1 224 ? -21.203 -0.469 2.867 1 98.38 224 TYR B C 1
ATOM 4410 O O . TYR B 1 224 ? -21.344 -0.636 1.654 1 98.38 224 TYR B O 1
ATOM 4418 N N . SER B 1 225 ? -20.078 -0.537 3.457 1 98.06 225 SER B N 1
ATOM 4419 C CA . SER B 1 225 ? -18.891 -1.085 2.826 1 98.06 225 SER B CA 1
ATOM 4420 C C . SER B 1 225 ? -17.938 -1.676 3.863 1 98.06 225 SER B C 1
ATOM 4422 O O . SER B 1 225 ? -18.219 -1.625 5.062 1 98.06 225 SER B O 1
ATOM 4424 N N . GLY B 1 226 ? -16.969 -2.334 3.396 1 96.38 226 GLY B N 1
ATOM 4425 C CA . GLY B 1 226 ? -15.93 -2.889 4.254 1 96.38 226 GLY B CA 1
ATOM 4426 C C . GLY B 1 226 ? -14.531 -2.605 3.754 1 96.38 226 GLY B C 1
ATOM 4427 O O . GLY B 1 226 ? -14.352 -2.064 2.66 1 96.38 226 GLY B O 1
ATOM 4428 N N . TYR B 1 227 ? -13.562 -2.861 4.648 1 96.56 227 TYR B N 1
ATOM 4429 C CA . TYR B 1 227 ? -12.172 -2.828 4.203 1 96.56 227 TYR B CA 1
ATOM 4430 C C . TYR B 1 227 ? -11.867 -3.994 3.271 1 96.56 227 TYR B C 1
ATOM 4432 O O . TYR B 1 227 ? -12.102 -5.152 3.619 1 96.56 227 TYR B O 1
ATOM 4440 N N . GLY B 1 228 ? -11.398 -3.729 2.066 1 96.38 228 GLY B N 1
ATOM 4441 C CA . GLY B 1 228 ? -11.156 -4.766 1.077 1 96.38 228 GLY B CA 1
ATOM 4442 C C . GLY B 1 228 ? -9.688 -4.938 0.737 1 96.38 228 GLY B C 1
ATOM 4443 O O . GLY B 1 228 ? -8.82 -4.461 1.468 1 96.38 228 GLY B O 1
ATOM 4444 N N . GLY B 1 229 ? -9.453 -5.777 -0.256 1 97 229 GLY B N 1
ATOM 4445 C CA . GLY B 1 229 ? -8.117 -5.977 -0.786 1 97 229 GLY B CA 1
ATOM 4446 C C . GLY B 1 229 ? -7.82 -5.113 -1.998 1 97 229 GLY B C 1
ATOM 4447 O O . GLY B 1 229 ? -8.469 -5.25 -3.039 1 97 229 GLY B O 1
ATOM 4448 N N . ILE B 1 230 ? -6.836 -4.246 -1.834 1 98.19 230 ILE B N 1
ATOM 4449 C CA . ILE B 1 230 ? -6.418 -3.371 -2.926 1 98.19 230 ILE B CA 1
ATOM 4450 C C . ILE B 1 230 ? -5.41 -4.098 -3.812 1 98.19 230 ILE B C 1
ATOM 4452 O O . ILE B 1 230 ? -4.5 -4.762 -3.314 1 98.19 230 ILE B O 1
ATOM 4456 N N . SER B 1 231 ? -5.59 -4.078 -5.086 1 98 231 SER B N 1
ATOM 4457 C CA . SER B 1 231 ? -4.703 -4.613 -6.113 1 98 231 SER B CA 1
ATOM 4458 C C . SER B 1 231 ? -4.574 -3.65 -7.289 1 98 231 SER B C 1
ATOM 4460 O O . SER B 1 231 ? -4.906 -2.469 -7.168 1 98 231 SER B O 1
ATOM 4462 N N . GLY B 1 232 ? -4.047 -4.102 -8.398 1 96.81 232 GLY B N 1
ATOM 4463 C CA . GLY B 1 232 ? -3.83 -3.236 -9.547 1 96.81 232 GLY B CA 1
ATOM 4464 C C . GLY B 1 232 ? -2.488 -2.531 -9.516 1 96.81 232 GLY B C 1
ATOM 4465 O O . GLY B 1 232 ? -1.633 -2.85 -8.688 1 96.81 232 GLY B O 1
ATOM 4466 N N . PRO B 1 233 ? -2.289 -1.598 -10.414 1 96.31 233 PRO B N 1
ATOM 4467 C CA . PRO B 1 233 ? -0.989 -0.936 -10.547 1 96.31 233 PRO B CA 1
ATOM 4468 C C . PRO B 1 233 ? -0.532 -0.272 -9.25 1 96.31 233 PRO B C 1
ATOM 4470 O O . PRO B 1 233 ? 0.669 -0.202 -8.977 1 96.31 233 PRO B O 1
ATOM 4473 N N . ALA B 1 234 ? -1.431 0.122 -8.422 1 97.5 234 ALA B N 1
ATOM 4474 C CA . ALA B 1 234 ? -1.141 0.881 -7.211 1 97.5 234 ALA B CA 1
ATOM 4475 C C . ALA B 1 234 ? -0.3 0.061 -6.234 1 97.5 234 ALA B C 1
ATOM 4477 O O . ALA B 1 234 ? 0.475 0.617 -5.453 1 97.5 234 ALA B O 1
ATOM 4478 N N . VAL B 1 235 ? -0.385 -1.276 -6.301 1 98.44 235 VAL B N 1
ATOM 4479 C CA . VAL B 1 235 ? 0.255 -2.062 -5.25 1 98.44 235 VAL B CA 1
ATOM 4480 C C . VAL B 1 235 ? 1.58 -2.625 -5.758 1 98.44 235 VAL B C 1
ATOM 4482 O O . VAL B 1 235 ? 2.307 -3.287 -5.016 1 98.44 235 VAL B O 1
ATOM 4485 N N . LYS B 1 236 ? 1.952 -2.371 -7.035 1 98.56 236 LYS B N 1
ATOM 4486 C CA . LYS B 1 236 ? 3.172 -2.936 -7.605 1 98.56 236 LYS B CA 1
ATOM 4487 C C . LYS B 1 236 ? 4.398 -2.529 -6.793 1 98.56 236 LYS B C 1
ATOM 4489 O O . LYS B 1 236 ? 5.242 -3.367 -6.465 1 98.56 236 LYS B O 1
ATOM 4494 N N . PRO B 1 237 ? 4.523 -1.243 -6.336 1 98.81 237 PRO B N 1
ATOM 4495 C CA . PRO B 1 237 ? 5.707 -0.884 -5.555 1 98.81 237 PRO B CA 1
ATOM 4496 C C . PRO B 1 237 ? 5.836 -1.692 -4.266 1 98.81 237 PRO B C 1
ATOM 4498 O O . PRO B 1 237 ? 6.949 -1.998 -3.83 1 98.81 237 PRO B O 1
ATOM 4501 N N . ILE B 1 238 ? 4.695 -1.995 -3.68 1 98.81 238 ILE B N 1
ATOM 4502 C CA . ILE B 1 238 ? 4.68 -2.775 -2.447 1 98.81 238 ILE B CA 1
ATOM 4503 C C . ILE B 1 238 ? 5.09 -4.219 -2.744 1 98.81 238 ILE B C 1
ATOM 4505 O O . ILE B 1 238 ? 5.883 -4.809 -2.008 1 98.81 238 ILE B O 1
ATOM 4509 N N . GLY B 1 239 ? 4.566 -4.734 -3.838 1 98.88 239 GLY B N 1
ATOM 4510 C CA . GLY B 1 239 ? 4.93 -6.074 -4.27 1 98.88 239 GLY B CA 1
ATOM 4511 C C . GLY B 1 239 ? 6.398 -6.215 -4.613 1 98.88 239 GLY B C 1
ATOM 4512 O O . GLY B 1 239 ? 7.051 -7.176 -4.199 1 98.88 239 GLY B O 1
ATOM 4513 N N . LEU B 1 240 ? 6.957 -5.27 -5.344 1 98.94 240 LEU B N 1
ATOM 4514 C CA . LEU B 1 240 ? 8.367 -5.293 -5.719 1 98.94 240 LEU B CA 1
ATOM 4515 C C . LEU B 1 240 ? 9.258 -5.289 -4.48 1 98.94 240 LEU B C 1
ATOM 4517 O O . LEU B 1 240 ? 10.234 -6.039 -4.41 1 98.94 240 LEU B O 1
ATOM 4521 N N . ALA B 1 241 ? 8.898 -4.473 -3.533 1 98.81 241 ALA B N 1
ATOM 4522 C CA . ALA B 1 241 ? 9.672 -4.414 -2.293 1 98.81 241 ALA B CA 1
ATOM 4523 C C . ALA B 1 241 ? 9.602 -5.738 -1.54 1 98.81 241 ALA B C 1
ATOM 4525 O O . ALA B 1 241 ? 10.617 -6.234 -1.051 1 98.81 241 ALA B O 1
ATOM 4526 N N . ALA B 1 242 ? 8.414 -6.293 -1.439 1 98.88 242 ALA B N 1
ATOM 4527 C CA . ALA B 1 242 ? 8.227 -7.555 -0.726 1 98.88 242 ALA B CA 1
ATOM 4528 C C . ALA B 1 242 ? 9.07 -8.664 -1.345 1 98.88 242 ALA B C 1
ATOM 4530 O O . ALA B 1 242 ? 9.766 -9.391 -0.635 1 98.88 242 ALA B O 1
ATOM 4531 N N . VAL B 1 243 ? 9.016 -8.766 -2.648 1 98.94 243 VAL B N 1
ATOM 4532 C CA . VAL B 1 243 ? 9.734 -9.812 -3.365 1 98.94 243 VAL B CA 1
ATOM 4533 C C . VAL B 1 243 ? 11.234 -9.656 -3.15 1 98.94 243 VAL B C 1
ATOM 4535 O O . VAL B 1 243 ? 11.93 -10.633 -2.85 1 98.94 243 VAL B O 1
ATOM 4538 N N . SER B 1 244 ? 11.758 -8.453 -3.254 1 98.88 244 SER B N 1
ATOM 4539 C CA . SER B 1 244 ? 13.195 -8.234 -3.082 1 98.88 244 SER B CA 1
ATOM 4540 C C . SER B 1 244 ? 13.625 -8.523 -1.647 1 98.88 244 SER B C 1
ATOM 4542 O O . SER B 1 244 ? 14.703 -9.078 -1.419 1 98.88 244 SER B O 1
ATOM 4544 N N . LYS B 1 245 ? 12.781 -8.086 -0.679 1 98.62 245 LYS B N 1
ATOM 4545 C CA . LYS B 1 245 ? 13.086 -8.359 0.723 1 98.62 245 LYS B CA 1
ATOM 4546 C C . LYS B 1 245 ? 13.148 -9.859 0.994 1 98.62 245 LYS B C 1
ATOM 4548 O O . LYS B 1 245 ? 14.055 -10.336 1.678 1 98.62 245 LYS B O 1
ATOM 4553 N N . ILE B 1 246 ? 12.195 -10.594 0.469 1 98.88 246 ILE B N 1
ATOM 4554 C CA . ILE B 1 246 ? 12.156 -12.039 0.668 1 98.88 246 ILE B CA 1
ATOM 4555 C C . ILE B 1 246 ? 13.359 -12.68 -0.027 1 98.88 246 ILE B C 1
ATOM 4557 O O . ILE B 1 246 ? 14.023 -13.547 0.546 1 98.88 246 ILE B O 1
ATOM 4561 N N . TYR B 1 247 ? 13.648 -12.273 -1.22 1 98.81 247 TYR B N 1
ATOM 4562 C CA . TYR B 1 247 ? 14.734 -12.82 -2.021 1 98.81 247 TYR B CA 1
ATOM 4563 C C . TYR B 1 247 ? 16.078 -12.695 -1.293 1 98.81 247 TYR B C 1
ATOM 4565 O O . TYR B 1 247 ? 16.891 -13.609 -1.318 1 98.81 247 TYR B O 1
ATOM 4573 N N . THR B 1 248 ? 16.266 -11.594 -0.635 1 97.88 248 THR B N 1
ATOM 4574 C CA . THR B 1 248 ? 17.562 -11.32 -0.024 1 97.88 248 THR B CA 1
ATOM 4575 C C . THR B 1 248 ? 17.625 -11.898 1.386 1 97.88 248 THR B C 1
ATOM 4577 O O . THR B 1 248 ? 18.688 -11.93 2 1 97.88 248 THR B O 1
ATOM 4580 N N . SER B 1 249 ? 16.5 -12.398 1.865 1 97.56 249 SER B N 1
ATOM 4581 C CA . SER B 1 249 ? 16.516 -12.828 3.262 1 97.56 249 SER B CA 1
ATOM 4582 C C . SER B 1 249 ? 16.234 -14.32 3.391 1 97.56 249 SER B C 1
ATOM 4584 O O . SER B 1 249 ? 16.328 -14.883 4.484 1 97.56 249 SER B O 1
ATOM 4586 N N . THR B 1 250 ? 15.836 -15 2.326 1 98.31 250 THR B N 1
ATOM 4587 C CA . THR B 1 250 ? 15.523 -16.422 2.346 1 98.31 250 THR B CA 1
ATOM 4588 C C . THR B 1 250 ? 16.094 -17.125 1.118 1 98.31 250 THR B C 1
ATOM 4590 O O . THR B 1 250 ? 16.609 -16.469 0.204 1 98.31 250 THR B O 1
ATOM 4593 N N . SER B 1 251 ? 16.062 -18.391 1.086 1 97.81 251 SER B N 1
ATOM 4594 C CA . SER B 1 251 ? 16.469 -19.188 -0.073 1 97.81 251 SER B CA 1
ATOM 4595 C C . SER B 1 251 ? 15.266 -19.641 -0.881 1 97.81 251 SER B C 1
ATOM 4597 O O . SER B 1 251 ? 15.406 -20.375 -1.855 1 97.81 251 SER B O 1
ATOM 4599 N N . LEU B 1 252 ? 14.125 -19.188 -0.495 1 98.25 252 LEU B N 1
ATOM 4600 C CA . LEU B 1 252 ? 12.875 -19.625 -1.111 1 98.25 252 LEU B CA 1
ATOM 4601 C C . LEU B 1 252 ? 12.758 -19.094 -2.537 1 98.25 252 LEU B C 1
ATOM 4603 O O . LEU B 1 252 ? 13.156 -17.953 -2.814 1 98.25 252 LEU B O 1
ATOM 4607 N N . GLN B 1 253 ? 12.242 -19.906 -3.443 1 98.62 253 GLN B N 1
ATOM 4608 C CA . GLN B 1 253 ? 11.742 -19.344 -4.695 1 98.62 253 GLN B CA 1
ATOM 4609 C C . GLN B 1 253 ? 10.461 -18.547 -4.469 1 98.62 253 GLN B C 1
ATOM 4611 O O . GLN B 1 253 ? 9.742 -18.781 -3.492 1 98.62 253 GLN B O 1
ATOM 4616 N N . ILE B 1 254 ? 10.281 -17.578 -5.309 1 98.94 254 ILE B N 1
ATOM 4617 C CA . ILE B 1 254 ? 9.172 -16.656 -5.105 1 98.94 254 ILE B CA 1
ATOM 4618 C C . ILE B 1 254 ? 8.305 -16.609 -6.359 1 98.94 254 ILE B C 1
ATOM 4620 O O . ILE B 1 254 ? 8.82 -16.562 -7.48 1 98.94 254 ILE B O 1
ATOM 4624 N N . SER B 1 255 ? 7.035 -16.734 -6.207 1 98.94 255 SER B N 1
ATOM 4625 C CA . SER B 1 255 ? 6.074 -16.312 -7.223 1 98.94 255 SER B CA 1
ATOM 4626 C C . SER B 1 255 ? 5.551 -14.906 -6.938 1 98.94 255 SER B C 1
ATOM 4628 O O . SER B 1 255 ? 4.867 -14.688 -5.938 1 98.94 255 SER B O 1
ATOM 4630 N N . GLY B 1 256 ? 5.926 -13.953 -7.781 1 98.88 256 GLY B N 1
ATOM 4631 C CA . GLY B 1 256 ? 5.539 -12.562 -7.574 1 98.88 256 GLY B CA 1
ATOM 4632 C C . GLY B 1 256 ? 4.117 -12.273 -8.008 1 98.88 256 GLY B C 1
ATOM 4633 O O . GLY B 1 256 ? 3.68 -12.727 -9.07 1 98.88 256 GLY B O 1
ATOM 4634 N N . VAL B 1 257 ? 3.375 -11.539 -7.199 1 98.69 257 VAL B N 1
ATOM 4635 C CA . VAL B 1 257 ? 2.01 -11.148 -7.523 1 98.69 257 VAL B CA 1
ATOM 4636 C C . VAL B 1 257 ? 1.741 -9.734 -7.004 1 98.69 257 VAL B C 1
ATOM 4638 O O . VAL B 1 257 ? 2.135 -9.398 -5.887 1 98.69 257 VAL B O 1
ATOM 4641 N N . GLY B 1 258 ? 1.067 -8.914 -7.832 1 98.12 258 GLY B N 1
ATOM 4642 C CA . GLY B 1 258 ? 0.7 -7.562 -7.441 1 98.12 258 GLY B CA 1
ATOM 4643 C C . GLY B 1 258 ? 0.947 -6.539 -8.531 1 98.12 258 GLY B C 1
ATOM 4644 O O . GLY B 1 258 ? 2.072 -6.066 -8.703 1 98.12 258 GLY B O 1
ATOM 4645 N N . GLY B 1 259 ? -0.096 -6.188 -9.203 1 97.5 259 GLY B N 1
ATOM 4646 C CA . GLY B 1 259 ? -0.017 -5.07 -10.133 1 97.5 259 GLY B CA 1
ATOM 4647 C C . GLY B 1 259 ? 0.69 -5.422 -11.43 1 97.5 259 GLY B C 1
ATOM 4648 O O . GLY B 1 259 ? 1.359 -4.578 -12.023 1 97.5 259 GLY B O 1
ATOM 4649 N N . ILE B 1 260 ? 0.675 -6.602 -11.875 1 98 260 ILE B N 1
ATOM 4650 C CA . ILE B 1 260 ? 1.293 -7.012 -13.125 1 98 260 ILE B CA 1
ATOM 4651 C C . ILE B 1 260 ? 0.307 -6.812 -14.273 1 98 260 ILE B C 1
ATOM 4653 O O . ILE B 1 260 ? -0.643 -7.586 -14.43 1 98 260 ILE B O 1
ATOM 4657 N N . PHE B 1 261 ? 0.553 -5.773 -15.078 1 95.38 261 PHE B N 1
ATOM 4658 C CA . PHE B 1 261 ? -0.393 -5.363 -16.109 1 95.38 261 PHE B CA 1
ATOM 4659 C C . PHE B 1 261 ? 0.233 -5.484 -17.5 1 95.38 261 PHE B C 1
ATOM 4661 O O . PHE B 1 261 ? -0.425 -5.219 -18.5 1 95.38 261 PHE B O 1
ATOM 4668 N N . ASP B 1 262 ? 1.512 -5.895 -17.594 1 96.06 262 ASP B N 1
ATOM 4669 C CA . ASP B 1 262 ? 2.174 -6.211 -18.859 1 96.06 262 ASP B CA 1
ATOM 4670 C C . ASP B 1 262 ? 3.449 -7.016 -18.625 1 96.06 262 ASP B C 1
ATOM 4672 O O . ASP B 1 262 ? 3.781 -7.344 -17.484 1 96.06 262 ASP B O 1
ATOM 4676 N N . TRP B 1 263 ? 4.133 -7.328 -19.75 1 98.31 263 TRP B N 1
ATOM 4677 C CA . TRP B 1 263 ? 5.324 -8.172 -19.688 1 98.31 263 TRP B CA 1
ATOM 4678 C C . TRP B 1 263 ? 6.469 -7.438 -18.984 1 98.31 263 TRP B C 1
ATOM 4680 O O . TRP B 1 263 ? 7.328 -8.062 -18.359 1 98.31 263 TRP B O 1
ATOM 4690 N N . ARG B 1 264 ? 6.527 -6.133 -19.047 1 98.44 264 ARG B N 1
ATOM 4691 C CA . ARG B 1 264 ? 7.59 -5.371 -18.406 1 98.44 264 ARG B CA 1
ATOM 4692 C C . ARG B 1 264 ? 7.484 -5.465 -16.891 1 98.44 264 ARG B C 1
ATOM 4694 O O . ARG B 1 264 ? 8.5 -5.602 -16.203 1 98.44 264 ARG B O 1
ATOM 4701 N N . ASP B 1 265 ? 6.215 -5.328 -16.375 1 98.38 265 ASP B N 1
ATOM 4702 C CA . ASP B 1 265 ? 5.992 -5.523 -14.945 1 98.38 265 ASP B CA 1
ATOM 4703 C C . ASP B 1 265 ? 6.523 -6.879 -14.484 1 98.38 265 ASP B C 1
ATOM 4705 O O . ASP B 1 265 ? 7.125 -6.984 -13.414 1 98.38 265 ASP B O 1
ATOM 4709 N N . ALA B 1 266 ? 6.27 -7.867 -15.289 1 98.88 266 ALA B N 1
ATOM 4710 C CA . ALA B 1 266 ? 6.75 -9.211 -14.969 1 98.88 266 ALA B CA 1
ATOM 4711 C C . ALA B 1 266 ? 8.273 -9.242 -14.875 1 98.88 266 ALA B C 1
ATOM 4713 O O . ALA B 1 266 ? 8.828 -9.844 -13.953 1 98.88 266 ALA B O 1
ATOM 4714 N N . VAL B 1 267 ? 8.938 -8.617 -15.812 1 98.94 267 VAL B N 1
ATOM 4715 C CA . VAL B 1 267 ? 10.391 -8.586 -15.812 1 98.94 267 VAL B CA 1
ATOM 4716 C C . VAL B 1 267 ? 10.891 -7.863 -14.562 1 98.94 267 VAL B C 1
ATOM 4718 O O . VAL B 1 267 ? 11.875 -8.273 -13.953 1 98.94 267 VAL B O 1
ATOM 4721 N N . GLU B 1 268 ? 10.25 -6.785 -14.188 1 98.94 268 GLU B N 1
ATOM 4722 C CA . GLU B 1 268 ? 10.617 -6.098 -12.953 1 98.94 268 GLU B CA 1
ATOM 4723 C C . GLU B 1 268 ? 10.594 -7.051 -11.758 1 98.94 268 GLU B C 1
ATOM 4725 O O . GLU B 1 268 ? 11.539 -7.09 -10.969 1 98.94 268 GLU B O 1
ATOM 4730 N N . TYR B 1 269 ? 9.531 -7.832 -11.617 1 99 269 TYR B N 1
ATOM 4731 C CA . TYR B 1 269 ? 9.406 -8.781 -10.516 1 99 269 TYR B CA 1
ATOM 4732 C C . TYR B 1 269 ? 10.516 -9.836 -10.578 1 99 269 TYR B C 1
ATOM 4734 O O . TYR B 1 269 ? 11.086 -10.211 -9.555 1 99 269 TYR B O 1
ATOM 4742 N N . ILE B 1 270 ? 10.781 -10.312 -11.766 1 98.94 270 ILE B N 1
ATOM 4743 C CA . ILE B 1 270 ? 11.82 -11.328 -11.938 1 98.94 270 ILE B CA 1
ATOM 4744 C C . ILE B 1 270 ? 13.172 -10.742 -11.531 1 98.94 270 ILE B C 1
ATOM 4746 O O . ILE B 1 270 ? 13.93 -11.375 -10.789 1 98.94 270 ILE B O 1
ATOM 4750 N N . MET B 1 271 ? 13.469 -9.547 -11.969 1 98.94 271 MET B N 1
ATOM 4751 C CA . MET B 1 271 ? 14.734 -8.898 -11.625 1 98.94 271 MET B CA 1
ATOM 4752 C C . MET B 1 271 ? 14.812 -8.609 -10.133 1 98.94 271 MET B C 1
ATOM 4754 O O . MET B 1 271 ? 15.906 -8.5 -9.578 1 98.94 271 MET B O 1
ATOM 4758 N N . MET B 1 272 ? 13.648 -8.562 -9.469 1 98.94 272 MET B N 1
ATOM 4759 C CA . MET B 1 272 ? 13.625 -8.336 -8.023 1 98.94 272 MET B CA 1
ATOM 4760 C C . MET B 1 272 ? 13.656 -9.656 -7.266 1 98.94 272 MET B C 1
ATOM 4762 O O . MET B 1 272 ? 13.727 -9.672 -6.035 1 98.94 272 MET B O 1
ATOM 4766 N N . GLY B 1 273 ? 13.555 -10.805 -7.953 1 98.94 273 GLY B N 1
ATOM 4767 C CA . GLY B 1 273 ? 13.844 -12.055 -7.273 1 98.94 273 GLY B CA 1
ATOM 4768 C C . GLY B 1 273 ? 12.82 -13.141 -7.559 1 98.94 273 GLY B C 1
ATOM 4769 O O . GLY B 1 273 ? 13 -14.289 -7.152 1 98.94 273 GLY B O 1
ATOM 4770 N N . ALA B 1 274 ? 11.758 -12.836 -8.312 1 98.94 274 ALA B N 1
ATOM 4771 C CA . ALA B 1 274 ? 10.703 -13.812 -8.555 1 98.94 274 ALA B CA 1
ATOM 4772 C C . ALA B 1 274 ? 11.133 -14.828 -9.609 1 98.94 274 ALA B C 1
ATOM 4774 O O . ALA B 1 274 ? 11.883 -14.5 -10.531 1 98.94 274 ALA B O 1
ATOM 4775 N N . THR B 1 275 ? 10.641 -16.031 -9.477 1 98.69 275 THR B N 1
ATOM 4776 C CA . THR B 1 275 ? 10.812 -17.078 -10.469 1 98.69 275 THR B CA 1
ATOM 4777 C C . THR B 1 275 ? 9.641 -17.094 -11.445 1 98.69 275 THR B C 1
ATOM 4779 O O . THR B 1 275 ? 9.828 -17.281 -12.648 1 98.69 275 THR B O 1
ATOM 4782 N N . THR B 1 276 ? 8.5 -17.016 -10.938 1 98.81 276 THR B N 1
ATOM 4783 C CA . THR B 1 276 ? 7.266 -16.859 -11.695 1 98.81 276 THR B CA 1
ATOM 4784 C C . THR B 1 276 ? 6.496 -15.625 -11.25 1 98.81 276 THR B C 1
ATOM 4786 O O . THR B 1 276 ? 6.828 -15.023 -10.227 1 98.81 276 THR B O 1
ATOM 4789 N N . VAL B 1 277 ? 5.551 -15.234 -12.07 1 98.88 277 VAL B N 1
ATOM 4790 C CA . VAL B 1 277 ? 4.645 -14.148 -11.695 1 98.88 277 VAL B CA 1
ATOM 4791 C C . VAL B 1 277 ? 3.197 -14.602 -11.875 1 98.88 277 VAL B C 1
ATOM 4793 O O . VAL B 1 277 ? 2.902 -15.453 -12.719 1 98.88 277 VAL B O 1
ATOM 4796 N N . GLN B 1 278 ? 2.334 -14.078 -11.047 1 98.88 278 GLN B N 1
ATOM 4797 C CA . GLN B 1 278 ? 0.898 -14.328 -11.141 1 98.88 278 GLN B CA 1
ATOM 4798 C C . GLN B 1 278 ? 0.142 -13.039 -11.469 1 98.88 278 GLN B C 1
ATOM 4800 O O . GLN B 1 278 ? 0.344 -12.016 -10.82 1 98.88 278 GLN B O 1
ATOM 4805 N N . SER B 1 279 ? -0.66 -13.055 -12.477 1 98.62 279 SER B N 1
ATOM 4806 C CA . SER B 1 279 ? -1.562 -11.953 -12.812 1 98.62 279 SER B CA 1
ATOM 4807 C C . SER B 1 279 ? -2.998 -12.281 -12.422 1 98.62 279 SER B C 1
ATOM 4809 O O . SER B 1 279 ? -3.506 -13.359 -12.742 1 98.62 279 SER B O 1
ATOM 4811 N N . VAL B 1 280 ? -3.691 -11.359 -11.719 1 98.25 280 VAL B N 1
ATOM 4812 C CA . VAL B 1 280 ? -5.055 -11.602 -11.266 1 98.25 280 VAL B CA 1
ATOM 4813 C C . VAL B 1 280 ? -5.973 -10.492 -11.781 1 98.25 280 VAL B C 1
ATOM 4815 O O . VAL B 1 280 ? -6.738 -10.703 -12.727 1 98.25 280 VAL B O 1
ATOM 4818 N N . THR B 1 281 ? -5.746 -9.242 -11.281 1 97.81 281 THR B N 1
ATOM 4819 C CA . THR B 1 281 ? -6.605 -8.125 -11.648 1 97.81 281 THR B CA 1
ATOM 4820 C C . THR B 1 281 ? -6.637 -7.938 -13.164 1 97.81 281 THR B C 1
ATOM 4822 O O . THR B 1 281 ? -7.695 -7.691 -13.75 1 97.81 281 THR B O 1
ATOM 4825 N N . TYR B 1 282 ? -5.551 -8.031 -13.82 1 96.94 282 TYR B N 1
ATOM 4826 C CA . TYR B 1 282 ? -5.5 -7.82 -15.266 1 96.94 282 TYR B CA 1
ATOM 4827 C C . TYR B 1 282 ? -6.348 -8.852 -15.992 1 96.94 282 TYR B C 1
ATOM 4829 O O . TYR B 1 282 ? -7.039 -8.531 -16.953 1 96.94 282 TYR B O 1
ATOM 4837 N N . THR B 1 283 ? -6.285 -10.125 -15.562 1 97.81 283 THR B N 1
ATOM 4838 C CA . THR B 1 283 ? -7.07 -11.172 -16.219 1 97.81 283 THR B CA 1
ATOM 4839 C C . THR B 1 283 ? -8.562 -10.938 -15.992 1 97.81 283 THR B C 1
ATOM 4841 O O . THR B 1 283 ? -9.383 -11.305 -16.844 1 97.81 283 THR B O 1
ATOM 4844 N N . ILE B 1 284 ? -8.93 -10.367 -14.852 1 97.12 284 ILE B N 1
ATOM 4845 C CA . ILE B 1 284 ? -10.312 -9.984 -14.586 1 97.12 284 ILE B CA 1
ATOM 4846 C C . ILE B 1 284 ? -10.75 -8.922 -15.594 1 97.12 284 ILE B C 1
ATOM 4848 O O . ILE B 1 284 ? -11.82 -9.039 -16.188 1 97.12 284 ILE B O 1
ATOM 4852 N N . LEU B 1 285 ? -9.891 -7.977 -15.836 1 95.06 285 LEU B N 1
ATOM 4853 C CA . LEU B 1 285 ? -10.258 -6.793 -16.609 1 95.06 285 LEU B CA 1
ATOM 4854 C C . LEU B 1 285 ? -10.156 -7.066 -18.109 1 95.06 285 LEU B C 1
ATOM 4856 O O . LEU B 1 285 ? -10.945 -6.539 -18.891 1 95.06 285 LEU B O 1
ATOM 4860 N N . LYS B 1 286 ? -9.172 -7.973 -18.531 1 94.69 286 LYS B N 1
ATOM 4861 C CA . LYS B 1 286 ? -8.82 -8.016 -19.953 1 94.69 286 LYS B CA 1
ATOM 4862 C C . LYS B 1 286 ? -8.984 -9.43 -20.5 1 94.69 286 LYS B C 1
ATOM 4864 O O . LYS B 1 286 ? -8.961 -9.625 -21.719 1 94.69 286 LYS B O 1
ATOM 4869 N N . GLY B 1 287 ? -9.164 -10.383 -19.656 1 96.06 287 GLY B N 1
ATOM 4870 C CA . GLY B 1 287 ? -9.203 -11.758 -20.109 1 96.06 287 GLY B CA 1
ATOM 4871 C C . GLY B 1 287 ? -7.824 -12.375 -20.266 1 96.06 287 GLY B C 1
ATOM 4872 O O . GLY B 1 287 ? -6.887 -12 -19.562 1 96.06 287 GLY B O 1
ATOM 4873 N N . PHE B 1 288 ? -7.727 -13.422 -21.156 1 98 288 PHE B N 1
ATOM 4874 C CA . PHE B 1 288 ? -6.527 -14.25 -21.125 1 98 288 PHE B CA 1
ATOM 4875 C C . PHE B 1 288 ? -5.719 -14.062 -22.406 1 98 288 PHE B C 1
ATOM 4877 O O . PHE B 1 288 ? -4.562 -14.477 -22.484 1 98 288 PHE B O 1
ATOM 4884 N N . GLU B 1 289 ? -6.195 -13.391 -23.359 1 96.12 289 GLU B N 1
ATOM 4885 C CA . GLU B 1 289 ? -5.699 -13.484 -24.734 1 96.12 289 GLU B CA 1
ATOM 4886 C C . GLU B 1 289 ? -4.414 -12.68 -24.906 1 96.12 289 GLU B C 1
ATOM 4888 O O . GLU B 1 289 ? -3.719 -12.828 -25.922 1 96.12 289 GLU B O 1
ATOM 4893 N N . PHE B 1 290 ? -4.07 -11.914 -23.969 1 95.69 290 PHE B N 1
ATOM 4894 C CA . PHE B 1 290 ? -2.926 -11.023 -24.094 1 95.69 290 PHE B CA 1
ATOM 4895 C C . PHE B 1 290 ? -1.623 -11.773 -23.859 1 95.69 290 PHE B C 1
ATOM 4897 O O . PHE B 1 290 ? -0.539 -11.25 -24.109 1 95.69 290 PHE B O 1
ATOM 4904 N N . ILE B 1 291 ? -1.66 -13.031 -23.5 1 98.06 291 ILE B N 1
ATOM 4905 C CA . ILE B 1 291 ? -0.503 -13.773 -23.016 1 98.06 291 ILE B CA 1
ATOM 4906 C C . ILE B 1 291 ? 0.479 -14.016 -24.156 1 98.06 291 ILE B C 1
ATOM 4908 O O . ILE B 1 291 ? 1.695 -13.992 -23.953 1 98.06 291 ILE B O 1
ATOM 4912 N N . ASN B 1 292 ? 0.022 -14.195 -25.328 1 97.62 292 ASN B N 1
ATOM 4913 C CA . ASN B 1 292 ? 0.91 -14.414 -26.453 1 97.62 292 ASN B CA 1
ATOM 4914 C C . ASN B 1 292 ? 1.769 -13.188 -26.75 1 97.62 292 ASN B C 1
ATOM 4916 O O . ASN B 1 292 ? 2.951 -13.312 -27.062 1 97.62 292 ASN B O 1
ATOM 4920 N N . GLU B 1 293 ? 1.108 -12.094 -26.656 1 98.06 293 GLU B N 1
ATOM 4921 C CA . GLU B 1 293 ? 1.856 -10.859 -26.844 1 98.06 293 GLU B CA 1
ATOM 4922 C C . GLU B 1 293 ? 2.914 -10.688 -25.75 1 98.06 293 GLU B C 1
ATOM 4924 O O . GLU B 1 293 ? 4.047 -10.289 -26.031 1 98.06 293 GLU B O 1
ATOM 4929 N N . TRP B 1 294 ? 2.549 -10.953 -24.484 1 98.5 294 TRP B N 1
ATOM 4930 C CA . TRP B 1 294 ? 3.506 -10.859 -23.391 1 98.5 294 TRP B CA 1
ATOM 4931 C C . TRP B 1 294 ? 4.719 -11.75 -23.641 1 98.5 294 TRP B C 1
ATOM 4933 O O . TRP B 1 294 ? 5.859 -11.32 -23.469 1 98.5 294 TRP B O 1
ATOM 4943 N N . LYS B 1 295 ? 4.492 -12.984 -24.125 1 98.44 295 LYS B N 1
ATOM 4944 C CA . LYS B 1 295 ? 5.566 -13.945 -24.375 1 98.44 295 LYS B CA 1
ATOM 4945 C C . LYS B 1 295 ? 6.477 -13.469 -25.5 1 98.44 295 LYS B C 1
ATOM 4947 O O . LYS B 1 295 ? 7.699 -13.531 -25.391 1 98.44 295 LYS B O 1
ATOM 4952 N N . LYS B 1 296 ? 5.844 -12.961 -26.531 1 98.19 296 LYS B N 1
ATOM 4953 C CA . LYS B 1 296 ? 6.613 -12.492 -27.688 1 98.19 296 LYS B CA 1
ATOM 4954 C C . LYS B 1 296 ? 7.508 -11.32 -27.312 1 98.19 296 LYS B C 1
ATOM 4956 O O . LYS B 1 296 ? 8.688 -11.281 -27.672 1 98.19 296 LYS B O 1
ATOM 4961 N N . GLU B 1 297 ? 6.918 -10.383 -26.578 1 98.5 297 GLU B N 1
ATOM 4962 C CA . GLU B 1 297 ? 7.68 -9.203 -26.172 1 98.5 297 GLU B CA 1
ATOM 4963 C C . GLU B 1 297 ? 8.805 -9.578 -25.203 1 98.5 297 GLU B C 1
ATOM 4965 O O . GLU B 1 297 ? 9.906 -9.047 -25.297 1 98.5 297 GLU B O 1
ATOM 4970 N N . LEU B 1 298 ? 8.516 -10.484 -24.312 1 98.62 298 LEU B N 1
ATOM 4971 C CA . LEU B 1 298 ? 9.539 -10.945 -23.375 1 98.62 298 LEU B CA 1
ATOM 4972 C C . LEU B 1 298 ? 10.68 -11.641 -24.125 1 98.62 298 LEU B C 1
ATOM 4974 O O . LEU B 1 298 ? 11.852 -11.391 -23.828 1 98.62 298 LEU B O 1
ATOM 4978 N N . GLU B 1 299 ? 10.352 -12.492 -25.078 1 98.31 299 GLU B N 1
ATOM 4979 C CA . GLU B 1 299 ? 11.367 -13.18 -25.859 1 98.31 299 GLU B CA 1
ATOM 4980 C C . GLU B 1 299 ? 12.258 -12.188 -26.609 1 98.31 299 GLU B C 1
ATOM 4982 O O . GLU B 1 299 ? 13.484 -12.328 -26.609 1 98.31 299 GLU B O 1
ATOM 4987 N N . SER B 1 300 ? 11.617 -11.211 -27.203 1 98.25 300 SER B N 1
ATOM 4988 C CA . SER B 1 300 ? 12.352 -10.188 -27.938 1 98.25 300 SER B CA 1
ATOM 4989 C C . SER B 1 300 ? 13.281 -9.398 -27.031 1 98.25 300 SER B C 1
ATOM 4991 O O . SER B 1 300 ? 14.422 -9.102 -27.391 1 98.25 300 SER B O 1
ATOM 4993 N N . PHE B 1 301 ? 12.805 -9.055 -25.906 1 98.69 301 PHE B N 1
ATOM 4994 C CA . PHE B 1 301 ? 13.602 -8.344 -24.906 1 98.69 301 PHE B CA 1
ATOM 4995 C C . PHE B 1 301 ? 14.812 -9.172 -24.484 1 98.69 301 PHE B C 1
ATOM 4997 O O . PHE B 1 301 ? 15.938 -8.672 -24.469 1 98.69 301 PHE B O 1
ATOM 5004 N N . MET B 1 302 ? 14.594 -10.461 -24.172 1 98.56 302 MET B N 1
ATOM 5005 C CA . MET B 1 302 ? 15.664 -11.359 -23.75 1 98.56 302 MET B CA 1
ATOM 5006 C C . MET B 1 302 ? 16.719 -11.508 -24.844 1 98.56 302 MET B C 1
ATOM 5008 O O . MET B 1 302 ? 17.922 -11.477 -24.562 1 98.56 302 MET B O 1
ATOM 5012 N N . GLU B 1 303 ? 16.234 -11.633 -26.031 1 98.12 303 GLU B N 1
ATOM 5013 C CA . GLU B 1 303 ? 17.156 -11.727 -27.172 1 98.12 303 GLU B CA 1
ATOM 5014 C C . GLU B 1 303 ? 18.031 -10.477 -27.281 1 98.12 303 GLU B C 1
ATOM 5016 O O . GLU B 1 303 ? 19.25 -10.562 -27.406 1 98.12 303 GLU B O 1
ATOM 5021 N N . ARG B 1 304 ? 17.422 -9.352 -27.203 1 98.06 304 ARG B N 1
ATOM 5022 C CA . ARG B 1 304 ? 18.109 -8.078 -27.359 1 98.06 304 ARG B CA 1
ATOM 5023 C C . ARG B 1 304 ? 19.125 -7.875 -26.234 1 98.06 304 ARG B C 1
ATOM 5025 O O . ARG B 1 304 ? 20.203 -7.316 -26.469 1 98.06 304 ARG B O 1
ATOM 5032 N N . LYS B 1 305 ? 18.797 -8.375 -25.047 1 98.25 305 LYS B N 1
ATOM 5033 C CA . LYS B 1 305 ? 19.641 -8.133 -23.875 1 98.25 305 LYS B CA 1
ATOM 5034 C C . LYS B 1 305 ? 20.641 -9.258 -23.672 1 98.25 305 LYS B C 1
ATOM 5036 O O . LYS B 1 305 ? 21.547 -9.156 -22.844 1 98.25 305 LYS B O 1
ATOM 5041 N N . GLY B 1 306 ? 20.469 -10.414 -24.312 1 97.62 306 GLY B N 1
ATOM 5042 C CA . GLY B 1 306 ? 21.375 -11.539 -24.234 1 97.62 306 GLY B CA 1
ATOM 5043 C C . GLY B 1 306 ? 21.031 -12.492 -23.094 1 97.62 306 GLY B C 1
ATOM 5044 O O . GLY B 1 306 ? 21.906 -13.211 -22.594 1 97.62 306 GLY B O 1
ATOM 5045 N N . TYR B 1 307 ? 19.812 -12.422 -22.594 1 97.88 307 TYR B N 1
ATOM 5046 C CA . TYR B 1 307 ? 19.344 -13.398 -21.625 1 97.88 307 TYR B CA 1
ATOM 5047 C C . TYR B 1 307 ? 18.859 -14.664 -22.312 1 97.88 307 TYR B C 1
ATOM 5049 O O . TYR B 1 307 ? 18.078 -14.602 -23.266 1 97.88 307 TYR B O 1
ATOM 5057 N N . ARG B 1 308 ? 19.234 -15.859 -21.891 1 96.19 308 ARG B N 1
ATOM 5058 C CA . ARG B 1 308 ? 18.875 -17.109 -22.531 1 96.19 308 ARG B CA 1
ATOM 5059 C C . ARG B 1 308 ? 17.781 -17.844 -21.766 1 96.19 308 ARG B C 1
ATOM 5061 O O . ARG B 1 308 ? 17.047 -18.656 -22.328 1 96.19 308 ARG B O 1
ATOM 5068 N N . ALA B 1 309 ? 17.797 -17.562 -20.531 1 97.31 309 ALA B N 1
ATOM 5069 C CA . ALA B 1 309 ? 16.797 -18.125 -19.641 1 97.31 309 ALA B CA 1
ATOM 5070 C C . ALA B 1 309 ? 16.266 -17.078 -18.672 1 97.31 309 ALA B C 1
ATOM 5072 O O . ALA B 1 309 ? 16.922 -16.062 -18.422 1 97.31 309 ALA B O 1
ATOM 5073 N N . ILE B 1 310 ? 15.117 -17.328 -18.156 1 98 310 ILE B N 1
ATOM 5074 C CA . ILE B 1 310 ? 14.516 -16.422 -17.188 1 98 310 ILE B CA 1
ATOM 5075 C C . ILE B 1 310 ? 15.453 -16.25 -15.992 1 98 310 ILE B C 1
ATOM 5077 O O . ILE B 1 310 ? 15.586 -15.156 -15.453 1 98 310 ILE B O 1
ATOM 5081 N N . GLU B 1 311 ? 16.125 -17.312 -15.648 1 97.31 311 GLU B N 1
ATOM 5082 C CA . GLU B 1 311 ? 17.031 -17.328 -14.5 1 97.31 311 GLU B CA 1
ATOM 5083 C C . GLU B 1 311 ? 18.156 -16.312 -14.664 1 97.31 311 GLU B C 1
ATOM 5085 O O . GLU B 1 311 ? 18.703 -15.82 -13.68 1 97.31 311 GLU B O 1
ATOM 5090 N N . ASP B 1 312 ? 18.5 -16.031 -15.867 1 98 312 ASP B N 1
ATOM 5091 C CA . ASP B 1 312 ? 19.562 -15.078 -16.141 1 98 312 ASP B CA 1
ATOM 5092 C C . ASP B 1 312 ? 19.219 -13.688 -15.609 1 98 312 ASP B C 1
ATOM 5094 O O . ASP B 1 312 ? 20.109 -12.898 -15.305 1 98 312 ASP B O 1
ATOM 5098 N N . MET B 1 313 ? 17.922 -13.391 -15.461 1 98.56 313 MET B N 1
ATOM 5099 C CA . MET B 1 313 ? 17.469 -12.062 -15.07 1 98.56 313 MET B CA 1
ATOM 5100 C C . MET B 1 313 ? 17.141 -12.016 -13.578 1 98.56 313 MET B C 1
ATOM 5102 O O . MET B 1 313 ? 17.062 -10.938 -12.992 1 98.56 313 MET B O 1
ATOM 5106 N N . ARG B 1 314 ? 16.922 -13.18 -13 1 98.69 314 ARG B N 1
ATOM 5107 C CA . ARG B 1 314 ? 16.359 -13.242 -11.648 1 98.69 314 ARG B CA 1
ATOM 5108 C C . ARG B 1 314 ? 17.312 -12.609 -10.633 1 98.69 314 ARG B C 1
ATOM 5110 O O . ARG B 1 314 ? 18.484 -12.969 -10.562 1 98.69 314 ARG B O 1
ATOM 5117 N N . GLY B 1 315 ? 16.812 -11.586 -9.914 1 98.81 315 GLY B N 1
ATOM 5118 C CA . GLY B 1 315 ? 17.5 -11.016 -8.766 1 98.81 315 GLY B CA 1
ATOM 5119 C C . GLY B 1 315 ? 18.531 -9.961 -9.156 1 98.81 315 GLY B C 1
ATOM 5120 O O . GLY B 1 315 ? 19.188 -9.383 -8.289 1 98.81 315 GLY B O 1
ATOM 5121 N N . LEU B 1 316 ? 18.672 -9.688 -10.453 1 98.88 316 LEU B N 1
ATOM 5122 C CA . LEU B 1 316 ? 19.688 -8.734 -10.891 1 98.88 316 LEU B CA 1
ATOM 5123 C C . LEU B 1 316 ? 19.484 -7.383 -10.219 1 98.88 316 LEU B C 1
ATOM 5125 O O . LEU B 1 316 ? 20.469 -6.719 -9.852 1 98.88 316 LEU B O 1
ATOM 5129 N N . ALA B 1 317 ? 18.219 -6.926 -10.086 1 98.94 317 ALA B N 1
ATOM 5130 C CA . ALA B 1 317 ? 17.922 -5.633 -9.477 1 98.94 317 ALA B CA 1
ATOM 5131 C C . ALA B 1 317 ? 17.922 -5.738 -7.949 1 98.94 317 ALA B C 1
ATOM 5133 O O . ALA B 1 317 ? 18.359 -4.82 -7.258 1 98.94 317 ALA B O 1
ATOM 5134 N N . ALA B 1 318 ? 17.438 -6.832 -7.434 1 98.88 318 ALA B N 1
ATOM 5135 C CA . ALA B 1 318 ? 17.359 -7.035 -5.988 1 98.88 318 ALA B CA 1
ATOM 5136 C C . ALA B 1 318 ? 18.734 -6.906 -5.344 1 98.88 318 ALA B C 1
ATOM 5138 O O . ALA B 1 318 ? 18.859 -6.391 -4.23 1 98.88 318 ALA B O 1
ATOM 5139 N N . LYS B 1 319 ? 19.734 -7.359 -6.016 1 98.38 319 LYS B N 1
ATOM 5140 C CA . LYS B 1 319 ? 21.109 -7.363 -5.5 1 98.38 319 LYS B CA 1
ATOM 5141 C C . LYS B 1 319 ? 21.656 -5.945 -5.371 1 98.38 319 LYS B C 1
ATOM 5143 O O . LYS B 1 319 ? 22.656 -5.723 -4.707 1 98.38 319 LYS B O 1
ATOM 5148 N N . LYS B 1 320 ? 20.953 -5.004 -5.992 1 98.69 320 LYS B N 1
ATOM 5149 C CA . LYS B 1 320 ? 21.406 -3.611 -5.992 1 98.69 320 LYS B CA 1
ATOM 5150 C C . LYS B 1 320 ? 20.672 -2.801 -4.93 1 98.69 320 LYS B C 1
ATOM 5152 O O . LYS B 1 320 ? 20.906 -1.6 -4.785 1 98.69 320 LYS B O 1
ATOM 5157 N N . MET B 1 321 ? 19.75 -3.383 -4.195 1 98.25 321 MET B N 1
ATOM 5158 C CA . MET B 1 321 ? 19.109 -2.742 -3.049 1 98.25 321 MET B CA 1
ATOM 5159 C C . MET B 1 321 ? 20.062 -2.688 -1.856 1 98.25 321 MET B C 1
ATOM 5161 O O . MET B 1 321 ? 20.75 -3.664 -1.562 1 98.25 321 MET B O 1
ATOM 5165 N N . THR B 1 322 ? 20.094 -1.559 -1.248 1 96.31 322 THR B N 1
ATOM 5166 C CA . THR B 1 322 ? 21.016 -1.428 -0.128 1 96.31 322 THR B CA 1
ATOM 5167 C C . THR B 1 322 ? 20.484 -0.431 0.898 1 96.31 322 THR B C 1
ATOM 5169 O O . THR B 1 322 ? 19.344 0.03 0.792 1 96.31 322 THR B O 1
ATOM 5172 N N . THR B 1 323 ? 21.25 -0.203 1.974 1 92.88 323 THR B N 1
ATOM 5173 C CA . THR B 1 323 ? 20.844 0.661 3.076 1 92.88 323 THR B CA 1
ATOM 5174 C C . THR B 1 323 ? 21.125 2.123 2.754 1 92.88 323 THR B C 1
ATOM 5176 O O . THR B 1 323 ? 21.938 2.42 1.877 1 92.88 323 THR B O 1
ATOM 5179 N N . TYR B 1 324 ? 20.5 2.984 3.439 1 91.88 324 TYR B N 1
ATOM 5180 C CA . TYR B 1 324 ? 20.703 4.418 3.244 1 91.88 324 TYR B CA 1
ATOM 5181 C C . TYR B 1 324 ? 22.156 4.805 3.512 1 91.88 324 TYR B C 1
ATOM 5183 O O . TYR B 1 324 ? 22.688 5.695 2.855 1 91.88 324 TYR B O 1
ATOM 5191 N N . GLU B 1 325 ? 22.766 4.188 4.465 1 90.25 325 GLU B N 1
ATOM 5192 C CA . GLU B 1 325 ? 24.156 4.469 4.797 1 90.25 325 GLU B CA 1
ATOM 5193 C C . GLU B 1 325 ? 25.062 4.27 3.584 1 90.25 325 GLU B C 1
ATOM 5195 O O . GLU B 1 325 ? 25.953 5.086 3.324 1 90.25 325 GLU B O 1
ATOM 5200 N N . VAL B 1 326 ? 24.812 3.184 2.91 1 94.25 326 VAL B N 1
ATOM 5201 C CA . VAL B 1 326 ? 25.609 2.896 1.721 1 94.25 326 VAL B CA 1
ATOM 5202 C C . VAL B 1 326 ? 25.266 3.902 0.621 1 94.25 326 VAL B C 1
ATOM 5204 O O . VAL B 1 326 ? 26.172 4.402 -0.064 1 94.25 326 VAL B O 1
ATOM 5207 N N . LEU B 1 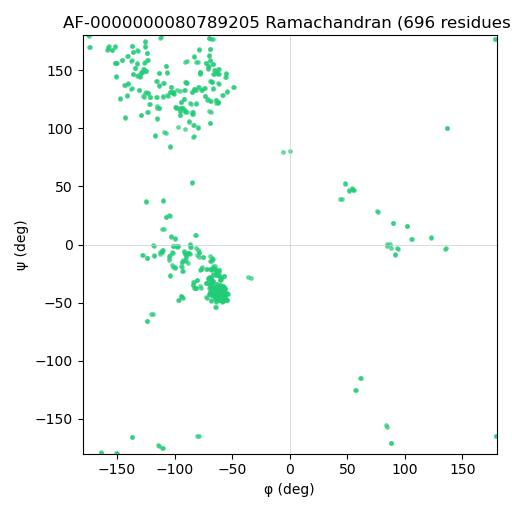327 ? 23.984 4.195 0.475 1 95.81 327 LEU B N 1
ATOM 5208 C CA . LEU B 1 327 ? 23.547 5.133 -0.554 1 95.81 327 LEU B CA 1
ATOM 5209 C C . LEU B 1 327 ? 24.188 6.5 -0.346 1 95.81 327 LEU B C 1
ATOM 5211 O O . LEU B 1 327 ? 24.578 7.164 -1.312 1 95.81 327 LEU B O 1
ATOM 5215 N N . GLU B 1 328 ? 24.234 6.898 0.885 1 93.19 328 GLU B N 1
ATOM 5216 C CA . GLU B 1 328 ? 24.844 8.172 1.227 1 93.19 328 GLU B CA 1
ATOM 5217 C C . GLU B 1 328 ? 26.297 8.219 0.764 1 93.19 328 GLU B C 1
ATOM 5219 O O . GLU B 1 328 ? 26.766 9.25 0.276 1 93.19 328 GLU B O 1
ATOM 5224 N N . LYS B 1 329 ? 26.984 7.156 0.9 1 94.44 329 LYS B N 1
ATOM 5225 C CA . LYS B 1 329 ? 28.406 7.074 0.574 1 94.44 329 LYS B CA 1
ATOM 5226 C C . LYS B 1 329 ? 28.625 7.074 -0.937 1 94.44 329 LYS B C 1
ATOM 5228 O O . LYS B 1 329 ? 29.609 7.605 -1.426 1 94.44 329 LYS B O 1
ATOM 5233 N N . VAL B 1 330 ? 27.703 6.488 -1.638 1 96.12 330 VAL B N 1
ATOM 5234 C CA . VAL B 1 330 ? 27.938 6.316 -3.066 1 96.12 330 VAL B CA 1
ATOM 5235 C C . VAL B 1 330 ? 27.406 7.523 -3.83 1 96.12 330 VAL B C 1
ATOM 5237 O O . VAL B 1 330 ? 27.625 7.652 -5.039 1 96.12 330 VAL B O 1
ATOM 5240 N N . THR B 1 331 ? 26.672 8.383 -3.154 1 96 331 THR B N 1
ATOM 5241 C CA . THR B 1 331 ? 26.188 9.602 -3.797 1 96 331 THR B CA 1
ATOM 5242 C C . THR B 1 331 ? 27.359 10.5 -4.191 1 96 331 THR B C 1
ATOM 5244 O O . THR B 1 331 ? 28.125 10.938 -3.334 1 96 331 THR B O 1
ATOM 5247 N N . LYS B 1 332 ? 27.469 10.867 -5.406 1 93.81 332 LYS B N 1
ATOM 5248 C CA . LYS B 1 332 ? 28.641 11.586 -5.906 1 93.81 332 LYS B CA 1
ATOM 5249 C C . LYS B 1 332 ? 28.391 13.094 -5.922 1 93.81 332 LYS B C 1
ATOM 5251 O O . LYS B 1 332 ? 29.281 13.883 -5.633 1 93.81 332 LYS B O 1
ATOM 5256 N N . ARG B 1 333 ? 27.266 13.461 -6.449 1 92.12 333 ARG B N 1
ATOM 5257 C CA . ARG B 1 333 ? 26.875 14.867 -6.539 1 92.12 333 ARG B CA 1
ATOM 5258 C C . ARG B 1 333 ? 25.547 15.109 -5.852 1 92.12 333 ARG B C 1
ATOM 5260 O O . ARG B 1 333 ? 24.562 14.398 -6.105 1 92.12 333 ARG B O 1
ATOM 5267 N N . ARG B 1 334 ? 25.578 16.109 -5.039 1 93.56 334 ARG B N 1
ATOM 5268 C CA . ARG B 1 334 ? 24.344 16.438 -4.328 1 93.56 334 ARG B CA 1
ATOM 5269 C C . ARG B 1 334 ? 23.75 17.75 -4.852 1 93.56 334 ARG B C 1
ATOM 5271 O O . ARG B 1 334 ? 24.141 18.828 -4.406 1 93.56 334 ARG B O 1
ATOM 5278 N N . THR B 1 335 ? 22.844 17.531 -5.727 1 92.69 335 THR B N 1
ATOM 5279 C CA . THR B 1 335 ? 22.094 18.672 -6.242 1 92.69 335 THR B CA 1
ATOM 5280 C C . THR B 1 335 ? 21.172 19.234 -5.176 1 92.69 335 THR B C 1
ATOM 5282 O O . THR B 1 335 ? 20.906 18.594 -4.16 1 92.69 335 THR B O 1
ATOM 5285 N N . SER B 1 336 ? 20.734 20.469 -5.434 1 93.69 336 SER B N 1
ATOM 5286 C CA . SER B 1 336 ? 19.797 21.078 -4.496 1 93.69 336 SER B CA 1
ATOM 5287 C C . SER B 1 336 ? 18.438 20.375 -4.555 1 93.69 336 SER B C 1
ATOM 5289 O O . SER B 1 336 ? 18.109 19.734 -5.555 1 93.69 336 SER B O 1
ATOM 5291 N N . VAL B 1 337 ? 17.734 20.547 -3.488 1 92.88 337 VAL B N 1
ATOM 5292 C CA . VAL B 1 337 ? 16.391 19.984 -3.418 1 92.88 337 VAL B CA 1
ATOM 5293 C C . VAL B 1 337 ? 15.539 20.562 -4.547 1 92.88 337 VAL B C 1
ATOM 5295 O O . VAL B 1 337 ? 14.758 19.828 -5.172 1 92.88 337 VAL B O 1
ATOM 5298 N N . ASP B 1 338 ? 15.688 21.828 -4.836 1 94.56 338 ASP B N 1
ATOM 5299 C CA . ASP B 1 338 ? 14.914 22.469 -5.891 1 94.56 338 ASP B CA 1
ATOM 5300 C C . ASP B 1 338 ? 15.258 21.891 -7.258 1 94.56 338 ASP B C 1
ATOM 5302 O O . ASP B 1 338 ? 14.383 21.75 -8.109 1 94.56 338 ASP B O 1
ATOM 5306 N N . GLU B 1 339 ? 16.516 21.609 -7.469 1 95.69 339 GLU B N 1
ATOM 5307 C CA . GLU B 1 339 ? 16.922 20.969 -8.719 1 95.69 339 GLU B CA 1
ATOM 5308 C C . GLU B 1 339 ? 16.281 19.594 -8.859 1 95.69 339 GLU B C 1
ATOM 5310 O O . GLU B 1 339 ? 15.844 19.219 -9.953 1 95.69 339 GLU B O 1
ATOM 5315 N N . GLU B 1 340 ? 16.203 18.875 -7.773 1 94.81 340 GLU B N 1
ATOM 5316 C CA . GLU B 1 340 ? 15.555 17.578 -7.785 1 94.81 340 GLU B CA 1
ATOM 5317 C C . GLU B 1 340 ? 14.07 17.703 -8.109 1 94.81 340 GLU B C 1
ATOM 5319 O O . GLU B 1 340 ? 13.531 16.922 -8.898 1 94.81 340 GLU B O 1
ATOM 5324 N N . ILE B 1 341 ? 13.414 18.641 -7.496 1 94.31 341 ILE B N 1
ATOM 5325 C CA . ILE B 1 341 ? 11.984 18.875 -7.703 1 94.31 341 ILE B CA 1
ATOM 5326 C C . ILE B 1 341 ? 11.734 19.266 -9.164 1 94.31 341 ILE B C 1
ATOM 5328 O O . ILE B 1 341 ? 10.805 18.75 -9.789 1 94.31 341 ILE B O 1
ATOM 5332 N N . ASN B 1 342 ? 12.586 20.094 -9.68 1 95.06 342 ASN B N 1
ATOM 5333 C CA . ASN B 1 342 ? 12.445 20.516 -11.07 1 95.06 342 ASN B CA 1
ATOM 5334 C C . ASN B 1 342 ? 12.602 19.344 -12.031 1 95.06 342 ASN B C 1
ATOM 5336 O O . ASN B 1 342 ? 11.898 19.266 -13.047 1 95.06 342 ASN B O 1
ATOM 5340 N N . THR B 1 343 ? 13.492 18.484 -11.695 1 92.88 343 THR B N 1
ATOM 5341 C CA . THR B 1 343 ? 13.711 17.297 -12.523 1 92.88 343 THR B CA 1
ATOM 5342 C C . THR B 1 343 ? 12.461 16.422 -12.555 1 92.88 343 THR B C 1
ATOM 5344 O O . THR B 1 343 ? 12.031 15.992 -13.625 1 92.88 343 THR B O 1
ATOM 5347 N N . VAL B 1 344 ? 11.867 16.203 -11.422 1 91 344 VAL B N 1
ATOM 5348 C CA . VAL B 1 344 ? 10.695 15.344 -11.367 1 91 344 VAL B CA 1
ATOM 5349 C C . VAL B 1 344 ? 9.516 16.031 -12.039 1 91 344 VAL B C 1
ATOM 5351 O O . VAL B 1 344 ? 8.703 15.383 -12.703 1 91 344 VAL B O 1
ATOM 5354 N N . ARG B 1 345 ? 9.375 17.359 -11.891 1 90.75 345 ARG B N 1
ATOM 5355 C CA . ARG B 1 345 ? 8.32 18.125 -12.555 1 90.75 345 ARG B CA 1
ATOM 5356 C C . ARG B 1 345 ? 8.438 18.016 -14.07 1 90.75 345 ARG B C 1
ATOM 5358 O O . ARG B 1 345 ? 7.438 17.828 -14.766 1 90.75 345 ARG B O 1
ATOM 5365 N N . ASP B 1 346 ? 9.656 18.078 -14.562 1 87.44 346 ASP B N 1
ATOM 5366 C CA . ASP B 1 346 ? 9.906 18 -16 1 87.44 346 ASP B CA 1
ATOM 5367 C C . ASP B 1 346 ? 9.555 16.609 -16.531 1 87.44 346 ASP B C 1
ATOM 5369 O O . ASP B 1 346 ? 9.023 16.484 -17.641 1 87.44 346 ASP B O 1
ATOM 5373 N N . GLU B 1 347 ? 9.812 15.633 -15.75 1 80.94 347 GLU B N 1
ATOM 5374 C CA . GLU B 1 347 ? 9.508 14.266 -16.156 1 80.94 347 GLU B CA 1
ATOM 5375 C C . GLU B 1 347 ? 8.008 14.016 -16.172 1 80.94 347 GLU B C 1
ATOM 5377 O O . GLU B 1 347 ? 7.523 13.18 -16.938 1 80.94 347 GLU B O 1
ATOM 5382 N N . THR B 1 348 ? 7.336 14.703 -15.344 1 75.94 348 THR B N 1
ATOM 5383 C CA . THR B 1 348 ? 5.902 14.484 -15.219 1 75.94 348 THR B CA 1
ATOM 5384 C C . THR B 1 348 ? 5.133 15.273 -16.266 1 75.94 348 THR B C 1
ATOM 5386 O O . THR B 1 348 ? 4.07 14.852 -16.719 1 75.94 348 THR B O 1
ATOM 5389 N N . HIS B 1 349 ? 5.578 16.484 -16.641 1 66.94 349 HIS B N 1
ATOM 5390 C CA . HIS B 1 349 ? 4.891 17.328 -17.609 1 66.94 349 HIS B CA 1
ATOM 5391 C C . HIS B 1 349 ? 5.344 17.016 -19.031 1 66.94 349 HIS B C 1
ATOM 5393 O O . HIS B 1 349 ? 4.684 17.406 -20 1 66.94 349 HIS B O 1
ATOM 5399 N N . GLY B 1 350 ? 6.488 16.297 -19.219 1 55.69 350 GLY B N 1
ATOM 5400 C CA . GLY B 1 350 ? 6.984 16.031 -20.562 1 55.69 350 GLY B CA 1
ATOM 5401 C C . GLY B 1 350 ? 6.523 14.695 -21.109 1 55.69 350 GLY B C 1
ATOM 5402 O O . GLY B 1 350 ? 6.082 13.828 -20.359 1 55.69 350 GLY B O 1
#

Nearest PDB structures (foldseek):
  1gth-assembly1_B  TM=9.181E-01  e=1.643E-31  Sus scrofa
  1gth-assembly2_D  TM=9.174E-01  e=1.846E-31  Sus scrofa
  1h7x-assembly2_D  TM=9.359E-01  e=4.414E-31  Sus scrofa
  7ljs-assembly2_D  TM=9.393E-01  e=5.373E-30  Sus scrofa
  8f61-assembly2_D  TM=8.896E-01  e=9.065E-30  Sus scrofa

pLDDT: mean 94.55, std 8.57, range [45.59, 99.0]

Radius of gyration: 24.91 Å; Cα contacts (8 Å, |Δi|>4): 1745; chains: 2; bounding box: 59×75×59 Å